Protein AF-0000000073450928 (afdb_homodimer)

InterPro domains:
  IPR015813 Pyruvate/Phosphoenolpyruvate kinase-like domain superfamily [SSF51621] (6-274)
  IPR039556 ICL/PEPM domain [cd00377] (10-243)
  IPR040442 Pyruvate kinase-like domain superfamily [G3DSA:3.20.20.60] (1-245)

Secondary structure (DSSP, 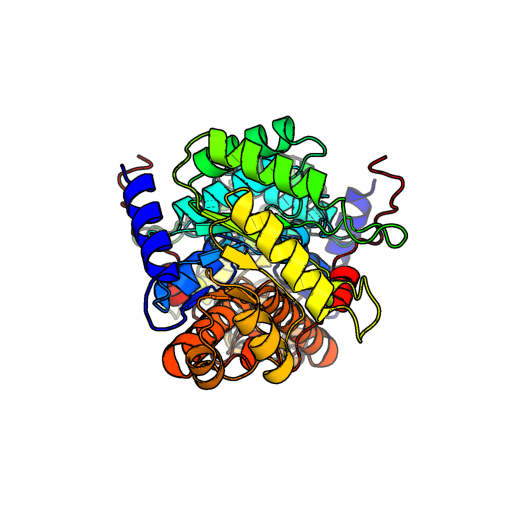8-state):
-HHHHHHHHHHHHHHSSS-EEE-EESSHHHHHHHHHHT-S-EEE-HHHHHHHTT--TTT-S-HHHHHHHHHHHHHH-SS-EEEE-TT-SSSSHHHHHHHHHHHHHTT-SEEEEE-EEEETTEEE--HHHHHHHHHHHHTT--S-EEEEE--TTTTT-S-GGGHHHHHHHHHHHHHHHT-SEEE-TT--SHHHHHHHHHH--S-EEEE--SSPPPHHHHHHTT--EEE-TTHHHHHHHHHHHHHHHHHHHH---HHHHTT---HHHHHHHHS----TTS--/-HHHHHHHHHHHHHHSSS-EEE-EESSHHHHHHHHHHT-S-EEE-HHHHHHHTT--TTT-S-HHHHHHHHHHHHHH-SS-EEEE-TT-SSSSHHHHHHHHHHHHHTT-SEEEEE-EEEETTEEE--HHHHHHHHHHHHTT--S-EEEEE--TTTTT-S-GGGHHHHHHHHHHHHHHTT-SEEE-TT--SHHHHHHHHHH--S-EEEE--SSPPPHHHHHHTT--EEE-TTHHHHHHHHHHHHHHHHHHHH---HHHHTT---HHHHHHHHS----TTS--

pLDDT: mean 94.22, std 11.61, range [21.41, 98.94]

Radius of gyration: 25.16 Å; Cα contacts (8 Å, |Δi|>4): 1181; chains: 2; bounding box: 49×74×59 Å

Foldseek 3Di:
DLLLVLLVLVLVLQVDLAAFEAEADQALLRLLLCVVVPHQEHEHFQQLNQVVVPHHRDLRPPLVVVLVRLLRNQVQDSHAYAYECEQQSDDQLQSSLVSLVSSVVSRHQEYEHEQARPDLVDGGHDLVRLLSNLLSNVVVVGNHAYAYEYCCQVSVVDDPVCSLVVLLVSQVSNVVSPHQEYEYENQAALVSLLSSLVSHPHAYEYEDDPRHDDSVSCSVSRHHYYYPHCVVSVVVVVLVVVCVVCCVPPVDRCSVPPPHDDPVRSCVSSPPVPDPPVVD/DLLLVLLVLVLVLQVDLAAFEAEADQALLRLLVCVVVPHQEHEHFQQLNQVVVPHHRDLRPPLVVVLVRLLRNQVQDSHAYAYECEQQSDDQLQSSLVSLVSSVVSRHQEYEHEQARPDLVDGGHDLVRLLSNLLSNVVVVGNHAYAYEYCCQVSVVDDPVCSLVVLLVSQVSNVVSPHQEYEYENQAALVSLLSSLVSHPHAYEYEDDPRHDDSVSCSVSVHHYYYDHCVVSVVVVVLVVVCVVCCVPPVDRCSVPPPHDDPVRSCVSSVRVPDPPVVD

Sequence (560 aa):
MKSFAKYQTFLDLHHQSDPFVLPNAWDAASAKAFQNCGFKAVGTTSAGIAMSLGYPDG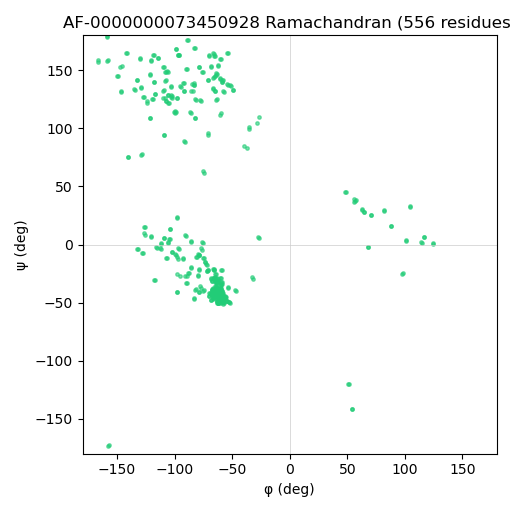EHLPFETLLSVLKTITDAVDIPVSADLEAGYGQTPETVAENAKKAAAAGVVGMNIEDGTKDPCRPLSDATLMEEKITAVKKLNLPVLINARTDVYWLNADAPGSRLQAAVRRANRYSQAGADCIFIPGADDAGTIAGLRKGISGPINVLAGSHTPSLQILSELGIERISCGSAPFRAALSLVKKIGEDIIRRGAFNRMTDGVLSYGEAADWISLHRDPKQNRMKSFAKYQTFLDLHHQSDPFVLPNAWDAASAKAFQNCGFKAVGTTSAGIAMSLGYPDGEHLPFETLLSVLKTITDAVDIPVSADLEAGYGQTPETVAENAKKAAAAGVVGMNIEDGTKDPCRPLSDATLMEEKITAVKKLNLPVLINARTDVYWLNADAPGSRLQAAVRRANRYSQAGADCIFIPGADDAGTIAGLRKGISGPINVLAGSHTPSLQILSELGIERISCGSAPFRAALSLVKKIGEDIIRRGAFNRMTDGVLSYGEAADWISLHRDPKQNR

Nearest PDB structures (foldseek):
  4lsb-assembly1_A  TM=9.310E-01  e=1.292E-24  Burkholderia cenocepacia J2315
  4mg4-assembly4_D  TM=9.342E-01  e=2.776E-23  Burkholderia cenocepacia J2315
  4iqe-assembly1_A  TM=8.830E-01  e=1.801E-20  Bacillus anthracis
  1s2v-assembly1_A  TM=8.903E-01  e=3.561E-20  Mytilus edulis
  3b8i-assembly1_A  TM=7.955E-01  e=2.976E-16  Pseudomonas aeruginosa PAO1

Organism: Bacillus licheniformis (strain ATCC 14580 / DSM 13 / JCM 2505 / CCUG 7422 / NBRC 12200 / NCIMB 9375 / NCTC 10341 / NRRL NRS-1264 / Gibson 46) (NCBI:txid279010)

Solvent-accessible surface area (backbone atoms only — not comparable to full-atom values): 27922 Å² total; per-residue (Å²): 109,73,56,53,54,33,21,51,54,50,53,48,50,54,68,44,85,58,47,43,67,29,51,28,21,57,37,12,35,52,39,27,39,38,47,72,56,62,47,75,38,36,28,38,14,49,49,35,35,18,29,38,61,53,28,52,60,84,76,63,45,55,66,70,59,50,44,52,50,46,29,40,33,41,72,46,41,92,54,30,31,28,38,43,42,51,55,31,81,41,93,44,33,66,48,22,24,52,44,49,52,54,44,43,73,33,53,35,27,26,33,32,36,37,34,49,56,87,35,87,94,45,43,57,52,59,66,65,58,50,26,44,29,44,33,42,39,56,71,65,68,60,63,52,43,37,32,37,28,46,38,43,53,61,64,60,67,50,58,80,90,47,37,63,60,52,43,30,53,52,45,48,49,35,42,74,33,61,35,61,28,35,26,39,38,65,54,35,43,66,68,58,43,44,54,44,42,75,59,41,90,65,39,35,31,34,43,58,53,87,61,34,64,51,59,66,56,37,34,74,54,66,35,20,38,34,30,32,45,43,33,54,45,30,26,32,51,35,48,52,38,50,40,36,42,36,34,72,75,66,56,42,58,53,76,34,44,59,94,31,53,48,72,69,56,46,47,55,64,49,49,55,84,62,61,78,66,68,87,99,109,73,56,51,55,32,20,52,54,51,53,47,49,54,69,46,86,57,47,43,66,29,52,27,23,58,38,12,36,52,39,26,40,38,46,73,56,62,47,75,38,36,27,39,14,49,49,33,35,18,29,39,62,56,28,53,59,84,75,64,46,54,67,71,57,50,44,52,50,45,29,42,33,41,72,45,42,92,55,30,31,27,39,44,41,50,55,32,82,42,92,42,32,66,48,22,24,52,44,48,52,54,42,41,73,34,53,34,26,25,34,33,37,36,33,50,58,86,34,85,92,46,41,58,51,58,67,65,59,49,25,44,28,44,34,43,39,55,71,66,69,59,64,52,42,38,34,39,29,46,38,43,54,59,64,58,67,47,57,80,89,46,37,63,60,52,44,31,53,50,45,48,49,35,42,73,32,60,34,62,27,36,27,38,39,63,54,35,43,65,68,58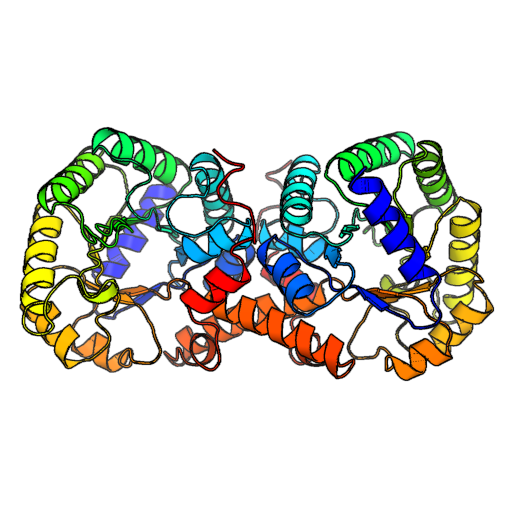,43,44,53,44,42,76,59,40,90,64,38,35,31,34,45,59,53,87,60,34,64,50,59,66,57,38,35,74,55,65,34,20,37,35,31,32,45,44,33,56,45,31,26,32,51,37,48,54,38,50,40,35,42,35,34,72,76,66,56,43,59,55,76,35,45,59,93,32,52,47,72,69,56,48,48,57,63,47,50,53,84,61,60,76,67,68,88,99

Structure (mmCIF, N/CA/C/O backbone):
data_AF-0000000073450928-model_v1
#
loop_
_entity.id
_entity.type
_entity.pdbx_description
1 polymer 'Isocitrate lyase/phosphoenolpyruvate mutase family protein'
#
loop_
_atom_site.group_PDB
_atom_site.id
_atom_site.type_symbol
_atom_site.label_atom_id
_atom_site.label_alt_id
_atom_site.label_comp_id
_atom_site.label_asym_id
_atom_site.label_entity_id
_atom_site.label_seq_id
_atom_site.pdbx_PDB_ins_code
_atom_site.Cartn_x
_atom_site.Cartn_y
_atom_site.Cartn_z
_atom_site.occupancy
_atom_site.B_iso_or_equiv
_atom_site.auth_seq_id
_atom_site.auth_comp_id
_atom_site.auth_asym_id
_atom_site.auth_atom_id
_atom_site.pdbx_PDB_model_num
ATOM 1 N N . MET A 1 1 ? 20.422 11.281 18.297 1 53.19 1 MET A N 1
ATOM 2 C CA . MET A 1 1 ? 21.234 12.094 17.391 1 53.19 1 MET A CA 1
ATOM 3 C C . MET A 1 1 ? 20.594 12.164 16.016 1 53.19 1 MET A C 1
ATOM 5 O O . MET A 1 1 ? 20.422 13.25 15.461 1 53.19 1 MET A O 1
ATOM 9 N N . LYS A 1 2 ? 20.188 11.039 15.438 1 69.31 2 LYS A N 1
ATOM 10 C CA . LYS A 1 2 ? 19.594 11.023 14.109 1 69.31 2 LYS A CA 1
ATOM 11 C C . LYS A 1 2 ? 18.219 11.695 14.109 1 69.31 2 LYS A C 1
ATOM 13 O O . LYS A 1 2 ? 17.906 12.453 13.195 1 69.31 2 LYS A O 1
ATOM 18 N N . SER A 1 3 ? 17.625 11.594 15.211 1 84.06 3 SER A N 1
ATOM 19 C CA . SER A 1 3 ? 16.281 12.156 15.32 1 84.06 3 SER A CA 1
ATOM 20 C C . SER A 1 3 ? 16.328 13.672 15.461 1 84.06 3 SER A C 1
ATOM 22 O O . SER A 1 3 ? 15.508 14.383 14.875 1 84.06 3 SER A O 1
ATOM 24 N N . PHE A 1 4 ? 17.266 14.203 16.156 1 90.56 4 PHE A N 1
ATOM 25 C CA . PHE A 1 4 ? 17.359 15.641 16.344 1 90.56 4 PHE A CA 1
ATOM 26 C C . PHE A 1 4 ? 17.734 16.344 15.039 1 90.56 4 PHE A C 1
ATOM 28 O O . PHE A 1 4 ? 17.219 17.422 14.734 1 90.56 4 PHE A O 1
ATOM 35 N N . ALA A 1 5 ? 18.656 15.742 14.336 1 95.31 5 ALA A N 1
ATOM 36 C CA . ALA A 1 5 ? 19.047 16.312 13.055 1 95.31 5 ALA A CA 1
ATOM 37 C C . ALA A 1 5 ? 17.844 16.375 12.102 1 95.31 5 ALA A C 1
ATOM 39 O O . ALA A 1 5 ? 17.656 17.375 11.398 1 95.31 5 ALA A O 1
ATOM 40 N N . LYS A 1 6 ? 17.031 15.344 12.055 1 97.62 6 LYS A N 1
ATOM 41 C CA . LYS A 1 6 ? 15.828 15.328 11.227 1 97.62 6 LYS A CA 1
ATOM 42 C C . LYS A 1 6 ? 14.82 16.375 11.695 1 97.62 6 LYS A C 1
ATOM 44 O O . LYS A 1 6 ? 14.172 17.031 10.875 1 97.62 6 LYS A O 1
ATOM 49 N N . TYR A 1 7 ? 14.742 16.484 12.984 1 98.06 7 TYR A N 1
ATOM 50 C CA . TYR A 1 7 ? 13.852 17.484 13.562 1 98.06 7 TYR A CA 1
ATOM 51 C C . TYR A 1 7 ? 14.258 18.891 13.141 1 98.06 7 TYR A C 1
ATOM 53 O O . TYR A 1 7 ? 13.414 19.672 12.711 1 98.06 7 TYR A O 1
ATOM 61 N N . GLN A 1 8 ? 15.492 19.219 13.242 1 98 8 GLN A N 1
ATOM 62 C CA . GLN A 1 8 ? 15.977 20.547 12.875 1 98 8 GLN A CA 1
ATOM 63 C C . GLN A 1 8 ? 15.75 20.828 11.391 1 98 8 GLN A C 1
ATOM 65 O O . GLN A 1 8 ? 15.336 21.922 11.016 1 98 8 GLN A O 1
ATOM 70 N N . THR A 1 9 ? 16.047 19.812 10.594 1 98 9 THR A N 1
ATOM 71 C CA . THR A 1 9 ? 15.781 19.938 9.156 1 98 9 THR A CA 1
ATOM 72 C C . THR A 1 9 ? 14.305 20.25 8.906 1 98 9 THR A C 1
ATOM 74 O O . THR A 1 9 ? 13.984 21.141 8.109 1 98 9 THR A O 1
ATOM 77 N N . PHE A 1 10 ? 13.469 19.531 9.586 1 98.69 10 PHE A N 1
ATOM 78 C CA . PHE A 1 10 ? 12.031 19.719 9.414 1 98.69 10 PHE A CA 1
ATOM 79 C C . PHE A 1 10 ? 11.602 21.094 9.891 1 98.69 10 PHE A C 1
ATOM 81 O O . PHE A 1 10 ? 10.797 21.766 9.234 1 98.69 10 PHE A O 1
ATOM 88 N N . LEU A 1 11 ? 12.109 21.531 10.984 1 98.25 11 LEU A N 1
ATOM 89 C CA . LEU A 1 11 ? 11.852 22.859 11.523 1 98.25 11 LEU A CA 1
ATOM 90 C C . LEU A 1 11 ? 12.273 23.953 10.539 1 98.25 11 LEU A C 1
ATOM 92 O O . LEU A 1 11 ? 11.531 24.906 10.297 1 98.25 11 LEU A O 1
ATOM 96 N N . ASP A 1 12 ? 13.398 23.781 9.938 1 98.19 12 ASP A N 1
ATOM 97 C CA . ASP A 1 12 ? 13.93 24.766 8.992 1 98.19 12 ASP A CA 1
ATOM 98 C C . ASP A 1 12 ? 13.031 24.891 7.77 1 98.19 12 ASP A C 1
ATOM 100 O O . ASP A 1 12 ? 12.883 25.984 7.211 1 98.19 12 ASP A O 1
ATOM 104 N N . LEU A 1 13 ? 12.453 23.781 7.344 1 98.31 13 LEU A N 1
ATOM 105 C CA . LEU A 1 13 ? 11.547 23.812 6.203 1 98.31 13 LEU A CA 1
ATOM 106 C C . LEU A 1 13 ? 10.367 24.734 6.477 1 98.31 13 LEU A C 1
ATOM 108 O O . LEU A 1 13 ? 9.859 25.375 5.559 1 98.31 13 LEU A O 1
ATOM 112 N N . HIS A 1 14 ? 9.914 24.844 7.715 1 98.31 14 HIS A N 1
ATOM 113 C CA . HIS A 1 14 ? 8.75 25.641 8.078 1 98.31 14 HIS A CA 1
ATOM 114 C C . H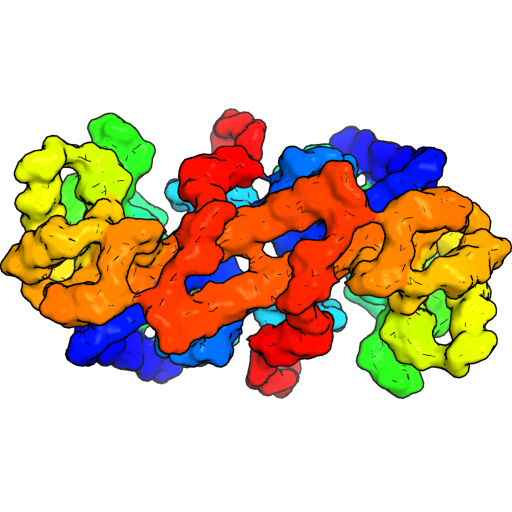IS A 1 14 ? 9.117 27.125 8.203 1 98.31 14 HIS A C 1
ATOM 116 O O . HIS A 1 14 ? 8.234 27.969 8.297 1 98.31 14 HIS A O 1
ATOM 122 N N . HIS A 1 15 ? 10.391 27.422 8.188 1 96.69 15 HIS A N 1
ATOM 123 C CA . HIS A 1 15 ? 10.805 28.797 8.438 1 96.69 15 HIS A CA 1
ATOM 124 C C . HIS A 1 15 ? 11.594 29.359 7.254 1 96.69 15 HIS A C 1
ATOM 126 O O . HIS A 1 15 ? 12.125 30.469 7.324 1 96.69 15 HIS A O 1
ATOM 132 N N . GLN A 1 16 ? 11.648 28.625 6.199 1 94.25 16 GLN A N 1
ATOM 133 C CA . GLN A 1 16 ? 12.281 29.141 4.984 1 94.25 16 GLN A CA 1
ATOM 134 C C . GLN A 1 16 ? 11.305 30 4.184 1 94.25 16 GLN A C 1
ATOM 136 O O . GLN A 1 16 ? 10.109 30.047 4.488 1 94.25 16 GLN A O 1
ATOM 141 N N . SER A 1 17 ? 11.789 30.703 3.193 1 89.81 17 SER A N 1
ATOM 142 C CA . SER A 1 17 ? 11.016 31.688 2.445 1 89.81 17 SER A CA 1
ATOM 143 C C . SER A 1 17 ? 10.031 31.016 1.497 1 89.81 17 SER A C 1
ATOM 145 O O . SER A 1 17 ? 8.891 31.453 1.367 1 89.81 17 SER A O 1
ATOM 147 N N . ASP A 1 18 ? 10.398 29.953 0.869 1 92.25 18 ASP A N 1
ATOM 148 C CA . ASP A 1 18 ? 9.547 29.266 -0.092 1 92.25 18 ASP A CA 1
ATOM 149 C C . ASP A 1 18 ? 8.742 28.156 0.583 1 92.25 18 ASP A C 1
ATOM 151 O O . ASP A 1 18 ? 9.25 27.484 1.481 1 92.25 18 ASP A O 1
ATOM 155 N N . PRO A 1 19 ? 7.461 28.094 0.152 1 96.25 19 PRO A N 1
ATOM 156 C CA . PRO A 1 19 ? 6.695 26.969 0.682 1 96.25 19 PRO A CA 1
ATOM 157 C C . PRO A 1 19 ? 7.277 25.609 0.268 1 96.25 19 PRO A C 1
ATOM 159 O O . PRO A 1 19 ? 8.039 25.531 -0.699 1 96.25 19 PRO A O 1
ATOM 162 N N . PHE A 1 20 ? 7.047 24.594 1.046 1 97.81 20 PHE A N 1
ATOM 163 C CA . PHE A 1 20 ? 7.422 23.25 0.657 1 97.81 20 PHE A CA 1
ATOM 164 C C . PHE A 1 20 ? 6.203 22.328 0.635 1 97.81 20 PHE A C 1
ATOM 166 O O . PHE A 1 20 ? 5.238 22.547 1.37 1 97.81 20 PHE A O 1
ATOM 173 N N . VAL A 1 21 ? 6.227 21.391 -0.286 1 98.31 21 VAL A N 1
ATOM 174 C CA . VAL A 1 21 ? 5.176 20.391 -0.389 1 98.31 21 VAL A CA 1
ATOM 175 C C . VAL A 1 21 ? 5.551 19.156 0.443 1 98.31 21 VAL A C 1
ATOM 177 O O . VAL A 1 21 ? 6.699 18.703 0.41 1 98.31 21 VAL A O 1
ATOM 180 N N . LEU A 1 22 ? 4.637 18.719 1.213 1 98.81 22 LEU A N 1
ATOM 181 C CA . LEU A 1 22 ? 4.773 17.5 2.012 1 98.81 22 LEU A CA 1
ATOM 182 C C . LEU A 1 22 ? 3.889 16.391 1.462 1 98.81 22 LEU A C 1
ATOM 184 O O . LEU A 1 22 ? 2.707 16.297 1.803 1 98.81 22 LEU A O 1
ATOM 188 N N . PRO A 1 23 ? 4.496 15.516 0.58 1 98.81 23 PRO A N 1
ATOM 189 C CA . PRO A 1 23 ? 3.705 14.367 0.136 1 98.81 23 PRO A CA 1
ATOM 190 C C . PRO A 1 23 ? 3.398 13.383 1.269 1 98.81 23 PRO A C 1
ATOM 192 O O . PRO A 1 23 ? 4.215 13.211 2.176 1 98.81 23 PRO A O 1
ATOM 195 N N . ASN A 1 24 ? 2.23 12.797 1.261 1 98.88 24 ASN A N 1
ATOM 196 C CA . ASN A 1 24 ? 1.836 11.891 2.336 1 98.88 24 ASN A CA 1
ATOM 197 C C . ASN A 1 2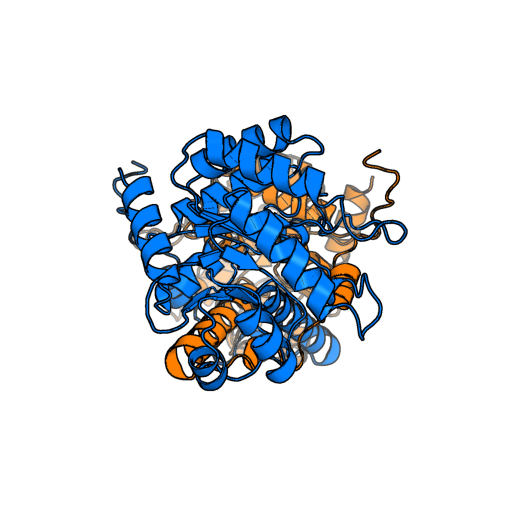4 ? 1.897 10.43 1.895 1 98.88 24 ASN A C 1
ATOM 199 O O . ASN A 1 24 ? 1.211 10.039 0.952 1 98.88 24 ASN A O 1
ATOM 203 N N . ALA A 1 25 ? 2.654 9.672 2.562 1 98.81 25 ALA A N 1
ATOM 204 C CA . ALA A 1 25 ? 2.891 8.258 2.297 1 98.81 25 ALA A CA 1
ATOM 205 C C . ALA A 1 25 ? 2.004 7.379 3.176 1 98.81 25 ALA A C 1
ATOM 207 O O . ALA A 1 25 ? 1.453 7.848 4.176 1 98.81 25 ALA A O 1
ATOM 208 N N . TRP A 1 26 ? 1.847 6.062 2.807 1 98.88 26 TRP A N 1
ATOM 209 C CA . TRP A 1 26 ? 1.045 5.141 3.607 1 98.88 26 TRP A CA 1
ATOM 210 C C . TRP A 1 26 ? 1.792 3.836 3.848 1 98.88 26 TRP A C 1
ATOM 212 O O . TRP A 1 26 ? 1.302 2.953 4.559 1 98.88 26 TRP A O 1
ATOM 222 N N . ASP A 1 27 ? 2.936 3.656 3.295 1 98.56 27 ASP A N 1
ATOM 223 C CA . ASP A 1 27 ? 3.812 2.51 3.516 1 98.56 27 ASP A CA 1
ATOM 224 C C . ASP A 1 27 ? 5.258 2.844 3.15 1 98.56 27 ASP A C 1
ATOM 226 O O . ASP A 1 27 ? 5.562 3.98 2.783 1 98.56 27 ASP A O 1
ATOM 230 N N . ALA A 1 28 ? 6.18 1.872 3.33 1 97.94 28 ALA A N 1
ATOM 231 C CA . ALA A 1 28 ? 7.605 2.1 3.092 1 97.94 28 ALA A CA 1
ATOM 232 C C . ALA A 1 28 ? 7.871 2.428 1.626 1 97.94 28 ALA A C 1
ATOM 234 O O . ALA A 1 28 ? 8.664 3.318 1.316 1 97.94 28 ALA A O 1
ATOM 235 N N . ALA A 1 29 ? 7.207 1.771 0.703 1 97.88 29 ALA A N 1
ATOM 236 C CA . ALA A 1 29 ? 7.453 1.952 -0.725 1 97.88 29 ALA A CA 1
ATOM 237 C C . ALA A 1 29 ? 7.059 3.355 -1.176 1 97.88 29 ALA A C 1
ATOM 239 O O . ALA A 1 29 ? 7.797 4.008 -1.915 1 97.88 29 ALA A O 1
ATOM 240 N N . SER A 1 30 ? 5.875 3.822 -0.769 1 98.44 30 SER A N 1
ATOM 241 C CA . SER A 1 30 ? 5.449 5.164 -1.161 1 98.44 30 SER A CA 1
ATOM 242 C C . SER A 1 30 ? 6.344 6.23 -0.54 1 98.44 30 SER A C 1
ATOM 244 O O . SER A 1 30 ? 6.656 7.234 -1.181 1 98.44 30 SER A O 1
ATOM 246 N N . ALA A 1 31 ? 6.758 6.074 0.724 1 98.5 31 ALA A N 1
ATOM 247 C CA . ALA A 1 31 ? 7.676 7.016 1.36 1 98.5 31 ALA A CA 1
ATOM 248 C C . ALA A 1 31 ? 9 7.086 0.602 1 98.5 31 ALA A C 1
ATOM 250 O O . ALA A 1 31 ? 9.508 8.172 0.326 1 98.5 31 ALA A O 1
ATOM 251 N N . LYS A 1 32 ? 9.516 5.934 0.283 1 97.38 32 LYS A N 1
ATOM 252 C CA . LYS A 1 32 ? 10.773 5.859 -0.45 1 97.38 32 LYS A CA 1
ATOM 253 C C . LYS A 1 32 ? 10.648 6.508 -1.826 1 97.38 32 LYS A C 1
ATOM 255 O O . LYS A 1 32 ? 11.562 7.199 -2.279 1 97.38 32 LYS A O 1
ATOM 260 N N . ALA A 1 33 ? 9.539 6.266 -2.486 1 97 33 ALA A N 1
ATOM 261 C CA . ALA A 1 33 ? 9.289 6.883 -3.785 1 97 33 ALA A CA 1
ATOM 262 C C . ALA A 1 33 ? 9.375 8.406 -3.691 1 97 33 ALA A C 1
ATOM 264 O O . ALA A 1 33 ? 10.031 9.047 -4.512 1 97 33 ALA A O 1
ATOM 265 N N . PHE A 1 34 ? 8.773 8.984 -2.68 1 98 34 PHE A N 1
ATOM 266 C CA . PHE A 1 34 ? 8.773 10.438 -2.518 1 98 34 PHE A CA 1
ATOM 267 C C . PHE A 1 34 ? 10.18 10.938 -2.195 1 98 34 PHE A C 1
ATOM 269 O O . PHE A 1 34 ? 10.609 11.961 -2.729 1 98 34 PHE A O 1
ATOM 276 N N . GLN A 1 35 ? 10.883 10.203 -1.299 1 97.69 35 GLN A N 1
ATOM 277 C CA . GLN A 1 35 ? 12.266 10.578 -1.025 1 97.69 35 GLN A CA 1
ATOM 278 C C . GLN A 1 35 ? 13.102 10.57 -2.303 1 97.69 35 GLN A C 1
ATOM 280 O O . GLN A 1 35 ? 13.852 11.508 -2.566 1 97.69 35 GLN A O 1
ATOM 285 N N . ASN A 1 36 ? 12.922 9.523 -3.096 1 96.19 36 ASN A N 1
ATOM 286 C CA . ASN A 1 36 ? 13.711 9.359 -4.316 1 96.19 36 ASN A CA 1
ATOM 287 C C . ASN A 1 36 ? 13.398 10.461 -5.328 1 96.19 36 ASN A C 1
ATOM 289 O O . ASN A 1 36 ? 14.25 10.82 -6.141 1 96.19 36 ASN A O 1
ATOM 293 N N . CYS A 1 37 ? 12.188 10.984 -5.309 1 96.88 37 CYS A N 1
ATOM 294 C CA . CYS A 1 37 ? 11.812 12.078 -6.199 1 96.88 37 CYS A CA 1
ATOM 295 C C . CYS A 1 37 ? 12.5 13.375 -5.793 1 96.88 37 CYS A C 1
ATOM 297 O O . CYS A 1 37 ? 12.555 14.328 -6.578 1 96.88 37 CYS A O 1
ATOM 299 N N . GLY A 1 38 ? 12.953 13.477 -4.461 1 97.62 38 GLY A N 1
ATOM 300 C CA . GLY A 1 38 ? 13.695 14.656 -4.043 1 97.62 38 GLY A CA 1
ATOM 301 C C . GLY A 1 38 ? 12.977 15.453 -2.971 1 97.62 38 GLY A C 1
ATOM 302 O O . GLY A 1 38 ? 13.414 16.547 -2.615 1 97.62 38 GLY A O 1
ATOM 303 N N . PHE A 1 39 ? 11.891 14.977 -2.461 1 98.5 39 PHE A N 1
ATOM 304 C CA . PHE A 1 39 ? 11.219 15.672 -1.368 1 98.5 39 PHE A CA 1
ATOM 305 C C . PHE A 1 39 ? 12.109 15.719 -0.131 1 98.5 39 PHE A C 1
ATOM 307 O O . PHE A 1 39 ? 12.828 14.758 0.157 1 98.5 39 PHE A O 1
ATOM 314 N N . LYS A 1 40 ? 12.016 16.766 0.634 1 98.12 40 LYS A N 1
ATOM 315 C CA . LYS A 1 40 ? 12.891 16.969 1.784 1 98.12 40 LYS A CA 1
ATOM 316 C C . LYS A 1 40 ? 12.258 16.422 3.062 1 98.12 40 LYS A C 1
ATOM 318 O O . LYS A 1 40 ? 12.93 16.312 4.09 1 98.12 40 LYS A O 1
ATOM 323 N N . ALA A 1 41 ? 11.016 16.078 3.039 1 98.75 41 ALA A N 1
ATOM 324 C CA . ALA A 1 41 ? 10.234 15.461 4.113 1 98.75 41 ALA A CA 1
ATOM 325 C C . ALA A 1 41 ? 9.008 14.742 3.561 1 98.75 41 ALA A C 1
ATOM 327 O O . ALA A 1 41 ? 8.602 14.977 2.422 1 98.75 41 ALA A O 1
ATOM 328 N N . VAL A 1 42 ? 8.5 13.805 4.344 1 98.81 42 VAL A N 1
ATOM 329 C CA . VAL A 1 42 ? 7.281 13.102 3.971 1 98.81 42 VAL A CA 1
ATOM 330 C C . VAL A 1 42 ? 6.324 13.055 5.16 1 98.81 42 VAL A C 1
ATOM 332 O O . VAL A 1 42 ? 6.754 13.07 6.312 1 98.81 42 VAL A O 1
ATOM 335 N N . GLY A 1 43 ? 5.059 13.203 4.895 1 98.88 43 GLY A N 1
ATOM 336 C CA . GLY A 1 43 ? 4.02 12.945 5.879 1 98.88 43 GLY A CA 1
ATOM 337 C C . GLY A 1 43 ? 3.381 11.578 5.727 1 98.88 43 GLY A C 1
ATOM 338 O O . GLY A 1 43 ? 3.631 10.875 4.746 1 98.88 43 GLY A O 1
ATOM 339 N N . THR A 1 44 ? 2.623 11.195 6.719 1 98.94 44 THR A N 1
ATOM 340 C CA . THR A 1 44 ? 1.789 10.008 6.559 1 98.94 44 THR A CA 1
ATOM 341 C C . THR A 1 44 ? 0.325 10.398 6.375 1 98.94 44 THR A C 1
ATOM 343 O O . THR A 1 44 ? -0.098 11.469 6.816 1 98.94 44 THR A O 1
ATOM 346 N N . THR A 1 45 ? -0.381 9.656 5.668 1 98.75 45 THR A N 1
ATOM 347 C CA . THR A 1 45 ? -1.828 9.781 5.539 1 98.75 45 THR A CA 1
ATOM 348 C C . THR A 1 45 ? -2.541 8.766 6.434 1 98.75 45 THR A C 1
ATOM 350 O O . THR A 1 45 ? -2.418 7.559 6.234 1 98.75 45 THR A O 1
ATOM 353 N N . SER A 1 46 ? -3.277 9.273 7.453 1 98 46 SER A N 1
ATOM 354 C CA . SER A 1 46 ? -4.027 8.375 8.32 1 98 46 SER A CA 1
ATOM 355 C C . SER A 1 46 ? -5.047 7.562 7.531 1 98 46 SER A C 1
ATOM 357 O O . SER A 1 46 ? -5.164 6.352 7.727 1 98 46 SER A O 1
ATOM 359 N N . ALA A 1 47 ? -5.762 8.227 6.617 1 97.12 47 ALA A N 1
ATOM 360 C CA . ALA A 1 47 ? -6.762 7.543 5.805 1 97.12 47 ALA A CA 1
ATOM 361 C C . ALA A 1 47 ? -6.121 6.445 4.957 1 97.12 47 ALA A C 1
ATOM 363 O O . ALA A 1 47 ? -6.613 5.316 4.918 1 97.12 47 ALA A O 1
ATOM 364 N N . GLY A 1 48 ? -5.023 6.77 4.23 1 98.12 48 GLY A N 1
ATOM 365 C CA . GLY A 1 48 ? -4.34 5.793 3.395 1 98.12 48 GLY A CA 1
ATOM 366 C C . GLY A 1 48 ? -3.84 4.59 4.172 1 98.12 48 GLY A C 1
ATOM 367 O O . GLY A 1 48 ? -3.998 3.449 3.73 1 98.12 48 GLY A O 1
ATOM 368 N N . ILE A 1 49 ? -3.197 4.855 5.328 1 98.62 49 ILE A N 1
ATOM 369 C CA . ILE A 1 49 ? -2.693 3.773 6.168 1 98.62 49 ILE A CA 1
ATOM 370 C C . ILE A 1 49 ? -3.855 2.9 6.637 1 98.62 49 ILE A C 1
ATOM 372 O O . ILE A 1 49 ? -3.812 1.675 6.504 1 98.62 49 ILE A O 1
ATOM 376 N N . ALA A 1 50 ? -4.914 3.52 7.18 1 97.5 50 ALA A N 1
ATOM 377 C CA . ALA A 1 50 ? -6.062 2.77 7.676 1 97.5 50 ALA A CA 1
ATOM 378 C C . ALA A 1 50 ? -6.68 1.913 6.574 1 97.5 50 ALA A C 1
ATOM 380 O O . ALA A 1 50 ? -6.852 0.704 6.742 1 97.5 50 ALA A O 1
ATOM 381 N N . MET A 1 51 ? -6.941 2.498 5.418 1 97 51 MET A N 1
ATOM 382 C CA . MET A 1 51 ? -7.602 1.796 4.32 1 97 51 MET A CA 1
ATOM 383 C C . MET A 1 51 ? -6.723 0.668 3.793 1 97 51 MET A C 1
ATOM 385 O O . MET A 1 51 ? -7.219 -0.414 3.473 1 97 51 MET A O 1
ATOM 389 N N . SER A 1 52 ? -5.41 0.907 3.674 1 97.88 52 SER A N 1
ATOM 390 C CA . SER A 1 52 ? -4.512 -0.135 3.191 1 97.88 52 SER A CA 1
ATOM 391 C C . SER A 1 52 ? -4.562 -1.368 4.086 1 97.88 52 SER A C 1
ATOM 393 O O . SER A 1 52 ? -4.242 -2.475 3.646 1 97.88 52 SER A O 1
ATOM 395 N N . LEU A 1 53 ? -4.992 -1.196 5.336 1 97.19 53 LEU A N 1
ATOM 396 C CA . LEU A 1 53 ? -4.992 -2.287 6.305 1 97.19 53 LEU A CA 1
ATOM 397 C C . LEU A 1 53 ? -6.414 -2.75 6.602 1 97.19 53 LEU A C 1
ATOM 399 O O . LEU A 1 53 ? -6.637 -3.543 7.516 1 97.19 53 LEU A O 1
ATOM 403 N N . GLY A 1 54 ? -7.359 -2.193 5.879 1 94.69 54 GLY A N 1
ATOM 404 C CA . GLY A 1 54 ? -8.727 -2.678 5.957 1 94.69 54 GLY A CA 1
ATOM 405 C C . GLY A 1 54 ? -9.539 -2.006 7.051 1 94.69 54 GLY A C 1
ATOM 406 O O . GLY A 1 54 ? -10.555 -2.543 7.492 1 94.69 54 GLY A O 1
ATOM 407 N N . TYR A 1 55 ? -9.086 -0.899 7.578 1 95.5 55 TYR A N 1
ATOM 408 C CA . TYR A 1 55 ? -9.812 -0.133 8.586 1 95.5 55 TYR A CA 1
ATOM 409 C C . TYR A 1 55 ? -10.367 1.157 8 1 95.5 55 TYR A C 1
ATOM 411 O O . TYR A 1 55 ? -9.789 1.719 7.062 1 95.5 55 TYR A O 1
ATOM 419 N N . PRO A 1 56 ? -11.508 1.621 8.508 1 94.12 56 PRO A N 1
ATOM 420 C CA . PRO A 1 56 ? -11.906 2.994 8.188 1 94.12 56 PRO A CA 1
ATOM 421 C C . PRO A 1 56 ? -11 4.039 8.828 1 94.12 56 PRO A C 1
ATOM 423 O O . PRO A 1 56 ? -10.359 3.764 9.852 1 94.12 56 PRO A O 1
ATOM 426 N N . ASP A 1 57 ? -10.922 5.195 8.203 1 93.69 57 ASP A N 1
ATOM 427 C CA . ASP A 1 57 ? -10.266 6.348 8.82 1 93.69 57 ASP A CA 1
ATOM 428 C C . ASP A 1 57 ? -10.953 6.734 10.125 1 93.69 57 ASP A C 1
ATOM 430 O O . ASP A 1 57 ? -12.086 6.316 10.383 1 93.69 57 ASP A O 1
ATOM 434 N N . GLY A 1 58 ? -10.234 7.48 11.008 1 93.94 58 GLY A N 1
ATOM 435 C CA . GLY A 1 58 ? -10.875 7.965 12.219 1 93.94 58 GLY A CA 1
ATOM 436 C C . GLY A 1 58 ? -10.477 7.191 13.461 1 93.94 58 GLY A C 1
ATOM 437 O O . GLY A 1 58 ? -11.305 6.938 14.336 1 93.94 58 GLY A O 1
ATOM 438 N N . GLU A 1 59 ? -9.297 6.746 13.477 1 96.44 59 GLU A N 1
ATOM 439 C CA . GLU A 1 59 ? -8.688 6.117 14.641 1 96.44 59 GLU A CA 1
ATOM 440 C C . GLU A 1 59 ? -9.297 4.746 14.914 1 96.44 59 GLU A C 1
ATOM 442 O O . GLU A 1 59 ? -9.328 4.289 16.062 1 96.44 59 GLU A O 1
ATOM 447 N N . HIS A 1 60 ? -9.828 4.117 13.891 1 94.75 60 HIS A N 1
ATOM 448 C CA . HIS A 1 60 ? -10.281 2.738 14.023 1 94.75 60 HIS A CA 1
ATOM 449 C C . HIS A 1 60 ? -9.117 1.763 13.938 1 94.75 60 HIS A C 1
ATOM 451 O O . HIS A 1 60 ? -9.211 0.626 14.406 1 94.75 60 HIS A O 1
ATOM 457 N N . LEU A 1 61 ? -8.039 2.152 13.242 1 96.62 61 LEU A N 1
ATOM 458 C CA . LEU A 1 61 ? -6.801 1.381 13.266 1 96.62 61 LEU A CA 1
ATOM 459 C C . LEU A 1 61 ? -6.203 1.35 14.664 1 96.62 61 LEU A C 1
ATOM 461 O O . LEU A 1 61 ? -6.02 2.396 15.289 1 96.62 61 LEU A O 1
ATOM 465 N N . PRO A 1 62 ? -5.934 0.173 15.234 1 97.81 62 PRO A N 1
ATOM 466 C CA . PRO A 1 62 ? -5.293 0.135 16.547 1 97.81 62 PRO A CA 1
ATOM 467 C C . PRO A 1 62 ? -3.99 0.93 16.594 1 97.81 62 PRO A C 1
ATOM 469 O O . PRO A 1 62 ? -3.189 0.864 15.664 1 97.81 62 PRO A O 1
ATOM 472 N N . PHE A 1 63 ? -3.828 1.655 17.688 1 98.56 63 PHE A N 1
ATOM 473 C CA . PHE A 1 63 ? -2.701 2.576 17.781 1 98.56 63 PHE A CA 1
ATOM 474 C C . PHE A 1 63 ? -1.379 1.827 17.656 1 98.56 63 PHE A C 1
ATOM 476 O O . PHE A 1 63 ? -0.433 2.318 17.031 1 98.56 63 PHE A O 1
ATOM 483 N N . GLU A 1 64 ? -1.271 0.612 18.25 1 98.25 64 GLU A N 1
ATOM 484 C CA . GLU A 1 64 ? -0.039 -0.166 18.172 1 98.25 64 GLU A CA 1
ATOM 485 C C . GLU A 1 64 ? 0.286 -0.541 16.719 1 98.25 64 GLU A C 1
ATOM 487 O O . GLU A 1 64 ? 1.456 -0.599 16.344 1 98.25 64 GLU A O 1
ATOM 492 N N . THR A 1 65 ? -0.758 -0.845 15.977 1 98.19 65 THR A N 1
ATOM 493 C CA . THR A 1 65 ? -0.566 -1.121 14.555 1 98.19 65 THR A CA 1
ATOM 494 C C . THR A 1 65 ? -0.054 0.118 13.828 1 98.19 65 THR A C 1
ATOM 496 O O . THR A 1 65 ? 0.86 0.028 13.008 1 98.19 65 THR A O 1
ATOM 499 N N . LEU A 1 66 ? -0.635 1.255 14.148 1 98.75 66 LEU A N 1
ATOM 500 C CA . LEU A 1 66 ? -0.149 2.502 13.562 1 98.75 66 LEU A CA 1
ATOM 501 C C . LEU A 1 66 ? 1.326 2.713 13.891 1 98.75 66 LEU A C 1
ATOM 503 O O . LEU A 1 66 ? 2.113 3.068 13.008 1 98.75 66 LEU A O 1
ATOM 507 N N . LEU A 1 67 ? 1.729 2.463 15.148 1 98.81 67 LEU A N 1
ATOM 508 C CA . LEU A 1 67 ? 3.119 2.643 15.555 1 98.81 67 LEU A CA 1
ATOM 509 C C . LEU A 1 67 ? 4.047 1.763 14.727 1 98.81 67 LEU A C 1
ATOM 511 O O . LEU A 1 67 ? 5.133 2.197 14.336 1 98.81 67 LEU A O 1
ATOM 515 N N . SER A 1 68 ? 3.627 0.555 14.453 1 98.31 68 SER A N 1
ATOM 516 C CA . SER A 1 68 ? 4.422 -0.356 13.633 1 98.31 68 SER A CA 1
ATOM 517 C C . SER A 1 68 ? 4.582 0.172 12.211 1 98.31 68 SER A C 1
ATOM 519 O O . SER A 1 68 ? 5.668 0.086 11.633 1 98.31 68 SER A O 1
ATOM 521 N N . VAL A 1 69 ? 3.535 0.745 11.672 1 98.62 69 VAL A N 1
ATOM 522 C CA . VAL A 1 69 ? 3.584 1.317 10.328 1 98.62 69 VAL A CA 1
ATOM 523 C C . VAL A 1 69 ? 4.52 2.525 10.312 1 98.62 69 VAL A C 1
ATOM 525 O O . VAL A 1 69 ? 5.344 2.67 9.406 1 98.62 69 VAL A O 1
ATOM 528 N N . LEU A 1 70 ? 4.379 3.361 11.328 1 98.81 70 LEU A N 1
ATOM 529 C CA . LEU A 1 70 ? 5.242 4.535 11.414 1 98.81 70 LEU A CA 1
ATOM 530 C C . LEU A 1 70 ? 6.711 4.125 11.469 1 98.81 70 LEU A C 1
ATOM 532 O O . LEU A 1 70 ? 7.547 4.719 10.781 1 98.81 70 LEU A O 1
ATOM 536 N N . LYS A 1 71 ? 6.988 3.115 12.258 1 98.5 71 LYS A N 1
ATOM 537 C CA . LYS A 1 71 ? 8.367 2.639 12.359 1 98.5 71 LYS A CA 1
ATOM 538 C C . LYS A 1 71 ? 8.875 2.137 11.008 1 98.5 71 LYS A C 1
ATOM 540 O O . LYS A 1 71 ? 10 2.434 10.617 1 98.5 71 LYS A O 1
ATOM 545 N N . THR A 1 72 ? 8.055 1.399 10.336 1 97.88 72 THR A N 1
ATOM 546 C CA . THR A 1 72 ? 8.398 0.878 9.016 1 97.88 72 THR A CA 1
ATOM 547 C C . THR A 1 72 ? 8.711 2.018 8.047 1 97.88 72 THR A C 1
ATOM 549 O O . THR A 1 72 ? 9.688 1.95 7.297 1 97.88 72 THR A O 1
ATOM 552 N N . ILE A 1 73 ? 7.922 3.086 8.055 1 98.5 73 ILE A N 1
ATOM 553 C CA . ILE A 1 73 ? 8.086 4.223 7.156 1 98.5 73 ILE A CA 1
ATOM 554 C C . ILE A 1 73 ? 9.336 5.008 7.539 1 98.5 73 ILE A C 1
ATOM 556 O O . ILE A 1 73 ? 10.148 5.348 6.68 1 98.5 73 ILE A O 1
ATOM 560 N N . THR A 1 74 ? 9.547 5.262 8.859 1 98.44 74 THR A N 1
ATOM 561 C CA . THR A 1 74 ? 10.695 6.043 9.297 1 98.44 74 THR A CA 1
ATOM 562 C C . THR A 1 74 ? 11.992 5.281 9.039 1 98.44 74 THR A C 1
ATOM 564 O O . THR A 1 74 ? 13.031 5.887 8.75 1 98.44 74 THR A O 1
ATOM 567 N N . ASP A 1 75 ? 11.961 3.943 9.102 1 96.69 75 ASP A N 1
ATOM 568 C CA . ASP A 1 75 ? 13.133 3.119 8.828 1 96.69 75 ASP A CA 1
ATOM 569 C C . ASP A 1 75 ? 13.469 3.125 7.336 1 96.69 75 ASP A C 1
ATOM 571 O O . ASP A 1 75 ? 14.609 2.893 6.949 1 96.69 75 ASP A O 1
ATOM 575 N N . ALA A 1 76 ? 12.508 3.412 6.512 1 95.88 76 ALA A N 1
ATOM 576 C CA . ALA A 1 76 ? 12.648 3.264 5.066 1 95.88 76 ALA A CA 1
ATOM 577 C C . ALA A 1 76 ? 13.281 4.508 4.449 1 95.88 76 ALA A C 1
ATOM 579 O O . ALA A 1 76 ? 13.781 4.465 3.32 1 95.88 76 ALA A O 1
ATOM 580 N N . VAL A 1 77 ? 13.25 5.656 5.137 1 96.75 77 VAL A N 1
ATOM 581 C CA . VAL A 1 77 ? 13.703 6.902 4.523 1 96.75 77 VAL A CA 1
ATOM 582 C C . VAL A 1 77 ? 14.695 7.602 5.449 1 96.75 77 VAL A C 1
ATOM 584 O O . VAL A 1 77 ? 14.703 7.363 6.656 1 96.75 77 VAL A O 1
ATOM 587 N N . ASP A 1 78 ? 15.469 8.492 4.883 1 96.31 78 ASP A N 1
ATOM 588 C CA . ASP A 1 78 ? 16.453 9.258 5.625 1 96.31 78 ASP A CA 1
ATOM 589 C C . ASP A 1 78 ? 15.961 10.68 5.891 1 96.31 78 ASP A C 1
ATOM 591 O O . ASP A 1 78 ? 16.609 11.438 6.625 1 96.31 78 ASP A O 1
ATOM 595 N N . ILE A 1 79 ? 14.867 11.031 5.352 1 98.12 79 ILE A N 1
ATOM 596 C CA . ILE A 1 79 ? 14.32 12.383 5.492 1 98.12 79 ILE A CA 1
ATOM 597 C C . ILE A 1 79 ? 13.305 12.406 6.629 1 98.12 79 ILE A C 1
ATOM 599 O O . ILE A 1 79 ? 12.82 11.359 7.062 1 98.12 79 ILE A O 1
ATOM 603 N N . PRO A 1 80 ? 12.945 13.594 7.156 1 98.81 80 PRO A N 1
ATOM 604 C CA . PRO A 1 80 ? 11.961 13.734 8.227 1 98.81 80 PRO A CA 1
ATOM 605 C C . PRO A 1 80 ? 10.594 13.148 7.852 1 98.81 80 PRO A C 1
ATOM 607 O O . PRO A 1 80 ? 10.156 13.281 6.707 1 98.81 80 PRO A O 1
ATOM 610 N N . VAL A 1 81 ? 9.977 12.516 8.836 1 98.88 81 VAL A N 1
ATOM 611 C CA . VAL A 1 81 ? 8.625 11.984 8.672 1 98.88 81 VAL A CA 1
ATOM 612 C C . VAL A 1 81 ? 7.688 12.656 9.672 1 98.88 81 VAL A C 1
ATOM 614 O O . VAL A 1 81 ? 7.984 12.711 10.867 1 98.88 81 VAL A O 1
ATOM 617 N N . SER A 1 82 ? 6.613 13.242 9.195 1 98.94 82 SER A N 1
ATOM 618 C CA . SER A 1 82 ? 5.531 13.781 10.023 1 98.94 82 SER A CA 1
ATOM 619 C C . SER A 1 82 ? 4.328 12.844 10.031 1 98.94 82 SER A C 1
ATOM 621 O O . SER A 1 82 ? 3.811 12.477 8.977 1 98.94 82 SER A O 1
ATOM 623 N N . ALA A 1 83 ? 3.852 12.445 11.164 1 98.88 83 ALA A N 1
ATOM 624 C CA . ALA A 1 83 ? 2.766 11.469 11.281 1 98.88 83 ALA A CA 1
ATOM 625 C C . ALA A 1 83 ? 1.417 12.172 11.414 1 98.88 83 ALA A C 1
ATOM 627 O O . ALA A 1 83 ? 1.295 13.156 12.141 1 98.88 83 ALA A O 1
ATOM 628 N N . ASP A 1 84 ? 0.482 11.711 10.719 1 98.81 84 ASP A N 1
ATOM 629 C CA . ASP A 1 84 ? -0.902 12.086 10.992 1 98.81 84 ASP A CA 1
ATOM 630 C C . ASP A 1 84 ? -1.487 11.25 12.125 1 98.81 84 ASP A C 1
ATOM 632 O O . ASP A 1 84 ? -1.835 10.086 11.93 1 98.81 84 ASP A O 1
ATOM 636 N N . LEU A 1 85 ? -1.711 11.852 13.281 1 98.69 85 LEU A N 1
ATOM 637 C CA . LEU A 1 85 ? -2.215 11.148 14.461 1 98.69 85 LEU A CA 1
ATOM 638 C C . LEU A 1 85 ? -3.691 11.453 14.688 1 98.69 85 LEU A C 1
ATOM 640 O O . LEU A 1 85 ? -4.211 11.258 15.781 1 98.69 85 LEU A O 1
ATOM 644 N N . GLU A 1 86 ? -4.277 12.031 13.688 1 98.19 86 GLU A N 1
ATOM 645 C CA . GLU A 1 86 ? -5.691 12.391 13.781 1 98.19 86 GLU A CA 1
ATOM 646 C C . GLU A 1 86 ? -5.977 13.18 15.047 1 98.19 86 GLU A C 1
ATOM 648 O O . GLU A 1 86 ? -5.375 14.234 15.281 1 98.19 86 GLU A O 1
ATOM 653 N N . ALA A 1 87 ? -6.812 12.742 15.93 1 97.75 87 ALA A N 1
ATOM 654 C CA . ALA A 1 87 ? -7.129 13.508 17.141 1 97.75 87 ALA A CA 1
ATOM 655 C C . ALA A 1 87 ? -6.188 13.141 18.281 1 97.75 87 ALA A C 1
ATOM 657 O O . ALA A 1 87 ? -6.402 13.547 19.422 1 97.75 87 ALA A O 1
ATOM 658 N N . GLY A 1 88 ? -5.195 12.367 18 1 98.19 88 GLY A N 1
ATOM 659 C CA . GLY A 1 88 ? -4.184 12.031 18.984 1 98.19 88 GLY A CA 1
ATOM 660 C C . GLY A 1 88 ? -4.375 10.656 19.594 1 98.19 88 GLY A C 1
ATOM 661 O O . GLY A 1 88 ? -3.643 10.266 20.5 1 98.19 88 GLY A O 1
ATOM 662 N N . TYR A 1 89 ? -5.414 9.859 19.109 1 97.69 89 TYR A N 1
ATOM 663 C CA . TYR A 1 89 ? -5.695 8.5 19.578 1 97.69 89 TYR A CA 1
ATOM 664 C C . TYR A 1 89 ? -5.914 8.477 21.094 1 97.69 89 TYR A C 1
ATOM 666 O O . TYR A 1 89 ? -5.406 7.59 21.781 1 97.69 89 TYR A O 1
ATOM 674 N N . GLY A 1 90 ? -6.527 9.484 21.562 1 96.31 90 GLY A N 1
ATOM 675 C CA . GLY A 1 90 ? -6.832 9.594 22.984 1 96.31 90 GLY A CA 1
ATOM 676 C C . GLY A 1 90 ? -7.828 10.688 23.297 1 96.31 90 GLY A C 1
ATOM 677 O O . GLY A 1 90 ? -7.871 11.711 22.594 1 96.31 90 GLY A O 1
ATOM 678 N N . GLN A 1 91 ? -8.492 10.562 24.422 1 94.25 91 GLN A N 1
ATOM 679 C CA . GLN A 1 91 ? -9.516 11.531 24.812 1 94.25 91 GLN A CA 1
ATOM 680 C C . GLN A 1 91 ? -8.938 12.594 25.734 1 94.25 91 GLN A C 1
ATOM 682 O O . GLN A 1 91 ? -9.422 13.727 25.766 1 94.25 91 GLN A O 1
ATOM 687 N N . THR A 1 92 ? -7.898 12.242 26.453 1 97.81 92 THR A N 1
ATOM 688 C CA . THR A 1 92 ? -7.336 13.156 27.438 1 97.81 92 THR A CA 1
ATOM 689 C C . THR A 1 92 ? -5.98 13.68 26.969 1 97.81 92 THR A C 1
ATOM 691 O O . THR A 1 92 ? -5.273 13.008 26.219 1 97.81 92 THR A O 1
ATOM 694 N N . PRO A 1 93 ? -5.637 14.891 27.438 1 98.56 93 PRO A N 1
ATOM 695 C CA . PRO A 1 93 ? -4.305 15.414 27.125 1 98.56 93 PRO A CA 1
ATOM 696 C C . PRO A 1 93 ? -3.184 14.453 27.516 1 98.56 93 PRO A C 1
ATOM 698 O O . PRO A 1 93 ? -2.209 14.305 26.781 1 98.56 93 PRO A O 1
ATOM 701 N N . GLU A 1 94 ? -3.354 13.758 28.625 1 98.38 94 GLU A N 1
ATOM 702 C CA . GLU A 1 94 ? -2.334 12.836 29.109 1 98.38 94 GLU A CA 1
ATOM 703 C C . GLU A 1 94 ? -2.152 11.664 28.156 1 98.38 94 GLU A C 1
ATOM 705 O O . GLU A 1 94 ? -1.024 11.273 27.844 1 98.38 94 GLU A O 1
ATOM 710 N N . THR A 1 95 ? -3.232 11.094 27.703 1 98.62 95 THR A N 1
ATOM 711 C CA . THR A 1 95 ? -3.162 9.977 26.781 1 98.62 95 THR A CA 1
ATOM 712 C C . THR A 1 95 ? -2.549 10.414 25.453 1 98.62 95 THR A C 1
ATOM 714 O O . THR A 1 95 ? -1.731 9.695 24.875 1 98.62 95 THR A O 1
ATOM 717 N N . VAL A 1 96 ? -2.941 11.562 24.984 1 98.69 96 VAL A N 1
ATOM 718 C CA . VAL A 1 96 ? -2.414 12.086 23.734 1 98.69 96 VAL A CA 1
ATOM 719 C C . VAL A 1 96 ? -0.909 12.312 23.859 1 98.69 96 VAL A C 1
ATOM 721 O O . VAL A 1 96 ? -0.146 11.992 22.953 1 98.69 96 VAL A O 1
ATOM 724 N N . ALA A 1 97 ? -0.505 12.859 24.984 1 98.75 97 ALA A N 1
ATOM 725 C CA . ALA A 1 97 ? 0.918 13.07 25.219 1 98.75 97 ALA A CA 1
ATOM 726 C C . ALA A 1 97 ? 1.679 11.75 25.234 1 98.75 97 ALA A C 1
ATOM 728 O O . ALA A 1 97 ? 2.773 11.648 24.688 1 98.75 97 ALA A O 1
ATOM 729 N N . GLU A 1 98 ? 1.129 10.75 25.891 1 98.75 98 GLU A N 1
ATOM 730 C CA . GLU A 1 98 ? 1.755 9.43 25.922 1 98.75 98 GLU A CA 1
ATOM 731 C C . GLU A 1 98 ? 1.87 8.844 24.516 1 98.75 98 GLU A C 1
ATOM 733 O O . GLU A 1 98 ? 2.896 8.258 24.172 1 98.75 98 GLU A O 1
ATOM 738 N N . ASN A 1 99 ? 0.824 8.945 23.781 1 98.81 99 ASN A N 1
ATOM 739 C CA . ASN A 1 99 ? 0.835 8.445 22.406 1 98.81 99 ASN A CA 1
ATOM 740 C C . ASN A 1 99 ? 1.846 9.195 21.547 1 98.81 99 ASN A C 1
ATOM 742 O O . ASN A 1 99 ? 2.52 8.594 20.703 1 98.81 99 ASN A O 1
ATOM 746 N N . ALA A 1 100 ? 1.939 10.5 21.75 1 98.69 100 ALA A N 1
ATOM 747 C CA . ALA A 1 100 ? 2.938 11.297 21.047 1 98.69 100 ALA A CA 1
ATOM 748 C C . ALA A 1 100 ? 4.352 10.805 21.359 1 98.69 100 ALA A C 1
ATOM 750 O O . ALA A 1 100 ? 5.195 10.734 20.453 1 98.69 100 ALA A O 1
ATOM 751 N N . LYS A 1 101 ? 4.559 10.508 22.609 1 98.69 101 LYS A N 1
ATOM 752 C CA . LYS A 1 101 ? 5.855 9.977 23.016 1 98.69 101 LYS A CA 1
ATOM 753 C C . LYS A 1 101 ? 6.18 8.68 22.281 1 98.69 101 LYS A C 1
ATOM 755 O O . LYS A 1 101 ? 7.301 8.492 21.812 1 98.69 101 LYS A O 1
ATOM 760 N N . LYS A 1 102 ? 5.219 7.789 22.219 1 98.81 102 LYS A N 1
ATOM 761 C CA . LYS A 1 102 ? 5.395 6.523 21.5 1 98.81 102 LYS A CA 1
ATOM 762 C C . LYS A 1 102 ? 5.645 6.754 20.016 1 98.81 102 LYS A C 1
ATOM 764 O O . LYS A 1 102 ? 6.484 6.086 19.422 1 98.81 102 LYS A O 1
ATOM 769 N N . ALA A 1 103 ? 4.922 7.703 19.406 1 98.69 103 ALA A N 1
ATOM 770 C CA . ALA A 1 103 ? 5.121 8.016 18 1 98.69 103 ALA A CA 1
ATOM 771 C C . ALA A 1 103 ? 6.516 8.586 17.75 1 98.69 103 ALA A C 1
ATOM 773 O O . ALA A 1 103 ? 7.176 8.234 16.766 1 98.69 103 ALA A O 1
ATOM 774 N N . ALA A 1 104 ? 6.961 9.477 18.625 1 98.62 104 ALA A N 1
ATOM 775 C CA . ALA A 1 104 ? 8.312 10.016 18.531 1 98.62 104 ALA A CA 1
ATOM 776 C C . ALA A 1 104 ? 9.359 8.906 18.609 1 98.62 104 ALA A C 1
ATOM 778 O O . ALA A 1 104 ? 10.352 8.922 17.891 1 98.62 104 ALA A O 1
ATOM 779 N N . ALA A 1 105 ? 9.109 7.957 19.484 1 98.38 105 ALA A N 1
ATOM 780 C CA . ALA A 1 105 ? 10.023 6.824 19.641 1 98.38 105 ALA A CA 1
ATOM 781 C C . ALA A 1 105 ? 10.07 5.984 18.375 1 98.38 105 ALA A C 1
ATOM 783 O O . ALA A 1 105 ? 11.086 5.34 18.094 1 98.38 105 ALA A O 1
ATOM 784 N N . ALA A 1 106 ? 9 6.039 17.594 1 98.25 106 ALA A N 1
ATOM 785 C CA . ALA A 1 106 ? 8.953 5.324 16.328 1 98.25 106 ALA A CA 1
ATOM 786 C C . ALA A 1 106 ? 9.719 6.082 15.242 1 98.25 106 ALA A C 1
ATOM 788 O O . ALA A 1 106 ? 9.875 5.59 14.125 1 98.25 106 ALA A O 1
ATOM 789 N N . GLY A 1 107 ? 10.148 7.301 15.492 1 98.25 107 GLY A N 1
ATOM 790 C CA . GLY A 1 107 ? 11.086 7.992 14.617 1 98.25 107 GLY A CA 1
ATOM 791 C C . GLY A 1 107 ? 10.492 9.219 13.953 1 98.25 107 GLY A C 1
ATOM 792 O O . GLY A 1 107 ? 11.164 9.906 13.188 1 98.25 107 GLY A O 1
ATOM 793 N N . VAL A 1 108 ? 9.242 9.578 14.227 1 98.56 108 VAL A N 1
ATOM 794 C CA . VAL A 1 108 ? 8.625 10.719 13.555 1 98.56 108 VAL A CA 1
ATOM 795 C C . VAL A 1 108 ? 9.109 12.016 14.195 1 98.56 108 VAL A C 1
ATOM 797 O O . VAL A 1 108 ? 9.43 12.047 15.391 1 98.56 108 VAL A O 1
ATOM 800 N N . VAL A 1 109 ? 9.125 13.117 13.414 1 98.81 109 VAL A N 1
ATOM 801 C CA . VAL A 1 109 ? 9.617 14.391 13.93 1 98.81 109 VAL A CA 1
ATOM 802 C C . VAL A 1 109 ? 8.555 15.477 13.719 1 98.81 109 VAL A C 1
ATOM 804 O O . VAL A 1 109 ? 8.844 16.672 13.867 1 98.81 109 VAL A O 1
ATOM 807 N N . GLY A 1 110 ? 7.398 15.117 13.312 1 98.75 110 GLY A N 1
ATOM 808 C CA . GLY A 1 110 ? 6.195 15.93 13.211 1 98.75 110 GLY A CA 1
ATOM 809 C C . GLY A 1 110 ? 4.926 15.148 13.492 1 98.75 110 GLY A C 1
ATOM 810 O O . GLY A 1 110 ? 4.879 13.93 13.273 1 98.75 110 GLY A O 1
ATOM 811 N N . MET A 1 111 ? 3.908 15.852 13.945 1 98.56 111 MET A N 1
ATOM 812 C CA . MET A 1 111 ? 2.635 15.195 14.227 1 98.56 111 MET A CA 1
ATOM 813 C C . MET A 1 111 ? 1.464 16.125 13.93 1 98.56 111 MET A C 1
ATOM 815 O O . MET A 1 111 ? 1.513 17.312 14.266 1 98.56 111 MET A O 1
ATOM 819 N N . ASN A 1 112 ? 0.547 15.586 13.25 1 98.69 112 ASN A N 1
ATOM 820 C CA . ASN A 1 112 ? -0.758 16.234 13.148 1 98.69 112 ASN A CA 1
ATOM 821 C C . ASN A 1 112 ? -1.665 15.852 14.312 1 98.69 112 ASN A C 1
ATOM 823 O O . ASN A 1 112 ? -1.769 14.68 14.664 1 98.69 112 ASN A O 1
ATOM 827 N N . ILE A 1 113 ? -2.283 16.797 14.938 1 98.62 113 ILE A N 1
ATOM 828 C CA . ILE A 1 113 ? -3.367 16.609 15.898 1 98.62 113 ILE A CA 1
ATOM 829 C C . ILE A 1 113 ? -4.566 17.469 15.5 1 98.62 113 ILE A C 1
ATOM 831 O O . ILE A 1 113 ? -4.43 18.672 15.281 1 98.62 113 ILE A O 1
ATOM 835 N N . GLU A 1 114 ? -5.676 16.844 15.398 1 98.62 114 GLU A N 1
ATOM 836 C CA . GLU A 1 114 ? -6.805 17.578 14.836 1 98.62 114 GLU A CA 1
ATOM 837 C C . GLU A 1 114 ? -7.914 17.781 15.859 1 98.62 114 GLU A C 1
ATOM 839 O O . GLU A 1 114 ? -7.969 17.062 16.859 1 98.62 114 GLU A O 1
ATOM 844 N N . ASP A 1 115 ? -8.812 18.75 15.633 1 98.31 115 ASP A N 1
ATOM 845 C CA . ASP A 1 115 ? -9.875 19.062 16.578 1 98.31 115 ASP A CA 1
ATOM 846 C C . ASP A 1 115 ? -11.227 18.562 16.078 1 98.31 115 ASP A C 1
ATOM 848 O O . ASP A 1 115 ? -12.25 18.766 16.734 1 98.31 115 ASP A O 1
ATOM 852 N N . GLY A 1 116 ? -11.211 17.906 14.914 1 96.88 116 GLY A N 1
ATOM 853 C CA . GLY A 1 116 ? -12.43 17.281 14.438 1 96.88 116 GLY A CA 1
ATOM 854 C C . GLY A 1 116 ? -12.82 16.062 15.242 1 96.88 116 GLY A C 1
ATOM 855 O O . GLY A 1 116 ? -11.961 15.273 15.664 1 96.88 116 GLY A O 1
ATOM 856 N N . THR A 1 117 ? -14.125 15.812 15.531 1 92.69 117 THR A N 1
ATOM 857 C CA . THR A 1 117 ? -14.555 14.719 16.391 1 92.69 117 THR A CA 1
ATOM 858 C C . THR A 1 117 ? -15.188 13.594 15.578 1 92.69 117 THR A C 1
ATOM 860 O O . THR A 1 117 ? -15.406 12.492 16.094 1 92.69 117 THR A O 1
ATOM 863 N N . LYS A 1 118 ? -15.492 13.742 14.375 1 83.5 118 LYS A N 1
ATOM 864 C CA . LYS A 1 118 ? -16.188 12.789 13.508 1 83.5 118 LYS A CA 1
ATOM 865 C C . LYS A 1 118 ? -17.641 12.617 13.945 1 83.5 118 LYS A C 1
ATOM 867 O O . LYS A 1 118 ? -18.359 11.781 13.406 1 83.5 118 LYS A O 1
ATOM 872 N N . ASP A 1 119 ? -18.031 13.281 15 1 87.56 119 ASP A N 1
ATOM 873 C CA . ASP A 1 119 ? -19.422 13.375 15.43 1 87.56 119 ASP A CA 1
ATOM 874 C C . ASP A 1 119 ? -20.156 14.516 14.727 1 87.56 119 ASP A C 1
ATOM 876 O O . ASP A 1 119 ? -19.859 15.688 14.969 1 87.56 119 ASP A O 1
ATOM 880 N N . PRO A 1 120 ? -21.078 14.141 13.938 1 85.94 120 PRO A N 1
ATOM 881 C CA . PRO A 1 120 ? -21.766 15.188 13.18 1 85.94 120 PRO A CA 1
ATOM 882 C C . PRO A 1 120 ? -22.453 16.203 14.094 1 85.94 120 PRO A C 1
ATOM 884 O O . PRO A 1 120 ? -22.625 17.375 13.703 1 85.94 120 PRO A O 1
ATOM 887 N N . CYS A 1 121 ? -22.859 15.781 15.273 1 90.38 121 CYS A N 1
ATOM 888 C CA . CYS A 1 121 ? -23.562 16.656 16.203 1 90.38 121 CYS A CA 1
ATOM 889 C C . CYS A 1 121 ? -22.594 17.578 16.922 1 90.38 121 CYS A C 1
ATOM 891 O O . CYS A 1 121 ? -23 18.609 17.484 1 90.38 121 CYS A O 1
ATOM 893 N N . ARG A 1 122 ? -21.406 17.188 16.953 1 92 122 ARG A N 1
ATOM 894 C CA . ARG A 1 122 ? -20.312 17.969 17.547 1 92 122 ARG A CA 1
ATOM 895 C C . ARG A 1 122 ? -19.047 17.859 16.703 1 92 122 ARG A C 1
ATOM 897 O O . ARG A 1 122 ? -18.078 17.219 17.125 1 92 122 ARG A O 1
ATOM 904 N N . PRO A 1 123 ? -19.094 18.547 15.641 1 93.62 123 PRO A N 1
ATOM 905 C CA . PRO A 1 123 ? -18.062 18.281 14.633 1 93.62 123 PRO A CA 1
ATOM 906 C C . PRO A 1 123 ? -16.656 18.672 15.109 1 93.62 123 PRO A C 1
ATOM 908 O O . PRO A 1 123 ? -15.672 18.047 14.727 1 93.62 123 PRO A O 1
ATOM 911 N N . LEU A 1 124 ? -16.578 19.719 16.031 1 96.94 124 LEU A N 1
ATOM 912 C CA . LEU A 1 124 ? -15.297 20.156 16.547 1 96.94 124 LEU A CA 1
ATOM 913 C C . LEU A 1 124 ? -15.211 19.953 18.047 1 96.94 124 LEU A C 1
ATOM 915 O O . LEU A 1 124 ? -16.188 20.188 18.766 1 96.94 124 LEU A O 1
ATOM 919 N N . SER A 1 125 ? -14.094 19.531 18.484 1 96.62 125 SER A N 1
ATOM 920 C CA . SER A 1 125 ? -13.859 19.484 19.938 1 96.62 125 SER A CA 1
ATOM 921 C C . SER A 1 125 ? -13.734 20.875 20.531 1 96.62 125 SER A C 1
ATOM 923 O O . SER A 1 125 ? -13.555 21.859 19.797 1 96.62 125 SER A O 1
ATOM 925 N N . ASP A 1 126 ? -13.891 20.922 21.797 1 96.38 126 ASP A N 1
ATOM 926 C CA . ASP A 1 126 ? -13.633 22.172 22.5 1 96.38 126 ASP A CA 1
ATOM 927 C C . ASP A 1 126 ? -12.211 22.672 22.25 1 96.38 126 ASP A C 1
ATOM 929 O O . ASP A 1 126 ? -11.258 21.906 22.312 1 96.38 126 ASP A O 1
ATOM 933 N N . ALA A 1 127 ? -12.141 23.969 21.906 1 97.81 127 ALA A N 1
ATOM 934 C CA . ALA A 1 127 ? -10.82 24.547 21.641 1 97.81 127 ALA A CA 1
ATOM 935 C C . ALA A 1 127 ? -9.906 24.438 22.844 1 97.81 127 ALA A C 1
ATOM 937 O O . ALA A 1 127 ? -8.695 24.25 22.703 1 97.81 127 ALA A O 1
ATOM 938 N N . THR A 1 128 ? -10.484 24.531 24 1 98.56 128 THR A N 1
ATOM 939 C CA . THR A 1 128 ? -9.703 24.422 25.219 1 98.56 128 THR A CA 1
ATOM 940 C C . THR A 1 128 ? -9.086 23.031 25.344 1 98.56 128 THR A C 1
ATOM 942 O O . THR A 1 128 ? -7.934 22.891 25.766 1 98.56 128 THR A O 1
ATOM 945 N N . LEU A 1 129 ? -9.852 22.016 25.078 1 98.31 129 LEU A N 1
ATOM 946 C CA . LEU A 1 129 ? -9.328 20.656 25.109 1 98.31 129 LEU A CA 1
ATOM 947 C C . LEU A 1 129 ? -8.164 20.5 24.141 1 98.31 129 LEU A C 1
ATOM 949 O O . LEU A 1 129 ? -7.152 19.875 24.469 1 98.31 129 LEU A O 1
ATOM 953 N N . MET A 1 130 ? -8.328 21 22.969 1 98.56 130 MET A N 1
ATOM 954 C CA . MET A 1 130 ? -7.266 20.938 21.969 1 98.56 130 MET A CA 1
ATOM 955 C C . MET A 1 130 ? -6.02 21.672 22.469 1 98.56 130 MET A C 1
ATOM 957 O O . MET A 1 130 ? -4.902 21.172 22.312 1 98.56 130 MET A O 1
ATOM 961 N N . GLU A 1 131 ? -6.191 22.859 23.062 1 98.81 131 GLU A N 1
ATOM 962 C CA . GLU A 1 131 ? -5.074 23.594 23.656 1 98.81 131 GLU A CA 1
ATOM 963 C C . GLU A 1 131 ? -4.348 22.734 24.688 1 98.81 131 GLU A C 1
ATOM 965 O O . GLU A 1 131 ? -3.115 22.688 24.703 1 98.81 131 GLU A O 1
ATOM 970 N N . GLU A 1 132 ? -5.117 22.094 25.5 1 98.88 132 GLU A N 1
ATOM 971 C CA . GLU A 1 132 ? -4.555 21.266 26.562 1 98.88 132 GLU A CA 1
ATOM 972 C C . GLU A 1 132 ? -3.775 20.078 25.984 1 98.88 132 GLU A C 1
ATOM 974 O O . GLU A 1 132 ? -2.725 19.703 26.516 1 98.88 132 GLU A O 1
ATOM 979 N N . LYS A 1 133 ? -4.273 19.469 24.953 1 98.81 133 LYS A N 1
ATOM 980 C CA . LYS A 1 133 ? -3.572 18.375 24.281 1 98.81 133 LYS A CA 1
ATOM 981 C C . LYS A 1 133 ? -2.234 18.844 23.719 1 98.81 133 LYS A C 1
ATOM 983 O O . LYS A 1 133 ? -1.205 18.188 23.938 1 98.81 133 LYS A O 1
ATOM 988 N N . ILE A 1 134 ? -2.246 19.984 23.031 1 98.81 134 ILE A N 1
ATOM 989 C CA . ILE A 1 134 ? -1.039 20.531 22.438 1 98.81 134 ILE A CA 1
ATOM 990 C C . ILE A 1 134 ? -0.015 20.844 23.531 1 98.81 134 ILE A C 1
ATOM 992 O O . ILE A 1 134 ? 1.146 20.438 23.422 1 98.81 134 ILE A O 1
ATOM 996 N N . THR A 1 135 ? -0.49 21.516 24.562 1 98.81 135 THR A N 1
ATOM 997 C CA . THR A 1 135 ? 0.383 21.875 25.672 1 98.81 135 THR A CA 1
ATOM 998 C C . THR A 1 135 ? 0.988 20.641 26.312 1 98.81 135 THR A C 1
ATOM 1000 O O . THR A 1 135 ? 2.178 20.625 26.641 1 98.81 135 THR A O 1
ATOM 1003 N N . ALA A 1 136 ? 0.155 19.594 26.531 1 98.81 136 ALA A N 1
ATOM 1004 C CA . ALA A 1 136 ? 0.623 18.359 27.156 1 98.81 136 ALA A CA 1
ATOM 1005 C C . ALA A 1 136 ? 1.743 17.734 26.344 1 98.81 136 ALA A C 1
ATOM 1007 O O . ALA A 1 136 ? 2.725 17.234 26.891 1 98.81 136 ALA A O 1
ATOM 1008 N N . VAL A 1 137 ? 1.625 17.703 25.047 1 98.75 137 VAL A N 1
ATOM 1009 C CA . VAL A 1 137 ? 2.654 17.125 24.188 1 98.75 137 VAL A CA 1
ATOM 1010 C C . VAL A 1 137 ? 3.91 18 24.234 1 98.75 137 VAL A C 1
ATOM 1012 O O . VAL A 1 137 ? 5.023 17.484 24.344 1 98.75 137 VAL A O 1
ATOM 1015 N N . LYS A 1 138 ? 3.764 19.328 24.188 1 98.44 138 LYS A N 1
ATOM 1016 C CA . LYS A 1 138 ? 4.895 20.25 24.172 1 98.44 138 LYS A CA 1
ATOM 1017 C C . LYS A 1 138 ? 5.703 20.156 25.453 1 98.44 138 LYS A C 1
ATOM 1019 O O . LYS A 1 138 ? 6.926 20.312 25.438 1 98.44 138 LYS A O 1
ATOM 1024 N N . LYS A 1 139 ? 5.043 19.875 26.484 1 98.06 139 LYS A N 1
ATOM 1025 C CA . LYS A 1 139 ? 5.695 19.797 27.797 1 98.06 139 LYS A CA 1
ATOM 1026 C C . LYS A 1 139 ? 6.672 18.625 27.844 1 98.06 139 LYS A C 1
ATOM 1028 O O . LYS A 1 139 ? 7.578 18.594 28.672 1 98.06 139 LYS A O 1
ATOM 1033 N N . LEU A 1 140 ? 6.512 17.672 27 1 98 140 LEU A N 1
ATOM 1034 C CA . LEU A 1 140 ? 7.395 16.516 26.969 1 98 140 LEU A CA 1
ATOM 1035 C C . LEU A 1 140 ? 8.758 16.891 26.391 1 98 140 LEU A C 1
ATOM 1037 O O . LEU A 1 140 ? 9.719 16.125 26.5 1 98 140 LEU A O 1
ATOM 1041 N N . ASN A 1 141 ? 8.883 18.031 25.703 1 97.06 141 ASN A N 1
ATOM 1042 C CA . ASN A 1 141 ? 10.109 18.531 25.094 1 97.06 141 ASN A CA 1
ATOM 1043 C C . ASN A 1 141 ? 10.711 17.516 24.125 1 97.06 141 ASN A C 1
ATOM 1045 O O . ASN A 1 141 ? 11.914 17.25 24.156 1 97.06 141 ASN A O 1
ATOM 1049 N N . LEU A 1 142 ? 9.844 16.859 23.391 1 96.75 142 LEU A N 1
ATOM 1050 C CA . LEU A 1 142 ? 10.266 15.953 22.328 1 96.75 142 LEU A CA 1
ATOM 1051 C C . LEU A 1 142 ? 10.719 16.734 21.094 1 96.75 142 LEU A C 1
ATOM 1053 O O . LEU A 1 142 ? 10.281 17.875 20.875 1 96.75 142 LEU A O 1
ATOM 1057 N N . PRO A 1 143 ? 11.656 16.203 20.359 1 97.44 143 PRO A N 1
ATOM 1058 C CA . PRO A 1 143 ? 12.016 16.812 19.078 1 97.44 143 PRO A CA 1
ATOM 1059 C C . PRO A 1 143 ? 10.977 16.547 17.984 1 97.44 143 PRO A C 1
ATOM 1061 O O . PRO A 1 143 ? 11.289 15.906 16.984 1 97.44 143 PRO A O 1
ATOM 1064 N N . VAL A 1 144 ? 9.727 17.031 18.188 1 98 144 VAL A N 1
ATOM 1065 C CA . VAL A 1 144 ? 8.625 16.844 17.266 1 98 144 VAL A CA 1
ATOM 1066 C C . VAL A 1 144 ? 7.883 18.172 17.062 1 98 144 VAL A C 1
ATOM 1068 O O . VAL A 1 144 ? 7.684 18.922 18.031 1 98 144 VAL A O 1
ATOM 1071 N N . LEU A 1 145 ? 7.629 18.469 15.836 1 98.69 145 LEU A N 1
ATOM 1072 C CA . LEU A 1 145 ? 6.789 19.625 15.516 1 98.69 145 LEU A CA 1
ATOM 1073 C C . LEU A 1 145 ? 5.312 19.25 15.609 1 98.69 145 LEU A C 1
ATOM 1075 O O . LEU A 1 145 ? 4.91 18.172 15.164 1 98.69 145 LEU A O 1
ATOM 1079 N N . ILE A 1 146 ? 4.512 20.141 16.172 1 98.88 146 ILE A N 1
ATOM 1080 C CA . ILE A 1 146 ? 3.07 19.922 16.219 1 98.88 146 ILE A CA 1
ATOM 1081 C C . ILE A 1 146 ? 2.391 20.734 15.117 1 98.88 146 ILE A C 1
ATOM 1083 O O . ILE A 1 146 ? 2.498 21.953 15.086 1 98.88 146 ILE A O 1
ATOM 1087 N N . ASN A 1 147 ? 1.848 20.078 14.227 1 98.88 147 ASN A N 1
ATOM 1088 C CA . ASN A 1 147 ? 0.956 20.625 13.211 1 98.88 147 ASN A CA 1
ATOM 1089 C C . ASN A 1 147 ? -0.504 20.562 13.648 1 98.88 147 ASN A C 1
ATOM 1091 O O . ASN A 1 147 ? -1.193 19.578 13.391 1 98.88 147 ASN A O 1
ATOM 1095 N N . ALA A 1 148 ? -0.989 21.594 14.32 1 98.88 148 ALA A N 1
ATOM 1096 C CA . ALA A 1 148 ? -2.336 21.594 14.883 1 98.88 148 ALA A CA 1
ATOM 1097 C C . ALA A 1 148 ? -3.381 21.859 13.805 1 98.88 148 ALA A C 1
ATOM 1099 O O . ALA A 1 148 ? -3.312 22.859 13.094 1 98.88 148 ALA A O 1
ATOM 1100 N N . ARG A 1 149 ? -4.285 20.984 13.703 1 98.88 149 ARG A N 1
ATOM 1101 C CA . ARG A 1 149 ? -5.285 21.031 12.641 1 98.88 149 ARG A CA 1
ATOM 1102 C C . ARG A 1 149 ? -6.637 21.484 13.188 1 98.88 149 ARG A C 1
ATOM 1104 O O . ARG A 1 149 ? -7.098 20.984 14.211 1 98.88 149 ARG A O 1
ATOM 1111 N N . THR A 1 150 ? -7.215 22.453 12.57 1 98.56 150 THR A N 1
ATOM 1112 C CA . THR A 1 150 ? -8.617 22.75 12.812 1 98.56 150 THR A CA 1
ATOM 1113 C C . THR A 1 150 ? -9.477 22.391 11.609 1 98.56 150 THR A C 1
ATOM 1115 O O . THR A 1 150 ? -9.156 22.75 10.477 1 98.56 150 THR A O 1
ATOM 1118 N N . ASP A 1 151 ? -10.562 21.703 11.859 1 97.69 151 ASP A N 1
ATOM 1119 C CA . ASP A 1 151 ? -11.406 21.156 10.805 1 97.69 151 ASP A CA 1
ATOM 1120 C C . ASP A 1 151 ? -12.602 22.062 10.523 1 97.69 151 ASP A C 1
ATOM 1122 O O . ASP A 1 151 ? -13.617 21.609 10 1 97.69 151 ASP A O 1
ATOM 1126 N N . VAL A 1 152 ? -12.492 23.328 10.836 1 97.06 152 VAL A N 1
ATOM 1127 C CA . VAL A 1 152 ? -13.57 24.297 10.648 1 97.06 152 VAL A CA 1
ATOM 1128 C C . VAL A 1 152 ? -14.047 24.266 9.195 1 97.06 152 VAL A C 1
ATOM 1130 O O . VAL A 1 152 ? -15.242 24.156 8.93 1 97.06 152 VAL A O 1
ATOM 1133 N N . TYR A 1 153 ? -13.141 24.312 8.273 1 95 153 TYR A N 1
ATOM 1134 C CA . TYR A 1 153 ? -13.508 24.328 6.859 1 95 153 TYR A CA 1
ATOM 1135 C C . TYR A 1 153 ? -13.789 22.922 6.352 1 95 153 TYR A C 1
ATOM 1137 O O . TYR A 1 153 ? -14.719 22.703 5.574 1 95 153 TYR A O 1
ATOM 1145 N N . TRP A 1 154 ? -12.992 21.953 6.805 1 93.06 154 TRP A N 1
ATOM 1146 C CA . TRP A 1 154 ? -13.109 20.578 6.336 1 93.06 154 TRP A CA 1
ATOM 1147 C C . TRP A 1 154 ? -14.5 20.016 6.629 1 93.06 154 TRP A C 1
ATOM 1149 O O . TRP A 1 154 ? -15.078 19.312 5.801 1 93.06 154 TRP A O 1
ATOM 1159 N N . LEU A 1 155 ? -15.039 20.375 7.77 1 93.19 155 LEU A N 1
ATOM 1160 C CA . LEU A 1 155 ? -16.297 19.828 8.234 1 93.19 155 LEU A CA 1
ATOM 1161 C C . LEU A 1 155 ? -17.438 20.828 8.062 1 93.19 155 LEU A C 1
ATOM 1163 O O . LEU A 1 155 ? -18.562 20.578 8.5 1 93.19 155 LEU A O 1
ATOM 1167 N N . ASN A 1 156 ? -17.172 21.922 7.477 1 90.31 156 ASN A N 1
ATOM 1168 C CA . ASN A 1 156 ? -18.141 23 7.367 1 90.31 156 ASN A CA 1
ATOM 1169 C C . ASN A 1 156 ? -18.812 23.297 8.711 1 90.31 156 ASN A C 1
ATOM 1171 O O . ASN A 1 156 ? -20.031 23.359 8.805 1 90.31 156 ASN A O 1
ATOM 1175 N N . ALA A 1 157 ? -18.047 23.375 9.789 1 86 157 ALA A N 1
ATOM 1176 C CA . ALA A 1 157 ? -18.5 23.391 11.18 1 86 157 ALA A CA 1
ATOM 1177 C C . ALA A 1 157 ? -19.078 24.75 11.547 1 86 157 ALA A C 1
ATOM 1179 O O . ALA A 1 157 ? -19.656 24.922 12.625 1 86 157 ALA A O 1
ATOM 1180 N N . ASP A 1 158 ? -19.094 25.812 10.758 1 82.19 158 ASP A N 1
ATOM 1181 C CA . ASP A 1 158 ? -19.656 27.125 10.992 1 82.19 158 ASP A CA 1
ATOM 1182 C C . ASP A 1 158 ? -20.312 27.688 9.727 1 82.19 158 ASP A C 1
ATOM 1184 O O . ASP A 1 158 ? -20.141 27.125 8.641 1 82.19 158 ASP A O 1
ATOM 1188 N N . ALA A 1 159 ? -21.125 28.75 10.008 1 84.88 159 ALA A N 1
ATOM 1189 C CA . ALA A 1 159 ? -21.703 29.406 8.844 1 84.88 159 ALA A CA 1
ATOM 1190 C C . ALA A 1 159 ? -20.609 29.969 7.93 1 84.88 159 ALA A C 1
ATOM 1192 O O . ALA A 1 159 ? -19.547 30.375 8.398 1 84.88 159 ALA A O 1
ATOM 1193 N N . PRO A 1 160 ? -20.828 29.875 6.625 1 83.5 160 PRO A N 1
ATOM 1194 C CA . PRO A 1 160 ? -19.812 30.312 5.668 1 83.5 160 PRO A CA 1
ATOM 1195 C C . PRO A 1 160 ? -19.219 31.672 6.012 1 83.5 160 PRO A C 1
ATOM 1197 O O . PRO A 1 160 ? -18.016 31.875 5.898 1 83.5 160 PRO A O 1
ATOM 1200 N N . GLY A 1 161 ? -20.016 32.531 6.43 1 85.94 161 GLY A N 1
ATOM 1201 C CA . GLY A 1 161 ? -19.562 33.875 6.707 1 85.94 161 GLY A CA 1
ATOM 1202 C C . GLY A 1 161 ? -18.75 34 7.98 1 85.94 161 GLY A C 1
ATOM 1203 O O . GLY A 1 161 ? -18.031 34.969 8.188 1 85.94 161 GLY A O 1
ATOM 1204 N N . SER A 1 162 ? -18.734 33 8.805 1 93.06 162 SER A N 1
ATOM 1205 C CA . SER A 1 162 ? -18.062 33.062 10.102 1 93.06 162 SER A CA 1
ATOM 1206 C C . SER A 1 162 ? -16.906 32.094 10.18 1 93.06 162 SER A C 1
ATOM 1208 O O . SER A 1 162 ? -16.156 32.062 11.172 1 93.06 162 SER A O 1
ATOM 1210 N N . ARG A 1 163 ? -16.688 31.312 9.164 1 95.5 163 ARG A N 1
ATOM 1211 C CA . ARG A 1 163 ? -15.695 30.25 9.195 1 95.5 163 ARG A CA 1
ATOM 1212 C C . ARG A 1 163 ? -14.289 30.812 9.297 1 95.5 163 ARG A C 1
ATOM 1214 O O . ARG A 1 163 ? -13.453 30.281 10.031 1 95.5 163 ARG A O 1
ATOM 1221 N N . LEU A 1 164 ? -14.086 31.906 8.602 1 97.12 164 LEU A N 1
ATOM 1222 C CA . LEU A 1 164 ? -12.758 32.5 8.609 1 97.12 164 LEU A CA 1
ATOM 1223 C C . LEU A 1 164 ? -12.367 32.938 10.016 1 97.12 164 LEU A C 1
ATOM 1225 O O . LEU A 1 164 ? -11.289 32.594 10.5 1 97.12 164 LEU A O 1
ATOM 1229 N N . GLN A 1 165 ? -13.227 33.656 10.617 1 97.06 165 GLN A N 1
ATOM 1230 C CA . GLN A 1 165 ? -12.953 34.156 11.961 1 97.06 165 GLN A CA 1
ATOM 1231 C C . GLN A 1 165 ? -12.812 33 12.953 1 97.06 165 GLN A C 1
ATOM 1233 O O . GLN A 1 165 ? -11.945 33.031 13.836 1 97.06 165 GLN A O 1
ATOM 1238 N N . ALA A 1 166 ? -13.664 32.031 12.805 1 97.25 166 ALA A N 1
ATOM 1239 C CA . ALA A 1 166 ? -13.602 30.859 13.68 1 97.25 166 ALA A CA 1
ATOM 1240 C C . ALA A 1 166 ? -12.266 30.141 13.523 1 97.25 166 ALA A C 1
ATOM 1242 O O . ALA A 1 166 ? -11.633 29.781 14.516 1 97.25 166 ALA A O 1
ATOM 1243 N N . ALA A 1 167 ? -11.859 29.922 12.305 1 98.25 167 ALA A N 1
ATOM 1244 C CA . ALA A 1 167 ? -10.602 29.25 12.023 1 98.25 167 ALA A CA 1
ATOM 1245 C C . ALA A 1 167 ? -9.414 30.031 12.57 1 98.25 167 ALA A C 1
ATOM 1247 O O . ALA A 1 167 ? -8.516 29.469 13.195 1 98.25 167 ALA A O 1
ATOM 1248 N N . VAL A 1 168 ? -9.414 31.375 12.359 1 98.5 168 VAL A N 1
ATOM 1249 C CA . VAL A 1 168 ? -8.336 32.219 12.828 1 98.5 168 VAL A CA 1
ATOM 1250 C C . VAL A 1 168 ? -8.273 32.219 14.352 1 98.5 168 VAL A C 1
ATOM 1252 O O . VAL A 1 168 ? -7.191 32.094 14.938 1 98.5 168 VAL A O 1
ATOM 1255 N N . ARG A 1 169 ? -9.438 32.312 14.992 1 98.25 169 ARG A N 1
ATOM 1256 C CA . ARG A 1 169 ? -9.484 32.281 16.453 1 98.25 169 ARG A CA 1
ATOM 1257 C C . ARG A 1 169 ? -8.898 30.969 16.984 1 98.25 169 ARG A C 1
ATOM 1259 O O . ARG A 1 169 ? -8.062 31 17.891 1 98.25 169 ARG A O 1
ATOM 1266 N N . ARG A 1 170 ? -9.312 29.859 16.5 1 98.56 170 ARG A N 1
ATOM 1267 C CA . ARG A 1 170 ? -8.805 28.578 16.953 1 98.56 170 ARG A CA 1
ATOM 1268 C C . ARG A 1 170 ? -7.316 28.438 16.656 1 98.56 170 ARG A C 1
ATOM 1270 O O . ARG A 1 170 ? -6.551 27.969 17.5 1 98.56 170 ARG A O 1
ATOM 1277 N N . ALA A 1 171 ? -6.949 28.844 15.461 1 98.69 171 ALA A N 1
ATOM 1278 C CA . ALA A 1 171 ? -5.547 28.781 15.055 1 98.69 171 ALA A CA 1
ATOM 1279 C C . ALA A 1 171 ? -4.66 29.516 16.047 1 98.69 171 ALA A C 1
ATOM 1281 O O . ALA A 1 171 ? -3.629 29 16.484 1 98.69 171 ALA A O 1
ATOM 1282 N N . ASN A 1 172 ? -5.039 30.734 16.391 1 98.75 172 ASN A N 1
ATOM 1283 C CA . ASN A 1 172 ? -4.242 31.547 17.312 1 98.75 172 ASN A CA 1
ATOM 1284 C C . ASN A 1 172 ? -4.184 30.922 18.703 1 98.75 172 ASN A C 1
ATOM 1286 O O . ASN A 1 172 ? -3.146 30.984 19.359 1 98.75 172 ASN A O 1
ATOM 1290 N N . ARG A 1 173 ? -5.301 30.359 19.141 1 98.75 173 ARG A N 1
ATOM 1291 C CA . ARG A 1 173 ? -5.32 29.641 20.406 1 98.75 173 ARG A CA 1
ATOM 1292 C C . ARG A 1 173 ? -4.348 28.469 20.391 1 98.75 173 ARG A C 1
ATOM 1294 O O . ARG A 1 173 ? -3.609 28.266 21.359 1 98.75 173 ARG A O 1
ATOM 1301 N N . TYR A 1 174 ? -4.332 27.703 19.328 1 98.88 174 TYR A N 1
ATOM 1302 C CA . TYR A 1 174 ? -3.459 26.531 19.219 1 98.88 174 TYR A CA 1
ATOM 1303 C C . TYR A 1 174 ? -1.997 26.953 19.141 1 98.88 174 TYR A C 1
ATOM 1305 O O . TYR A 1 174 ? -1.126 26.312 19.719 1 98.88 174 TYR A O 1
ATOM 1313 N N . SER A 1 175 ? -1.725 28.062 18.406 1 98.69 175 SER A N 1
ATOM 1314 C CA . SER A 1 175 ? -0.375 28.625 18.375 1 98.69 175 SER A CA 1
ATOM 1315 C C . SER A 1 175 ? 0.103 29.031 19.766 1 98.69 175 SER A C 1
ATOM 1317 O O . SER A 1 175 ? 1.237 28.734 20.141 1 98.69 175 SER A O 1
ATOM 1319 N N . GLN A 1 176 ? -0.739 29.688 20.469 1 98.44 176 GLN A N 1
ATOM 1320 C CA . GLN A 1 176 ? -0.399 30.125 21.812 1 98.44 176 GLN A CA 1
ATOM 1321 C C . GLN A 1 176 ? -0.141 28.938 22.734 1 98.44 176 GLN A C 1
ATOM 1323 O O . GLN A 1 176 ? 0.694 29.016 23.641 1 98.44 176 GLN A O 1
ATOM 1328 N N . ALA A 1 177 ? -0.86 27.844 22.438 1 98.69 177 ALA A N 1
ATOM 1329 C CA . ALA A 1 177 ? -0.704 26.625 23.234 1 98.69 177 ALA A CA 1
ATOM 1330 C C . ALA A 1 177 ? 0.61 25.922 22.922 1 98.69 177 ALA A C 1
ATOM 1332 O O . ALA A 1 177 ? 1.02 25 23.625 1 98.69 177 ALA A O 1
ATOM 1333 N N . GLY A 1 178 ? 1.256 26.297 21.812 1 98.5 178 GLY A N 1
ATOM 1334 C CA . GLY A 1 178 ? 2.58 25.766 21.531 1 98.5 178 GLY A CA 1
ATOM 1335 C C . GLY A 1 178 ? 2.68 25.094 20.172 1 98.5 178 GLY A C 1
ATOM 1336 O O . GLY A 1 178 ? 3.734 24.578 19.812 1 98.5 178 GLY A O 1
ATOM 1337 N N . ALA A 1 179 ? 1.602 25.078 19.375 1 98.75 179 ALA A N 1
ATOM 1338 C CA . ALA A 1 179 ? 1.66 24.5 18.031 1 98.75 179 ALA A CA 1
ATOM 1339 C C . ALA A 1 179 ? 2.707 25.203 17.172 1 98.75 179 ALA A C 1
ATOM 1341 O O . ALA A 1 179 ? 2.84 26.422 17.234 1 98.75 179 ALA A O 1
ATOM 1342 N N . ASP A 1 180 ? 3.449 24.406 16.375 1 98.69 180 ASP A N 1
ATOM 1343 C CA . ASP A 1 180 ? 4.512 24.953 15.531 1 98.69 180 ASP A CA 1
ATOM 1344 C C . ASP A 1 180 ? 3.965 25.375 14.172 1 98.69 180 ASP A C 1
ATOM 1346 O O . ASP A 1 180 ? 4.582 26.188 13.469 1 98.69 180 ASP A O 1
ATOM 1350 N N . CYS A 1 181 ? 2.922 24.828 13.758 1 98.81 181 CYS A N 1
ATOM 1351 C CA . CYS A 1 181 ? 2.254 25.047 12.477 1 98.81 181 CYS A CA 1
ATOM 1352 C C . CYS A 1 181 ? 0.75 24.844 12.609 1 98.81 181 CYS A C 1
ATOM 1354 O O . CYS A 1 181 ? 0.295 24.062 13.445 1 98.81 181 CYS A O 1
ATOM 1356 N N . ILE A 1 182 ? -0.023 25.625 11.883 1 98.88 182 ILE A N 1
ATOM 1357 C CA . ILE A 1 182 ? -1.477 25.5 11.875 1 98.88 182 ILE A CA 1
ATOM 1358 C C . ILE A 1 182 ? -1.943 24.922 10.539 1 98.88 182 ILE A C 1
ATOM 1360 O O . ILE A 1 182 ? -1.563 25.422 9.477 1 98.88 182 ILE A O 1
ATOM 1364 N N . PHE A 1 183 ? -2.703 23.859 10.648 1 98.88 183 PHE A N 1
ATOM 1365 C CA . PHE A 1 183 ? -3.217 23.172 9.469 1 98.88 183 PHE A CA 1
ATOM 1366 C C . PHE A 1 183 ? -4.711 23.422 9.305 1 98.88 183 PHE A C 1
ATOM 1368 O O . PHE A 1 183 ? -5.504 23.094 10.188 1 98.88 183 PHE A O 1
ATOM 1375 N N . ILE A 1 184 ? -5.105 23.938 8.172 1 98.06 184 ILE A N 1
ATOM 1376 C CA . ILE A 1 184 ? -6.512 24.234 7.926 1 98.06 184 ILE A CA 1
ATOM 1377 C C . ILE A 1 184 ? -6.957 23.609 6.609 1 98.06 184 ILE A C 1
ATOM 1379 O O . ILE A 1 184 ? -7.152 24.312 5.613 1 98.06 184 ILE A O 1
ATOM 1383 N N . PRO A 1 185 ? -7.219 22.297 6.594 1 96.94 185 PRO A N 1
ATOM 1384 C CA . PRO A 1 185 ? -7.715 21.656 5.375 1 96.94 185 PRO A CA 1
ATOM 1385 C C . PRO A 1 185 ? -9.094 22.156 4.961 1 96.94 185 PRO A C 1
ATOM 1387 O O . PRO A 1 185 ? -9.93 22.453 5.816 1 96.94 185 PRO A O 1
ATOM 1390 N N . GLY A 1 186 ? -9.312 22.234 3.65 1 94 186 GLY A N 1
ATOM 1391 C CA . GLY A 1 186 ? -10.594 22.672 3.119 1 94 186 GLY A CA 1
ATOM 1392 C C . GLY A 1 186 ? -10.594 24.141 2.721 1 94 186 GLY A C 1
ATOM 1393 O O . GLY A 1 186 ? -11.484 24.578 1.99 1 94 186 GLY A O 1
ATOM 1394 N N . ALA A 1 187 ? -9.734 24.953 3.301 1 92.88 187 ALA A N 1
ATOM 1395 C CA . ALA A 1 187 ? -9.516 26.312 2.803 1 92.88 187 ALA A CA 1
ATOM 1396 C C . ALA A 1 187 ? -8.766 26.281 1.473 1 92.88 187 ALA A C 1
ATOM 1398 O O . ALA A 1 187 ? -7.531 26.25 1.446 1 92.88 187 ALA A O 1
ATOM 1399 N N . ASP A 1 188 ? -9.453 26.344 0.369 1 87.38 188 ASP A N 1
ATOM 1400 C CA . ASP A 1 188 ? -8.773 25.938 -0.86 1 87.38 188 ASP A CA 1
ATOM 1401 C C . ASP A 1 188 ? -8.875 27.031 -1.923 1 87.38 188 ASP A C 1
ATOM 1403 O O . ASP A 1 188 ? -8.656 26.781 -3.107 1 87.38 188 ASP A O 1
ATOM 1407 N N . ASP A 1 189 ? -9.258 28.25 -1.521 1 91.94 189 ASP A N 1
ATOM 1408 C CA . ASP A 1 189 ? -9.211 29.359 -2.473 1 91.94 189 ASP A CA 1
ATOM 1409 C C . ASP A 1 189 ? -8.297 30.469 -1.967 1 91.94 189 ASP A C 1
ATOM 1411 O O . ASP A 1 189 ? -8.125 30.641 -0.758 1 91.94 189 ASP A O 1
ATOM 1415 N N . ALA A 1 190 ? -7.832 31.297 -2.916 1 95.69 190 ALA A N 1
ATOM 1416 C CA . ALA A 1 190 ? -6.809 32.281 -2.617 1 95.69 190 ALA A CA 1
ATOM 1417 C C . ALA A 1 190 ? -7.336 33.344 -1.637 1 95.69 190 ALA A C 1
ATOM 1419 O O . ALA A 1 190 ? -6.598 33.812 -0.764 1 95.69 190 ALA A O 1
ATOM 1420 N N . GLY A 1 191 ? -8.57 33.719 -1.824 1 95.94 191 GLY A N 1
ATOM 1421 C CA . GLY A 1 191 ? -9.148 34.719 -0.932 1 95.94 191 GLY A CA 1
ATOM 1422 C C . GLY A 1 191 ? -9.219 34.25 0.511 1 95.94 191 GLY A C 1
ATOM 1423 O O . GLY A 1 191 ? -8.82 34.969 1.423 1 95.94 191 GLY A O 1
ATOM 1424 N N . THR A 1 192 ? -9.766 33.062 0.699 1 96.12 192 THR A N 1
ATOM 1425 C CA . THR A 1 192 ? -9.852 32.5 2.033 1 96.12 192 THR A CA 1
ATOM 1426 C C . THR A 1 192 ? -8.461 32.344 2.646 1 96.12 192 THR A C 1
ATOM 1428 O O . THR A 1 192 ? -8.242 32.688 3.807 1 96.12 192 THR A O 1
ATOM 1431 N N . ILE A 1 193 ? -7.512 31.891 1.897 1 97.56 193 ILE A N 1
ATOM 1432 C CA . ILE A 1 193 ? -6.156 31.656 2.383 1 97.56 193 ILE A CA 1
ATOM 1433 C C . ILE A 1 193 ? -5.496 32.969 2.746 1 97.56 193 ILE A C 1
ATOM 1435 O O . ILE A 1 193 ? -4.797 33.094 3.756 1 97.56 193 ILE A O 1
ATOM 1439 N N . ALA A 1 194 ? -5.73 34 1.938 1 97.69 194 ALA A N 1
ATOM 1440 C CA . ALA A 1 194 ? -5.223 35.312 2.254 1 97.69 194 ALA A CA 1
ATOM 1441 C C . ALA A 1 194 ? -5.781 35.812 3.582 1 97.69 194 ALA A C 1
ATOM 1443 O O . ALA A 1 194 ? -5.066 36.438 4.367 1 97.69 194 ALA A O 1
ATOM 1444 N N . GLY A 1 195 ? -7.078 35.625 3.74 1 97.75 195 GLY A N 1
ATOM 1445 C CA . GLY A 1 195 ? -7.695 36 5.004 1 97.75 195 GLY A CA 1
ATOM 1446 C C . GLY A 1 195 ? -7.082 35.281 6.195 1 97.75 195 GLY A C 1
ATOM 1447 O O . GLY A 1 195 ? -6.863 35.875 7.246 1 97.75 195 GLY A O 1
ATOM 1448 N N . LEU A 1 196 ? -6.84 33.969 6.07 1 98.31 196 LEU A N 1
ATOM 1449 C CA . LEU A 1 196 ? -6.184 33.188 7.121 1 98.31 196 LEU A CA 1
ATOM 1450 C C . LEU A 1 196 ? -4.801 33.75 7.422 1 98.31 196 LEU A C 1
ATOM 1452 O O . LEU A 1 196 ? -4.438 33.938 8.586 1 98.31 196 LEU A O 1
ATOM 1456 N N . ARG A 1 197 ? -4.031 34.062 6.367 1 98.06 197 ARG A N 1
ATOM 1457 C CA . ARG A 1 197 ? -2.674 34.562 6.52 1 98.06 197 ARG A CA 1
ATOM 1458 C C . ARG A 1 197 ? -2.672 35.875 7.293 1 98.06 197 ARG A C 1
ATOM 1460 O O . ARG A 1 197 ? -1.803 36.125 8.133 1 98.06 197 ARG A O 1
ATOM 1467 N N . LYS A 1 198 ? -3.609 36.719 7.035 1 98.12 198 LYS A N 1
ATOM 1468 C CA . LYS A 1 198 ? -3.721 38 7.719 1 98.12 198 LYS A CA 1
ATOM 1469 C C . LYS A 1 198 ? -3.947 37.812 9.219 1 98.12 198 LYS A C 1
ATOM 1471 O O . LYS A 1 198 ? -3.492 38.594 10.031 1 98.12 198 LYS A O 1
ATOM 1476 N N . GLY A 1 199 ? -4.625 36.75 9.539 1 98.31 199 GLY A N 1
ATOM 1477 C CA . GLY A 1 199 ? -5.039 36.531 10.922 1 98.31 199 GLY A CA 1
ATOM 1478 C C . GLY A 1 199 ? -4.113 35.625 11.695 1 98.31 199 GLY A C 1
ATOM 1479 O O . GLY A 1 199 ? -4.234 35.5 12.914 1 98.31 199 GLY A O 1
ATOM 1480 N N . ILE A 1 200 ? -3.201 34.938 11.016 1 98.38 200 ILE A N 1
ATOM 1481 C CA . ILE A 1 200 ? -2.334 33.938 11.641 1 98.38 200 ILE A CA 1
ATOM 1482 C C . ILE A 1 200 ? -0.872 34.281 11.383 1 98.38 200 ILE A C 1
ATOM 1484 O O . ILE A 1 200 ? -0.446 34.406 10.227 1 98.38 200 ILE A O 1
ATOM 1488 N N . SER A 1 201 ? -0.019 34.469 12.336 1 95.94 201 SER A N 1
ATOM 1489 C CA . SER A 1 201 ? 1.357 34.906 12.172 1 95.94 201 SER A CA 1
ATOM 1490 C C . SER A 1 201 ? 2.311 33.75 11.977 1 95.94 201 SER A C 1
ATOM 1492 O O . SER A 1 201 ? 3.348 33.875 11.328 1 95.94 201 SER A O 1
ATOM 1494 N N . GLY A 1 202 ? 2.047 32.594 12.445 1 96.62 202 GLY A N 1
ATOM 1495 C CA . GLY A 1 202 ? 2.936 31.453 12.336 1 96.62 202 GLY A CA 1
ATOM 1496 C C . GLY A 1 202 ? 2.715 30.641 11.078 1 96.62 202 GLY A C 1
ATOM 1497 O O . GLY A 1 202 ? 1.919 31.016 10.219 1 96.62 202 GLY A O 1
ATOM 1498 N N . PRO A 1 203 ? 3.576 29.609 10.867 1 98.5 203 PRO A N 1
ATOM 1499 C CA . PRO A 1 203 ? 3.461 28.75 9.68 1 98.5 203 PRO A CA 1
ATOM 1500 C C . PRO A 1 203 ? 2.049 28.203 9.477 1 98.5 203 PRO A C 1
ATOM 1502 O O . PRO A 1 203 ? 1.394 27.812 10.453 1 98.5 203 PRO A O 1
ATOM 1505 N N . ILE A 1 204 ? 1.581 28.234 8.219 1 98.5 204 ILE A N 1
ATOM 1506 C CA . ILE A 1 204 ? 0.276 27.703 7.84 1 98.5 204 ILE A CA 1
ATOM 1507 C C . ILE A 1 204 ? 0.454 26.547 6.871 1 98.5 204 ILE A C 1
ATOM 1509 O O . ILE A 1 204 ? 1.28 26.609 5.957 1 98.5 204 ILE A O 1
ATOM 1513 N N . ASN A 1 205 ? -0.196 25.469 7.184 1 98.69 205 ASN A N 1
ATOM 1514 C CA . ASN A 1 205 ? -0.312 24.297 6.328 1 98.69 205 ASN A CA 1
ATOM 1515 C C . ASN A 1 205 ? -1.679 24.234 5.652 1 98.69 205 ASN A C 1
ATOM 1517 O O . ASN A 1 205 ? -2.711 24.375 6.312 1 98.69 205 ASN A O 1
ATOM 1521 N N . VAL A 1 206 ? -1.711 24.078 4.336 1 97.81 206 VAL A N 1
ATOM 1522 C CA . VAL A 1 206 ? -2.953 23.844 3.602 1 97.81 206 VAL A CA 1
ATOM 1523 C C . VAL A 1 206 ? -2.902 22.5 2.902 1 97.81 206 VAL A C 1
ATOM 1525 O O . VAL A 1 206 ? -1.841 21.875 2.82 1 97.81 206 VAL A O 1
ATOM 1528 N N . LEU A 1 207 ? -4.062 22.016 2.504 1 97.44 207 LEU A N 1
ATOM 1529 C CA . LEU A 1 207 ? -4.191 20.734 1.841 1 97.44 207 LEU A CA 1
ATOM 1530 C C . LEU A 1 207 ? -4.277 20.891 0.327 1 97.44 207 LEU A C 1
ATOM 1532 O O . LEU A 1 207 ? -5.125 21.641 -0.169 1 97.44 207 LEU A O 1
ATOM 1536 N N . ALA A 1 208 ? -3.369 20.172 -0.367 1 95.31 208 ALA A N 1
ATOM 1537 C CA . ALA A 1 208 ? -3.4 20.203 -1.827 1 95.31 208 ALA A CA 1
ATOM 1538 C C . ALA A 1 208 ? -4.668 19.547 -2.365 1 95.31 208 ALA A C 1
ATOM 1540 O O . ALA A 1 208 ? -5.055 18.469 -1.906 1 95.31 208 ALA A O 1
ATOM 1541 N N . GLY A 1 209 ? -5.316 20.172 -3.297 1 88.94 209 GLY A N 1
ATOM 1542 C CA . GLY A 1 209 ? -6.504 19.656 -3.963 1 88.94 209 GLY A CA 1
ATOM 1543 C C . GLY A 1 209 ? -6.738 20.281 -5.328 1 88.94 209 GLY A C 1
ATOM 1544 O O . GLY A 1 209 ? -5.863 20.969 -5.859 1 88.94 209 GLY A O 1
ATOM 1545 N N . SER A 1 210 ? -7.91 19.938 -5.875 1 85.25 210 SER A N 1
ATOM 1546 C CA . SER A 1 210 ? -8.227 20.375 -7.234 1 85.25 210 SER A CA 1
ATOM 1547 C C . SER A 1 210 ? -8.375 21.891 -7.312 1 85.25 210 SER A C 1
ATOM 1549 O O . SER A 1 210 ? -8.133 22.5 -8.359 1 85.25 210 SER A O 1
ATOM 1551 N N . HIS A 1 211 ? -8.656 22.516 -6.191 1 85.75 211 HIS A N 1
ATOM 1552 C CA . HIS A 1 211 ? -8.961 23.938 -6.215 1 85.75 211 HIS A CA 1
ATOM 1553 C C . HIS A 1 211 ? -7.867 24.75 -5.523 1 85.75 211 HIS A C 1
ATOM 1555 O O . HIS A 1 211 ? -7.945 25.984 -5.461 1 85.75 211 HIS A O 1
ATOM 1561 N N . THR A 1 212 ? -6.922 24.078 -4.984 1 88.19 212 THR A N 1
ATOM 1562 C CA . THR A 1 212 ? -5.844 24.766 -4.293 1 88.19 212 THR A CA 1
ATOM 1563 C C . THR A 1 212 ? -5.023 25.609 -5.273 1 88.19 212 THR A C 1
ATOM 1565 O O . THR A 1 212 ? -4.719 25.156 -6.379 1 88.19 212 THR A O 1
ATOM 1568 N N . PRO A 1 213 ? -4.77 26.859 -4.922 1 92 213 PRO A N 1
ATOM 1569 C CA . PRO A 1 213 ? -3.963 27.719 -5.789 1 92 213 PRO A CA 1
ATOM 1570 C C . PRO A 1 213 ? -2.611 27.094 -6.141 1 92 213 PRO A C 1
ATOM 1572 O O . PRO A 1 213 ? -2.199 26.109 -5.523 1 92 213 PRO A O 1
ATOM 1575 N N . SER A 1 214 ? -2.008 27.672 -7.137 1 92.62 214 SER A N 1
ATOM 1576 C CA . SER A 1 214 ? -0.678 27.219 -7.527 1 92.62 214 SER A CA 1
ATOM 1577 C C . SER A 1 214 ? 0.345 27.484 -6.43 1 92.62 214 SER A C 1
ATOM 1579 O O . SER A 1 214 ? 0.112 28.312 -5.543 1 92.62 214 SER A O 1
ATOM 1581 N N . LEU A 1 215 ? 1.466 26.812 -6.504 1 93.25 215 LEU A N 1
ATOM 1582 C CA . LEU A 1 215 ? 2.533 27 -5.527 1 93.25 215 LEU A CA 1
ATOM 1583 C C . LEU A 1 215 ? 3.027 28.453 -5.527 1 93.25 215 LEU A C 1
ATOM 1585 O O . LEU A 1 215 ? 3.402 28.984 -4.484 1 93.25 215 LEU A O 1
ATOM 1589 N N . GLN A 1 216 ? 3.008 29.016 -6.691 1 93.69 216 GLN A N 1
ATOM 1590 C CA . GLN A 1 216 ? 3.43 30.406 -6.809 1 93.69 216 GLN A CA 1
ATOM 1591 C C . GLN A 1 216 ? 2.508 31.328 -6.02 1 93.69 216 GLN A C 1
ATOM 1593 O O . GLN A 1 216 ? 2.977 32.188 -5.258 1 93.69 216 GLN A O 1
ATOM 1598 N N . ILE A 1 217 ? 1.247 31.156 -6.215 1 95.75 217 ILE A N 1
ATOM 1599 C CA . ILE A 1 217 ? 0.269 31.969 -5.516 1 95.75 217 ILE A CA 1
ATOM 1600 C C . ILE A 1 217 ? 0.365 31.734 -4.012 1 95.75 217 ILE A C 1
ATOM 1602 O O . ILE A 1 217 ? 0.324 32.656 -3.215 1 95.75 217 ILE A O 1
ATOM 1606 N N . LEU A 1 218 ? 0.514 30.484 -3.598 1 96.62 218 LEU A N 1
ATOM 1607 C CA . LEU A 1 218 ? 0.629 30.156 -2.182 1 96.62 218 LEU A CA 1
ATOM 1608 C C . LEU A 1 218 ? 1.884 30.766 -1.576 1 96.62 218 LEU A C 1
ATOM 1610 O O . LEU A 1 218 ? 1.868 31.219 -0.426 1 96.62 218 LEU A O 1
ATOM 1614 N N . SER A 1 219 ? 2.938 30.766 -2.381 1 96.06 219 SER A N 1
ATOM 1615 C CA . SER A 1 219 ? 4.168 31.422 -1.945 1 96.06 219 SER A CA 1
ATOM 1616 C C . SER A 1 219 ? 3.949 32.906 -1.717 1 96.06 219 SER A C 1
ATOM 1618 O O . SER A 1 219 ? 4.375 33.469 -0.697 1 96.06 219 SER A O 1
ATOM 1620 N N . GLU A 1 220 ? 3.287 33.5 -2.617 1 96.69 220 GLU A N 1
ATOM 1621 C CA . GLU A 1 220 ? 3.008 34.938 -2.527 1 96.69 220 GLU A CA 1
ATOM 1622 C C . GLU A 1 220 ? 2.127 35.25 -1.322 1 96.69 220 GLU A C 1
ATOM 1624 O O . GLU A 1 220 ? 2.242 36.344 -0.725 1 96.69 220 GLU A O 1
ATOM 1629 N N . LEU A 1 221 ? 1.282 34.344 -0.999 1 96.81 221 LEU A N 1
ATOM 1630 C CA . LEU A 1 221 ? 0.37 34.5 0.127 1 96.81 221 LEU A CA 1
ATOM 1631 C C . LEU A 1 221 ? 1.071 34.219 1.447 1 96.81 221 LEU A C 1
ATOM 1633 O O . LEU A 1 221 ? 0.491 34.406 2.52 1 96.81 221 LEU A O 1
ATOM 1637 N N . GLY A 1 222 ? 2.285 33.719 1.385 1 96.94 222 GLY A N 1
ATOM 1638 C CA . GLY A 1 222 ? 3.066 33.469 2.59 1 96.94 222 GLY A CA 1
ATOM 1639 C C . GLY A 1 222 ? 2.723 32.156 3.271 1 96.94 222 GLY A C 1
ATOM 1640 O O . GLY A 1 222 ? 2.775 32.062 4.5 1 96.94 222 GLY A O 1
ATOM 1641 N N . ILE A 1 223 ? 2.297 31.188 2.473 1 97.44 223 ILE A N 1
ATOM 1642 C CA . ILE A 1 223 ? 2.018 29.859 2.998 1 97.44 223 ILE A CA 1
ATOM 1643 C C . ILE A 1 223 ? 3.309 29.047 3.051 1 97.44 223 ILE A C 1
ATOM 1645 O O . ILE A 1 223 ? 4.125 29.094 2.129 1 97.44 223 ILE A O 1
ATOM 1649 N N . GLU A 1 224 ? 3.506 28.297 4.129 1 98.06 224 GLU A N 1
ATOM 1650 C CA . GLU A 1 224 ? 4.777 27.609 4.332 1 98.06 224 GLU A CA 1
ATOM 1651 C C . GLU A 1 224 ? 4.695 26.156 3.891 1 98.06 224 GLU A C 1
ATOM 1653 O O . GLU A 1 224 ? 5.641 25.625 3.307 1 98.06 224 GLU A O 1
ATOM 1658 N N . ARG A 1 225 ? 3.598 25.453 4.172 1 98.5 225 ARG A N 1
ATOM 1659 C CA . ARG A 1 225 ? 3.5 24.016 3.969 1 98.5 225 ARG A CA 1
ATOM 1660 C C . ARG A 1 225 ? 2.246 23.656 3.178 1 98.5 225 ARG A C 1
ATOM 1662 O O . ARG A 1 225 ? 1.171 24.203 3.424 1 98.5 225 ARG A O 1
ATOM 1669 N N . ILE A 1 226 ? 2.385 22.766 2.178 1 98.19 226 ILE A N 1
ATOM 1670 C CA . ILE A 1 226 ? 1.274 22.188 1.431 1 98.19 226 ILE A CA 1
ATOM 1671 C C . ILE A 1 226 ? 1.3 20.672 1.568 1 98.19 226 ILE A C 1
ATOM 1673 O O . ILE A 1 226 ? 2.197 20 1.041 1 98.19 226 ILE A O 1
ATOM 1677 N N . SER A 1 227 ? 0.38 20.094 2.289 1 98.5 227 SER A N 1
ATOM 1678 C CA . SER A 1 227 ? 0.277 18.641 2.449 1 98.5 227 SER A CA 1
ATOM 1679 C C . SER A 1 227 ? -0.601 18.031 1.363 1 98.5 227 SER A C 1
ATOM 1681 O O . SER A 1 227 ? -1.57 18.641 0.917 1 98.5 227 SER A O 1
ATOM 1683 N N . CYS A 1 228 ? -0.321 16.781 1.026 1 98.25 228 CYS A N 1
ATOM 1684 C CA . CYS A 1 228 ? -1.067 16.141 -0.054 1 98.25 228 CYS A CA 1
ATOM 1685 C C . CYS A 1 228 ? -2.178 15.258 0.496 1 98.25 228 CYS A C 1
ATOM 1687 O O . CYS A 1 228 ? -3.014 14.758 -0.26 1 98.25 228 CYS A O 1
ATOM 1689 N N . GLY A 1 229 ? -2.195 15.055 1.797 1 97.81 229 GLY A N 1
ATOM 1690 C CA . GLY A 1 229 ? -3.227 14.219 2.391 1 97.81 229 GLY A CA 1
ATOM 1691 C C . GLY A 1 229 ? -3.318 12.844 1.756 1 97.81 229 GLY A C 1
ATOM 1692 O O . GLY A 1 229 ? -2.295 12.234 1.438 1 97.81 229 GLY A O 1
ATOM 1693 N N . SER A 1 230 ? -4.543 12.383 1.616 1 97.88 230 SER A N 1
ATOM 1694 C CA . SER A 1 230 ? -4.762 11.031 1.114 1 97.88 230 SER A CA 1
ATOM 1695 C C . SER A 1 230 ? -4.773 11.008 -0.41 1 97.88 230 SER A C 1
ATOM 1697 O O . SER A 1 230 ? -4.953 9.945 -1.015 1 97.88 230 SER A O 1
ATOM 1699 N N . ALA A 1 231 ? -4.543 12.102 -1.06 1 98.12 231 ALA A N 1
ATOM 1700 C CA . ALA A 1 231 ? -4.73 12.195 -2.504 1 98.12 231 ALA A CA 1
ATOM 1701 C C . ALA A 1 231 ? -3.82 11.219 -3.242 1 98.12 231 ALA A C 1
ATOM 1703 O O . ALA A 1 231 ? -4.266 10.5 -4.137 1 98.12 231 ALA A O 1
ATOM 1704 N N . PRO A 1 232 ? -2.516 11.141 -2.885 1 98.75 232 PRO A N 1
ATOM 1705 C CA . PRO A 1 232 ? -1.677 10.172 -3.588 1 98.75 232 PRO A CA 1
ATOM 1706 C C . PRO A 1 232 ? -2.174 8.734 -3.428 1 98.75 232 PRO A C 1
ATOM 1708 O O . PRO A 1 232 ? -2.17 7.961 -4.391 1 98.75 232 PRO A O 1
ATOM 1711 N N . PHE A 1 233 ? -2.602 8.352 -2.211 1 98.75 233 PHE A N 1
ATOM 1712 C CA . PHE A 1 233 ? -3.145 7.02 -1.971 1 98.75 233 PHE A CA 1
ATOM 1713 C C . PHE A 1 233 ? -4.395 6.785 -2.811 1 98.75 233 PHE A C 1
ATOM 1715 O O . PHE A 1 233 ? -4.535 5.738 -3.447 1 98.75 233 PHE A O 1
ATOM 1722 N N . ARG A 1 234 ? -5.266 7.75 -2.791 1 98.31 234 ARG A N 1
ATOM 1723 C CA . ARG A 1 234 ? -6.504 7.621 -3.547 1 98.31 234 ARG A CA 1
ATOM 1724 C C . ARG A 1 234 ? -6.227 7.539 -5.043 1 98.31 234 ARG A C 1
ATOM 1726 O O . ARG A 1 234 ? -6.938 6.848 -5.777 1 98.31 234 ARG A O 1
ATOM 1733 N N . ALA A 1 235 ? -5.242 8.266 -5.477 1 98.69 235 ALA A N 1
ATOM 1734 C CA . ALA A 1 235 ? -4.84 8.148 -6.875 1 98.69 235 ALA A CA 1
ATOM 1735 C C . ALA A 1 235 ? -4.371 6.734 -7.199 1 98.69 235 ALA A C 1
ATOM 1737 O O . ALA A 1 235 ? -4.766 6.164 -8.219 1 98.69 235 ALA A O 1
ATOM 1738 N N . ALA A 1 236 ? -3.512 6.164 -6.363 1 98.62 236 ALA A N 1
ATOM 1739 C CA . ALA A 1 236 ? -3.031 4.797 -6.562 1 98.62 236 ALA A CA 1
ATOM 1740 C C . ALA A 1 236 ? -4.191 3.805 -6.555 1 98.62 236 ALA A C 1
ATOM 1742 O O . ALA A 1 236 ? -4.266 2.926 -7.418 1 98.62 236 ALA A O 1
ATOM 1743 N N . LEU A 1 237 ? -5.066 3.953 -5.559 1 98.12 237 LEU A N 1
ATOM 1744 C CA . LEU A 1 237 ? -6.223 3.068 -5.453 1 98.12 237 LEU A CA 1
ATOM 1745 C C . LEU A 1 237 ? -7.117 3.197 -6.684 1 98.12 237 LEU A C 1
ATOM 1747 O O . LEU A 1 237 ? -7.645 2.199 -7.18 1 98.12 237 LEU A O 1
ATOM 1751 N N . SER A 1 238 ? -7.309 4.422 -7.152 1 98.38 238 SER A N 1
ATOM 1752 C CA . SER A 1 238 ? -8.078 4.66 -8.367 1 98.38 238 SER A CA 1
ATOM 1753 C C . SER A 1 238 ? -7.469 3.924 -9.562 1 98.38 238 SER A C 1
ATOM 1755 O O . SER A 1 238 ? -8.195 3.379 -10.398 1 98.38 238 SER A O 1
ATOM 1757 N N . LEU A 1 239 ? -6.168 3.957 -9.648 1 98.56 239 LEU A N 1
ATOM 1758 C CA . LEU A 1 239 ? -5.496 3.242 -10.727 1 98.56 239 LEU A CA 1
ATOM 1759 C C . LEU A 1 239 ? -5.742 1.741 -10.625 1 98.56 239 LEU A C 1
ATOM 1761 O O . LEU A 1 239 ? -6.004 1.078 -11.625 1 98.56 239 LEU A O 1
ATOM 1765 N N . VAL A 1 240 ? -5.66 1.172 -9.43 1 98.44 240 VAL A N 1
ATOM 1766 C CA . VAL A 1 240 ? -5.906 -0.249 -9.211 1 98.44 240 VAL A CA 1
ATOM 1767 C C . VAL A 1 240 ? -7.324 -0.602 -9.648 1 98.44 240 VAL A C 1
ATOM 1769 O O . VAL A 1 240 ? -7.539 -1.613 -10.32 1 98.44 240 VAL A O 1
ATOM 1772 N N . LYS A 1 241 ? -8.242 0.238 -9.266 1 97.62 241 LYS A N 1
ATOM 1773 C CA . LYS A 1 241 ? -9.625 0.056 -9.695 1 97.62 241 LYS A CA 1
ATOM 1774 C C . LYS A 1 241 ? -9.734 0.04 -11.219 1 97.62 241 LYS A C 1
ATOM 1776 O O . LYS A 1 241 ? -10.391 -0.829 -11.789 1 97.62 241 LYS A O 1
ATOM 1781 N N . LYS A 1 242 ? -9.102 0.964 -11.867 1 98.12 242 LYS A N 1
ATOM 1782 C CA . LYS A 1 242 ? -9.156 1.062 -13.32 1 98.12 242 LYS A CA 1
ATOM 1783 C C . LYS A 1 242 ? -8.508 -0.15 -13.984 1 98.12 242 LYS A C 1
ATOM 1785 O O . LYS A 1 242 ? -8.977 -0.627 -15.016 1 98.12 242 LYS A O 1
ATOM 1790 N N . ILE A 1 243 ? -7.398 -0.637 -13.453 1 98.38 243 ILE A N 1
ATOM 1791 C CA . ILE A 1 243 ? -6.754 -1.855 -13.93 1 98.38 243 ILE A CA 1
ATOM 1792 C C . ILE A 1 243 ? -7.738 -3.02 -13.859 1 98.38 243 ILE A C 1
ATOM 1794 O O . ILE A 1 243 ? -7.918 -3.748 -14.844 1 98.38 243 ILE A O 1
ATOM 1798 N N . GLY A 1 244 ? -8.375 -3.168 -12.672 1 98.19 244 GLY A N 1
ATOM 1799 C CA . GLY A 1 244 ? -9.359 -4.23 -12.523 1 98.19 244 GLY A CA 1
ATOM 1800 C C . GLY A 1 244 ? -10.508 -4.133 -13.516 1 98.19 244 GLY A C 1
ATOM 1801 O O . GLY A 1 244 ? -10.898 -5.129 -14.117 1 98.19 244 GLY A O 1
ATOM 1802 N N . GLU A 1 245 ? -11 -2.934 -13.711 1 97.94 245 GLU A N 1
ATOM 1803 C CA . GLU A 1 245 ? -12.109 -2.707 -14.633 1 97.94 245 GLU A CA 1
ATOM 1804 C C . GLU A 1 245 ? -11.703 -3.039 -16.062 1 97.94 245 GLU A C 1
ATOM 1806 O O . GLU A 1 245 ? -12.477 -3.658 -16.812 1 97.94 245 GLU A O 1
ATOM 1811 N N . ASP A 1 246 ? -10.5 -2.631 -16.469 1 97.19 246 ASP A N 1
ATOM 1812 C CA . ASP A 1 246 ? -10.008 -2.926 -17.812 1 97.19 246 ASP A CA 1
ATOM 1813 C C . ASP A 1 246 ? -9.906 -4.434 -18.031 1 97.19 246 ASP A C 1
ATOM 1815 O O . ASP A 1 246 ? -10.273 -4.93 -19.109 1 97.19 246 ASP A O 1
ATOM 1819 N N . ILE A 1 247 ? -9.445 -5.117 -17.062 1 97 247 ILE A N 1
ATOM 1820 C CA . ILE A 1 247 ? -9.266 -6.559 -17.188 1 97 247 ILE A CA 1
ATOM 1821 C C . ILE A 1 247 ? -10.625 -7.246 -17.281 1 97 247 ILE A C 1
ATOM 1823 O O . ILE A 1 247 ? -10.852 -8.078 -18.156 1 97 247 ILE A O 1
ATOM 1827 N N . ILE A 1 248 ? -11.562 -6.875 -16.375 1 96.69 248 ILE A N 1
ATOM 1828 C CA . ILE A 1 248 ? -12.875 -7.516 -16.312 1 96.69 248 ILE A CA 1
ATOM 1829 C C . ILE A 1 248 ? -13.68 -7.199 -17.562 1 96.69 248 ILE A C 1
ATOM 1831 O O . ILE A 1 248 ? -14.266 -8.094 -18.172 1 96.69 248 ILE A O 1
ATOM 1835 N N . ARG A 1 249 ? -13.625 -5.996 -18.094 1 95.88 249 ARG A N 1
ATOM 1836 C CA . ARG A 1 249 ? -14.5 -5.551 -19.172 1 95.88 249 ARG A CA 1
ATOM 1837 C C . ARG A 1 249 ? -13.891 -5.852 -20.547 1 95.88 249 ARG A C 1
ATOM 1839 O O . ARG A 1 249 ? -14.617 -6.16 -21.484 1 95.88 249 ARG A O 1
ATOM 1846 N N . ARG A 1 250 ? -12.539 -5.781 -20.594 1 94.19 250 ARG A N 1
ATOM 1847 C CA . ARG A 1 250 ? -11.945 -5.797 -21.922 1 94.19 250 ARG A CA 1
ATOM 1848 C C . ARG A 1 250 ? -10.859 -6.867 -22.016 1 94.19 250 ARG A C 1
ATOM 1850 O O . ARG A 1 250 ? -10.312 -7.105 -23.109 1 94.19 250 ARG A O 1
ATOM 1857 N N . GLY A 1 251 ? -10.539 -7.473 -20.922 1 93.69 251 GLY A N 1
ATOM 1858 C CA . GLY A 1 251 ? -9.414 -8.398 -20.953 1 93.69 251 GLY A CA 1
ATOM 1859 C C . GLY A 1 251 ? -8.094 -7.723 -21.297 1 93.69 251 GLY A C 1
ATOM 1860 O O . GLY A 1 251 ? -7.23 -8.328 -21.938 1 93.69 251 GLY A O 1
ATOM 1861 N N . ALA A 1 252 ? -8.008 -6.43 -20.906 1 93.62 252 ALA A N 1
ATOM 1862 C CA . ALA A 1 252 ? -6.848 -5.621 -21.281 1 93.62 252 ALA A CA 1
ATOM 1863 C C . ALA A 1 252 ? -5.895 -5.457 -20.094 1 93.62 252 ALA A C 1
ATOM 1865 O O . ALA A 1 252 ? -6.332 -5.25 -18.969 1 93.62 252 ALA A O 1
ATOM 1866 N N . PHE A 1 253 ? -4.602 -5.598 -20.391 1 95.88 253 PHE A N 1
ATOM 1867 C CA . PHE A 1 253 ? -3.588 -5.527 -19.344 1 95.88 253 PHE A CA 1
ATOM 1868 C C . PHE A 1 253 ? -2.74 -4.27 -19.5 1 95.88 253 PHE A C 1
ATOM 1870 O O . PHE A 1 253 ? -1.876 -3.992 -18.672 1 95.88 253 PHE A O 1
ATOM 1877 N N . ASN A 1 254 ? -2.957 -3.422 -20.453 1 95.06 254 ASN A N 1
ATOM 1878 C CA . ASN A 1 254 ? -2.084 -2.32 -20.844 1 95.06 254 ASN A CA 1
ATOM 1879 C C . ASN A 1 254 ? -1.901 -1.319 -19.703 1 95.06 254 ASN A C 1
ATOM 1881 O O . ASN A 1 254 ? -0.817 -0.76 -19.531 1 95.06 254 ASN A O 1
ATOM 1885 N N . ARG A 1 255 ? -2.928 -1.055 -18.953 1 95.75 255 ARG A N 1
ATOM 1886 C CA . ARG A 1 255 ? -2.848 -0.053 -17.891 1 95.75 255 ARG A CA 1
ATOM 1887 C C . ARG A 1 255 ? -1.83 -0.459 -16.828 1 95.75 255 ARG A C 1
ATOM 1889 O O . ARG A 1 255 ? -1.217 0.397 -16.188 1 95.75 255 ARG A O 1
ATOM 1896 N N . MET A 1 256 ? -1.633 -1.79 -16.641 1 96.88 256 MET A N 1
ATOM 1897 C CA . MET A 1 256 ? -0.678 -2.236 -15.633 1 96.88 256 MET A CA 1
ATOM 1898 C C . MET A 1 256 ? 0.675 -2.551 -16.266 1 96.88 256 MET A C 1
ATOM 1900 O O . MET A 1 256 ? 1.633 -2.875 -15.562 1 96.88 256 MET A O 1
ATOM 1904 N N . THR A 1 257 ? 0.791 -2.451 -17.625 1 95.12 257 THR A N 1
ATOM 1905 C CA . THR A 1 257 ? 2.045 -2.859 -18.25 1 95.12 257 THR A CA 1
ATOM 1906 C C . THR A 1 257 ? 2.705 -1.678 -18.953 1 95.12 257 THR A C 1
ATOM 1908 O O . THR A 1 257 ? 3.934 -1.605 -19.031 1 95.12 257 THR A O 1
ATOM 1911 N N . ASP A 1 258 ? 1.915 -0.733 -19.453 1 95.19 258 ASP A N 1
ATOM 1912 C CA . ASP A 1 258 ? 2.465 0.345 -20.266 1 95.19 258 ASP A CA 1
ATOM 1913 C C . ASP A 1 258 ? 3.049 1.451 -19.391 1 95.19 258 ASP A C 1
ATOM 1915 O O . ASP A 1 258 ? 2.344 2.035 -18.562 1 95.19 258 ASP A O 1
ATOM 1919 N N . GLY A 1 259 ? 4.344 1.771 -19.641 1 94.19 259 GLY A N 1
ATOM 1920 C CA . GLY A 1 259 ? 4.984 2.861 -18.922 1 94.19 259 GLY A CA 1
ATOM 1921 C C . GLY A 1 259 ? 5.113 2.594 -17.438 1 94.19 259 GLY A C 1
ATOM 1922 O O . GLY A 1 259 ? 5.074 3.523 -16.625 1 94.19 259 GLY A O 1
ATOM 1923 N N . VAL A 1 260 ? 5.195 1.365 -17.062 1 96.44 260 VAL A N 1
ATOM 1924 C CA . VAL A 1 260 ? 5.254 0.93 -15.664 1 96.44 260 VAL A CA 1
ATOM 1925 C C . VAL A 1 260 ? 6.66 0.431 -15.336 1 96.44 260 VAL A C 1
ATOM 1927 O O . VAL A 1 260 ? 7.309 -0.204 -16.172 1 96.44 260 VAL A O 1
ATOM 1930 N N . LEU A 1 261 ? 7.121 0.748 -14.141 1 96 261 LEU A N 1
ATOM 1931 C CA . LEU A 1 261 ? 8.414 0.25 -13.68 1 96 261 LEU A CA 1
ATOM 1932 C C . LEU A 1 261 ? 8.523 -1.256 -13.891 1 96 261 LEU A C 1
ATOM 1934 O O . LEU A 1 261 ? 7.582 -1.998 -13.602 1 96 261 LEU A O 1
ATOM 1938 N N . SER A 1 262 ? 9.656 -1.685 -14.453 1 94.44 262 SER A N 1
ATOM 1939 C CA . SER A 1 262 ? 9.938 -3.115 -14.453 1 94.44 262 SER A CA 1
ATOM 1940 C C . SER A 1 262 ? 10.172 -3.637 -13.039 1 94.44 262 SER A C 1
ATOM 1942 O O . SER A 1 262 ? 10.328 -2.854 -12.102 1 94.44 262 SER A O 1
ATOM 1944 N N . TYR A 1 263 ? 10.117 -4.922 -12.922 1 93 263 TYR A N 1
ATOM 1945 C CA . TYR A 1 263 ? 10.438 -5.547 -11.641 1 93 263 TYR A CA 1
ATOM 1946 C C . TYR A 1 263 ? 11.789 -5.07 -11.125 1 93 263 TYR A C 1
ATOM 1948 O O . TYR A 1 263 ? 11.906 -4.66 -9.969 1 93 263 TYR A O 1
ATOM 1956 N N . GLY A 1 264 ? 12.828 -5.121 -11.977 1 91.94 264 GLY A N 1
ATOM 1957 C CA . GLY A 1 264 ? 14.164 -4.688 -11.609 1 91.94 264 GLY A CA 1
ATOM 1958 C C . GLY A 1 264 ? 14.227 -3.232 -11.188 1 91.94 264 GLY A C 1
ATOM 1959 O O . GLY A 1 264 ? 14.875 -2.893 -10.195 1 91.94 264 GLY A O 1
ATOM 1960 N N . GLU A 1 265 ? 13.586 -2.324 -11.938 1 93.69 265 GLU A N 1
ATOM 1961 C CA . GLU A 1 265 ? 13.547 -0.902 -11.609 1 93.69 265 GLU A CA 1
ATOM 1962 C C . GLU A 1 265 ? 12.875 -0.665 -10.258 1 93.69 265 GLU A C 1
ATOM 1964 O O . GLU A 1 265 ? 13.359 0.137 -9.453 1 93.69 265 GLU A O 1
ATOM 1969 N N . ALA A 1 266 ? 11.742 -1.392 -10.023 1 94.62 266 ALA A N 1
ATOM 1970 C CA . ALA A 1 266 ? 11.023 -1.239 -8.758 1 94.62 266 ALA A CA 1
ATOM 1971 C C . ALA A 1 266 ? 11.875 -1.714 -7.59 1 94.62 266 ALA A C 1
ATOM 1973 O O . ALA A 1 266 ? 11.93 -1.058 -6.543 1 94.62 266 ALA A O 1
ATOM 1974 N N . ALA A 1 267 ? 12.523 -2.832 -7.789 1 90.75 267 ALA A N 1
ATOM 1975 C CA . ALA A 1 267 ? 13.414 -3.365 -6.754 1 90.75 267 ALA A CA 1
ATOM 1976 C C . ALA A 1 267 ? 14.523 -2.377 -6.422 1 90.75 267 ALA A C 1
ATOM 1978 O O . ALA A 1 267 ? 14.852 -2.168 -5.254 1 90.75 267 ALA A O 1
ATOM 1979 N N . ASP A 1 268 ? 15.047 -1.786 -7.434 1 88.81 268 ASP A N 1
ATOM 1980 C CA . ASP A 1 268 ? 16.109 -0.804 -7.258 1 88.81 268 ASP A CA 1
ATOM 1981 C C . ASP A 1 268 ? 15.594 0.444 -6.547 1 88.81 268 ASP A C 1
ATOM 1983 O O . ASP A 1 268 ? 16.297 1.03 -5.723 1 88.81 268 ASP A O 1
ATOM 1987 N N . TRP A 1 269 ? 14.445 0.789 -6.934 1 85.25 269 TRP A N 1
ATOM 1988 C CA . TRP A 1 269 ? 13.852 2.004 -6.383 1 85.25 269 TRP A CA 1
ATOM 1989 C C . TRP A 1 269 ? 13.617 1.864 -4.883 1 85.25 269 TRP A C 1
ATOM 1991 O O . TRP A 1 269 ? 13.766 2.83 -4.133 1 85.25 269 TRP A O 1
ATOM 2001 N N . ILE A 1 270 ? 13.156 0.609 -4.461 1 82.81 270 ILE A N 1
ATOM 2002 C CA . ILE A 1 270 ? 12.867 0.381 -3.051 1 82.81 270 ILE A CA 1
ATOM 2003 C C . ILE A 1 270 ? 14.148 0.037 -2.305 1 82.81 270 ILE A C 1
ATOM 2005 O O . ILE A 1 270 ? 14.266 0.298 -1.104 1 82.81 270 ILE A O 1
ATOM 2009 N N . SER A 1 271 ? 15.055 -1.03 -2.979 1 70.25 271 SER A N 1
ATOM 2010 C CA . SER A 1 271 ? 16.297 -1.504 -2.367 1 70.25 271 SER A CA 1
ATOM 2011 C C . SER A 1 271 ? 17.062 -0.358 -1.716 1 70.25 271 SER A C 1
ATOM 2013 O O . SER A 1 271 ? 17.234 0.699 -2.324 1 70.25 271 SER A O 1
ATOM 2015 N N . LEU A 1 272 ? 16.594 -0.13 -0.434 1 52.09 272 LEU A N 1
ATOM 2016 C CA . LEU A 1 272 ? 17.344 0.676 0.523 1 52.09 272 LEU A CA 1
ATOM 2017 C C . LEU A 1 272 ? 18.844 0.64 0.212 1 52.09 272 LEU A C 1
ATOM 2019 O O . LEU A 1 272 ? 19.344 -0.354 -0.316 1 52.09 272 LEU A O 1
ATOM 2023 N N . HIS A 1 273 ? 19.422 1.581 -0.207 1 46.03 273 HIS A N 1
ATOM 2024 C CA . HIS A 1 273 ? 20.828 1.67 0.161 1 46.03 273 HIS A CA 1
ATOM 2025 C C . HIS A 1 273 ? 21.109 0.942 1.473 1 46.03 273 HIS A C 1
ATOM 2027 O O . HIS A 1 273 ? 22.031 1.304 2.207 1 46.03 273 HIS A O 1
ATOM 2033 N N . ARG A 1 274 ? 20.172 0.244 2.062 1 42.47 274 ARG A N 1
ATOM 2034 C CA . ARG A 1 274 ? 20.594 -0.346 3.328 1 42.47 274 ARG A CA 1
ATOM 2035 C C . ARG A 1 274 ? 21.781 -1.271 3.127 1 42.47 274 ARG A C 1
ATOM 2037 O O . ARG A 1 274 ? 21.859 -2.002 2.137 1 42.47 274 ARG A O 1
ATOM 2044 N N . ASP A 1 275 ? 22.812 -0.888 3.629 1 38.84 275 ASP A N 1
ATOM 2045 C CA . ASP A 1 275 ? 24.031 -1.686 3.721 1 38.84 275 ASP A CA 1
ATOM 2046 C C . ASP A 1 275 ? 23.703 -3.158 3.963 1 38.84 275 ASP A C 1
ATOM 2048 O O . ASP A 1 275 ? 23 -3.494 4.918 1 38.84 275 ASP A O 1
ATOM 2052 N N . PRO A 1 276 ? 23.719 -4.016 3.096 1 35.59 276 PRO A N 1
ATOM 2053 C CA . PRO A 1 276 ? 23.562 -5.434 3.436 1 35.59 276 PRO A CA 1
ATOM 2054 C C . PRO A 1 276 ? 24.156 -5.777 4.801 1 35.59 276 PRO A C 1
ATOM 2056 O O . PRO A 1 276 ? 24.031 -6.914 5.266 1 35.59 276 PRO A O 1
ATOM 2059 N N . LYS A 1 277 ? 25.141 -5.125 5.324 1 32.75 277 LYS A N 1
ATOM 2060 C CA . LYS A 1 277 ? 25.844 -5.488 6.547 1 32.75 277 LYS A CA 1
ATOM 2061 C C . LYS A 1 277 ? 24.922 -5.383 7.762 1 32.75 277 LYS A C 1
ATOM 2063 O O . LYS A 1 277 ? 25.328 -5.711 8.883 1 32.75 277 LYS A O 1
ATOM 2068 N N . GLN A 1 278 ? 23.953 -4.602 7.867 1 32.59 278 GLN A N 1
ATOM 2069 C CA . GLN A 1 278 ? 23.328 -4.426 9.172 1 32.59 278 GLN A CA 1
ATOM 2070 C C . GLN A 1 278 ? 22.391 -5.594 9.492 1 32.59 278 GLN A C 1
ATOM 2072 O O . GLN A 1 278 ? 21.922 -5.719 10.625 1 32.59 278 GLN A O 1
ATOM 2077 N N . ASN A 1 279 ? 21.609 -6.168 8.703 1 28.39 279 ASN A N 1
ATOM 2078 C CA . ASN A 1 279 ? 20.875 -7.312 9.234 1 28.39 279 ASN A CA 1
ATOM 2079 C C . ASN A 1 279 ? 21.766 -8.547 9.336 1 28.39 279 ASN A C 1
ATOM 2081 O O . ASN A 1 279 ? 21.281 -9.664 9.508 1 28.39 279 ASN A O 1
ATOM 2085 N N . ARG A 1 280 ? 23 -8.383 9 1 21.41 280 ARG A N 1
ATOM 2086 C CA . ARG A 1 280 ? 23.781 -9.508 9.492 1 21.41 280 ARG A CA 1
ATOM 2087 C C . ARG A 1 280 ? 24.109 -9.336 10.977 1 21.41 280 ARG A C 1
ATOM 2089 O O . ARG A 1 280 ? 24.469 -8.242 11.414 1 21.41 280 ARG A O 1
ATOM 2096 N N . MET B 1 1 ? -15.398 -24.203 7.836 1 52.72 1 MET B N 1
ATOM 2097 C CA . MET B 1 1 ? -16.531 -24.141 6.922 1 52.72 1 MET B CA 1
ATOM 2098 C C . MET B 1 1 ? -16.344 -23.047 5.875 1 52.72 1 MET B C 1
ATOM 2100 O O . MET B 1 1 ? -16.484 -23.297 4.68 1 52.72 1 MET B O 1
ATOM 2104 N N . LYS B 1 2 ? -15.969 -21.828 6.293 1 68.38 2 LYS B N 1
ATOM 2105 C CA . LYS B 1 2 ? -15.789 -20.719 5.352 1 68.38 2 LYS B CA 1
ATOM 2106 C C . LYS B 1 2 ? -14.578 -20.953 4.453 1 68.38 2 LYS B C 1
ATOM 2108 O O . LYS B 1 2 ? -14.633 -20.703 3.248 1 68.38 2 LYS B O 1
ATOM 2113 N N . SER B 1 3 ? -13.68 -21.656 4.996 1 83.94 3 SER B N 1
ATOM 2114 C CA . SER B 1 3 ? -12.453 -21.906 4.25 1 83.94 3 SER B CA 1
ATOM 2115 C C . SER B 1 3 ? -12.664 -23 3.197 1 83.94 3 SER B C 1
ATOM 2117 O O . SER B 1 3 ? -12.148 -22.891 2.084 1 83.94 3 SER B O 1
ATOM 2119 N N . PHE B 1 4 ? -13.438 -23.969 3.463 1 90.5 4 PHE B N 1
ATOM 2120 C CA . PHE B 1 4 ? -13.664 -25.047 2.512 1 90.5 4 PHE B CA 1
ATOM 2121 C C . PHE B 1 4 ? -14.484 -24.562 1.326 1 90.5 4 PHE B C 1
ATOM 2123 O O . PHE B 1 4 ? -14.227 -24.953 0.184 1 90.5 4 PHE B O 1
ATOM 2130 N N . ALA B 1 5 ? -15.477 -23.781 1.626 1 95.19 5 ALA B N 1
ATOM 2131 C CA . ALA B 1 5 ? -16.297 -23.234 0.544 1 95.19 5 ALA B CA 1
ATOM 2132 C C . ALA B 1 5 ? -15.445 -22.375 -0.403 1 95.19 5 ALA B C 1
ATOM 2134 O O . ALA B 1 5 ? -15.594 -22.469 -1.624 1 95.19 5 ALA B O 1
ATOM 2135 N N . LYS B 1 6 ? -14.539 -21.578 0.123 1 97.56 6 LYS B N 1
ATOM 2136 C CA . LYS B 1 6 ? -13.633 -20.781 -0.694 1 97.56 6 LYS B CA 1
ATOM 2137 C C . LYS B 1 6 ? -12.688 -21.656 -1.496 1 97.56 6 LYS B C 1
ATOM 2139 O O . LYS B 1 6 ? -12.398 -21.375 -2.66 1 97.56 6 LYS B O 1
ATOM 2144 N N . TYR B 1 7 ? -12.25 -22.703 -0.844 1 98.06 7 TYR B N 1
ATOM 2145 C CA . TYR B 1 7 ? -11.375 -23.656 -1.515 1 98.06 7 TYR B CA 1
ATOM 2146 C C . TYR B 1 7 ? -12.078 -24.297 -2.711 1 98.06 7 TYR B C 1
ATOM 2148 O O . TYR B 1 7 ? -11.508 -24.359 -3.807 1 98.06 7 TYR B O 1
ATOM 2156 N N . GLN B 1 8 ? -13.266 -24.75 -2.549 1 98 8 GLN B N 1
ATOM 2157 C CA . GLN B 1 8 ? -14.008 -25.375 -3.629 1 98 8 GLN B CA 1
ATOM 2158 C C . GLN B 1 8 ? -14.258 -24.406 -4.777 1 98 8 GLN B C 1
ATOM 2160 O O . GLN B 1 8 ? -14.117 -24.766 -5.945 1 98 8 GLN B O 1
ATOM 2165 N N . THR B 1 9 ? -14.633 -23.203 -4.402 1 98 9 THR B N 1
ATOM 2166 C CA . THR B 1 9 ? -14.812 -22.156 -5.41 1 98 9 THR B CA 1
ATOM 2167 C C . THR B 1 9 ? -13.531 -21.969 -6.219 1 98 9 THR B C 1
ATOM 2169 O O . THR B 1 9 ? -13.57 -21.875 -7.445 1 98 9 THR B O 1
ATOM 2172 N N . PHE B 1 10 ? -12.438 -21.906 -5.512 1 98.69 10 PHE B N 1
ATOM 2173 C CA . PHE B 1 10 ? -11.148 -21.703 -6.164 1 98.69 10 PHE B CA 1
ATOM 2174 C C . PHE B 1 10 ? -10.789 -22.891 -7.055 1 98.69 10 PHE B C 1
ATOM 2176 O O . PHE B 1 10 ? -10.305 -22.703 -8.172 1 98.69 10 PHE B O 1
ATOM 2183 N N . LEU B 1 11 ? -11.023 -24.062 -6.598 1 98.25 11 LEU B N 1
ATOM 2184 C CA . LEU B 1 11 ? -10.797 -25.281 -7.363 1 98.25 11 LEU B CA 1
ATOM 2185 C C . LEU B 1 11 ? -11.633 -25.281 -8.641 1 98.25 11 LEU B C 1
ATOM 2187 O O . LEU B 1 11 ? -11.125 -25.609 -9.711 1 98.25 11 LEU B O 1
ATOM 2191 N N . ASP B 1 12 ? -12.836 -24.891 -8.555 1 98.19 12 ASP B N 1
ATOM 2192 C CA . ASP B 1 12 ? -13.75 -24.859 -9.688 1 98.19 12 ASP B CA 1
ATOM 2193 C C . ASP B 1 12 ? -13.266 -23.891 -10.766 1 98.19 12 ASP B C 1
ATOM 2195 O O . ASP B 1 12 ? -13.438 -24.156 -11.961 1 98.19 12 ASP B O 1
ATOM 2199 N N . LEU B 1 13 ? -12.695 -22.781 -10.336 1 98.25 13 LEU B N 1
ATOM 2200 C CA . LEU B 1 13 ? -12.164 -21.812 -11.289 1 98.25 13 LEU B CA 1
ATOM 2201 C C . LEU B 1 13 ? -11.086 -22.453 -12.172 1 98.25 13 LEU B C 1
ATOM 2203 O O . LEU B 1 13 ? -10.953 -22.094 -13.344 1 98.25 13 LEU B O 1
ATOM 2207 N N . HIS B 1 14 ? -10.328 -23.406 -11.656 1 98.31 14 HIS B N 1
ATOM 2208 C CA . HIS B 1 14 ? -9.227 -24.031 -12.383 1 98.31 14 HIS B CA 1
ATOM 2209 C C . HIS B 1 14 ? -9.734 -25.109 -13.32 1 98.31 14 HIS B C 1
ATOM 2211 O O . HIS B 1 14 ? -8.992 -25.609 -14.164 1 98.31 14 HIS B O 1
ATOM 2217 N N . HIS B 1 15 ? -10.992 -25.469 -13.203 1 96.69 15 HIS B N 1
ATOM 2218 C CA . HIS B 1 15 ? -11.508 -26.594 -13.977 1 96.69 15 HIS B CA 1
ATOM 22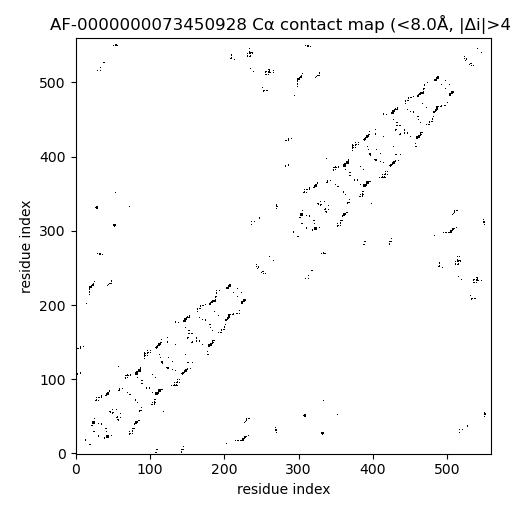19 C C . HIS B 1 15 ? -12.664 -26.156 -14.875 1 96.69 15 HIS B C 1
ATOM 2221 O O . HIS B 1 15 ? -13.312 -27 -15.508 1 96.69 15 HIS B O 1
ATOM 2227 N N . GLN B 1 16 ? -12.922 -24.906 -14.922 1 94.25 16 GLN B N 1
ATOM 2228 C CA . GLN B 1 16 ? -13.938 -24.391 -15.844 1 94.25 16 GLN B CA 1
ATOM 2229 C C . GLN B 1 16 ? -13.359 -24.203 -17.234 1 94.25 16 GLN B C 1
ATOM 2231 O O . GLN B 1 16 ? -12.148 -24.297 -17.438 1 94.25 16 GLN B O 1
ATOM 2236 N N . SER B 1 17 ? -14.195 -23.953 -18.203 1 89.88 17 SER B N 1
ATOM 2237 C CA . SER B 1 17 ? -13.812 -23.906 -19.609 1 89.88 17 SER B CA 1
ATOM 2238 C C . SER B 1 17 ? -13.055 -22.625 -19.938 1 89.88 17 SER B C 1
ATOM 2240 O O . SER B 1 17 ? -12.062 -22.656 -20.672 1 89.88 17 SER B O 1
ATOM 2242 N N . ASP B 1 18 ? -13.445 -21.516 -19.406 1 92.19 18 ASP B N 1
ATOM 2243 C CA . ASP B 1 18 ? -12.812 -20.234 -19.688 1 92.19 18 ASP B CA 1
ATOM 2244 C C . ASP B 1 18 ? -11.711 -19.938 -18.688 1 92.19 18 ASP B C 1
ATOM 2246 O O . ASP B 1 18 ? -11.844 -20.25 -17.5 1 92.19 18 ASP B O 1
ATOM 2250 N N . PRO B 1 19 ? -10.609 -19.391 -19.25 1 96.19 19 PRO B N 1
ATOM 2251 C CA . PRO B 1 19 ? -9.578 -18.969 -18.297 1 96.19 19 PRO B CA 1
ATOM 2252 C C . PRO B 1 19 ? -10.062 -17.875 -17.359 1 96.19 19 PRO B C 1
ATOM 2254 O O . PRO B 1 19 ? -11.047 -17.203 -17.641 1 96.19 19 PRO B O 1
ATOM 2257 N N . PHE B 1 20 ? -9.484 -17.781 -16.203 1 97.81 20 PHE B N 1
ATOM 2258 C CA . PHE B 1 20 ? -9.766 -16.672 -15.297 1 97.81 20 PHE B CA 1
ATOM 2259 C C . PHE B 1 20 ? -8.484 -15.914 -14.969 1 97.81 20 PHE B C 1
ATOM 2261 O O . PHE B 1 20 ? -7.395 -16.484 -14.977 1 97.81 20 PHE B O 1
ATOM 2268 N N . VAL B 1 21 ? -8.641 -14.625 -14.789 1 98.31 21 VAL B N 1
ATOM 2269 C CA . VAL B 1 21 ? -7.539 -13.766 -14.391 1 98.31 21 VAL B CA 1
ATOM 2270 C C . VAL B 1 21 ? -7.488 -13.664 -12.867 1 98.31 21 VAL B C 1
ATOM 2272 O O . VAL B 1 21 ? -8.523 -13.5 -12.211 1 98.31 21 VAL B O 1
ATOM 2275 N N . LEU B 1 22 ? -6.332 -13.836 -12.344 1 98.81 22 LEU B N 1
ATOM 2276 C CA . LEU B 1 22 ? -6.07 -13.68 -10.914 1 98.81 22 LEU B CA 1
ATOM 2277 C C . LEU B 1 22 ? -5.234 -12.438 -10.648 1 98.81 22 LEU B C 1
ATOM 2279 O O . LEU B 1 22 ? -4.008 -12.477 -10.727 1 98.81 22 LEU B O 1
ATOM 2283 N N . PRO B 1 23 ? -5.941 -11.289 -10.336 1 98.81 23 PRO B N 1
ATOM 2284 C CA . PRO B 1 23 ? -5.16 -10.109 -9.953 1 98.81 23 PRO B CA 1
ATOM 2285 C C . PRO B 1 23 ? -4.418 -10.305 -8.633 1 98.81 23 PRO B C 1
ATOM 2287 O O . PRO B 1 23 ? -4.91 -10.992 -7.734 1 98.81 23 PRO B O 1
ATOM 2290 N N . ASN B 1 24 ? -3.232 -9.758 -8.516 1 98.88 24 ASN B N 1
ATOM 2291 C CA . ASN B 1 24 ? -2.432 -9.945 -7.309 1 98.88 24 ASN B CA 1
ATOM 2292 C C . ASN B 1 24 ? -2.416 -8.688 -6.445 1 98.88 24 ASN B C 1
ATOM 2294 O O . ASN B 1 24 ? -1.975 -7.629 -6.895 1 98.88 24 ASN B O 1
ATOM 2298 N N . ALA B 1 25 ? -2.836 -8.805 -5.266 1 98.81 25 ALA B N 1
ATOM 2299 C CA . ALA B 1 25 ? -2.941 -7.734 -4.281 1 98.81 25 ALA B CA 1
ATOM 2300 C C . ALA B 1 25 ? -1.73 -7.723 -3.352 1 98.81 25 ALA B C 1
ATOM 2302 O O . ALA B 1 25 ? -0.987 -8.703 -3.279 1 98.81 25 ALA B O 1
ATOM 2303 N N . TRP B 1 26 ? -1.514 -6.582 -2.611 1 98.88 26 TRP B N 1
ATOM 2304 C CA . TRP B 1 26 ? -0.401 -6.492 -1.673 1 98.88 26 TRP B CA 1
ATOM 2305 C C . TRP B 1 26 ? -0.864 -5.941 -0.329 1 98.88 26 TRP B C 1
ATOM 2307 O O . TRP B 1 26 ? -0.077 -5.848 0.615 1 98.88 26 TRP B O 1
ATOM 2317 N N . ASP B 1 27 ? -2.078 -5.562 -0.196 1 98.56 27 ASP B N 1
ATOM 2318 C CA . ASP B 1 27 ? -2.695 -5.117 1.051 1 98.56 27 ASP B CA 1
ATOM 2319 C C . ASP B 1 27 ? -4.215 -5.25 0.991 1 98.56 27 ASP B C 1
ATOM 2321 O O . ASP B 1 27 ? -4.762 -5.746 0.002 1 98.56 27 ASP B O 1
ATOM 2325 N N . ALA B 1 28 ? -4.914 -4.883 2.098 1 97.94 28 ALA B N 1
ATOM 2326 C CA . ALA B 1 28 ? -6.363 -5.043 2.189 1 97.94 28 ALA B CA 1
ATOM 2327 C C . ALA B 1 28 ? -7.074 -4.18 1.153 1 97.94 28 ALA B C 1
ATOM 2329 O O . ALA B 1 28 ? -8.039 -4.621 0.521 1 97.94 28 ALA B O 1
ATOM 2330 N N . ALA B 1 29 ? -6.621 -2.969 0.92 1 97.81 29 ALA B N 1
ATOM 2331 C CA . ALA B 1 29 ? -7.285 -2.037 0.012 1 97.81 29 ALA B CA 1
ATOM 2332 C C . ALA B 1 29 ? -7.223 -2.539 -1.429 1 97.81 29 ALA B C 1
ATOM 2334 O O . ALA B 1 29 ? -8.227 -2.494 -2.15 1 97.81 29 ALA B O 1
ATOM 2335 N N . SER B 1 30 ? -6.051 -2.986 -1.881 1 98.5 30 SER B N 1
ATOM 2336 C CA . SER B 1 30 ? -5.938 -3.488 -3.246 1 98.5 30 SER B CA 1
ATOM 2337 C C . SER B 1 30 ? -6.754 -4.762 -3.436 1 98.5 30 SER B C 1
ATOM 2339 O O . SER B 1 30 ? -7.367 -4.961 -4.488 1 98.5 30 SER B O 1
ATOM 2341 N N . ALA B 1 31 ? -6.773 -5.676 -2.455 1 98.5 31 ALA B N 1
ATOM 2342 C CA . ALA B 1 31 ? -7.594 -6.883 -2.531 1 98.5 31 ALA B CA 1
ATOM 2343 C C . ALA B 1 31 ? -9.07 -6.531 -2.656 1 98.5 31 ALA B C 1
ATOM 2345 O O . ALA B 1 31 ? -9.781 -7.09 -3.5 1 98.5 31 ALA B O 1
ATOM 2346 N N . LYS B 1 32 ? -9.5 -5.621 -1.82 1 97.38 32 LYS B N 1
ATOM 2347 C CA . LYS B 1 32 ? -10.891 -5.188 -1.841 1 97.38 32 LYS B CA 1
ATOM 2348 C C . LYS B 1 32 ? -11.25 -4.547 -3.178 1 97.38 32 LYS B C 1
ATOM 2350 O O . LYS B 1 32 ? -12.336 -4.77 -3.709 1 97.38 32 LYS B O 1
ATOM 2355 N N . ALA B 1 33 ? -10.344 -3.738 -3.699 1 97.06 33 ALA B N 1
ATOM 2356 C CA . ALA B 1 33 ? -10.562 -3.119 -5.004 1 97.06 33 ALA B CA 1
ATOM 2357 C C . ALA B 1 33 ? -10.82 -4.176 -6.074 1 97.06 33 ALA B C 1
ATOM 2359 O O . ALA B 1 33 ? -11.766 -4.055 -6.855 1 97.06 33 ALA B O 1
ATOM 2360 N N . PHE B 1 34 ? -10.039 -5.234 -6.094 1 98.06 34 PHE B N 1
ATOM 2361 C CA . PHE B 1 34 ? -10.195 -6.285 -7.09 1 98.06 34 PHE B CA 1
ATOM 2362 C C . PHE B 1 34 ? -11.508 -7.039 -6.883 1 98.06 34 PHE B C 1
ATOM 2364 O O . PHE B 1 34 ? -12.211 -7.348 -7.848 1 98.06 34 PHE B O 1
ATOM 2371 N N . GLN B 1 35 ? -11.82 -7.336 -5.594 1 97.69 35 GLN B N 1
ATOM 2372 C CA . GLN B 1 35 ? -13.109 -7.969 -5.324 1 97.69 35 GLN B CA 1
ATOM 2373 C C . GLN B 1 35 ? -14.258 -7.109 -5.832 1 97.69 35 GLN B C 1
ATOM 2375 O O . GLN B 1 35 ? -15.172 -7.617 -6.488 1 97.69 35 GLN B O 1
ATOM 2380 N N . ASN B 1 36 ? -14.18 -5.809 -5.555 1 96.25 36 ASN B N 1
ATOM 2381 C CA . ASN B 1 36 ? -15.25 -4.891 -5.926 1 96.25 36 ASN B CA 1
ATOM 2382 C C . ASN B 1 36 ? -15.391 -4.785 -7.441 1 96.25 36 ASN B C 1
ATOM 2384 O O . ASN B 1 36 ? -16.484 -4.516 -7.949 1 96.25 36 ASN B O 1
ATOM 2388 N N . CYS B 1 37 ? -14.312 -4.984 -8.18 1 96.94 37 CYS B N 1
ATOM 2389 C CA . CYS B 1 37 ? -14.352 -4.961 -9.641 1 96.94 37 CYS B CA 1
ATOM 2390 C C . CYS B 1 37 ? -15.07 -6.188 -10.188 1 96.94 37 CYS B C 1
ATOM 2392 O O . CYS B 1 37 ? -15.477 -6.207 -11.352 1 96.94 37 CYS B O 1
ATOM 2394 N N . GLY B 1 38 ? -15.133 -7.312 -9.336 1 97.69 38 GLY B N 1
ATOM 2395 C CA . GLY B 1 38 ? -15.875 -8.484 -9.773 1 97.69 38 GLY B CA 1
ATOM 2396 C C . GLY B 1 38 ? -15 -9.711 -9.953 1 97.69 38 GLY B C 1
ATOM 2397 O O . GLY B 1 38 ? -15.461 -10.742 -10.445 1 97.69 38 GLY B O 1
ATOM 2398 N N . PHE B 1 39 ? -13.766 -9.648 -9.602 1 98.5 39 PHE B N 1
ATOM 2399 C CA . PHE B 1 39 ? -12.914 -10.836 -9.68 1 98.5 39 PHE B CA 1
ATOM 2400 C C . PHE B 1 39 ? -13.406 -11.922 -8.734 1 98.5 39 PHE B C 1
ATOM 2402 O O . PHE B 1 39 ? -13.875 -11.625 -7.633 1 98.5 39 PHE B O 1
ATOM 2409 N N . LYS B 1 40 ? -13.234 -13.141 -9.102 1 98.12 40 LYS B N 1
ATOM 2410 C CA . LYS B 1 40 ? -13.758 -14.266 -8.336 1 98.12 40 LYS B CA 1
ATOM 2411 C C . LYS B 1 40 ? -12.727 -14.797 -7.348 1 98.12 40 LYS B C 1
ATOM 2413 O O . LYS B 1 40 ? -13.047 -15.586 -6.457 1 98.12 40 LYS B O 1
ATOM 2418 N N . ALA B 1 41 ? -11.5 -14.398 -7.457 1 98.75 41 ALA B N 1
ATOM 2419 C CA . ALA B 1 41 ? -10.375 -14.711 -6.582 1 98.75 41 ALA B CA 1
ATOM 2420 C C . ALA B 1 41 ? -9.273 -13.664 -6.711 1 98.75 41 ALA B C 1
ATOM 2422 O O . ALA B 1 41 ? -9.242 -12.906 -7.68 1 98.75 41 ALA B O 1
ATOM 2423 N N . VAL B 1 42 ? -8.445 -13.594 -5.691 1 98.81 42 VAL B N 1
ATOM 2424 C CA . VAL B 1 42 ? -7.297 -12.695 -5.723 1 98.81 42 VAL B CA 1
ATOM 2425 C C . VAL B 1 42 ? -6.043 -13.438 -5.266 1 98.81 42 VAL B C 1
ATOM 2427 O O . VAL B 1 42 ? -6.125 -14.375 -4.473 1 98.81 42 VAL B O 1
ATOM 2430 N N . GLY B 1 43 ? -4.934 -13.156 -5.895 1 98.88 43 GLY B N 1
ATOM 2431 C CA . GLY B 1 43 ? -3.635 -13.594 -5.414 1 98.88 43 GLY B CA 1
ATOM 2432 C C . GLY B 1 43 ? -2.885 -12.523 -4.652 1 98.88 43 GLY B C 1
ATOM 2433 O O . GLY B 1 43 ? -3.312 -11.367 -4.613 1 98.88 43 GLY B O 1
ATOM 2434 N N . THR B 1 44 ? -1.825 -12.93 -4.004 1 98.94 44 THR B N 1
ATOM 2435 C CA . THR B 1 44 ? -0.92 -11.93 -3.439 1 98.94 44 THR B CA 1
ATOM 2436 C C . THR B 1 44 ? 0.363 -11.844 -4.258 1 98.94 44 THR B C 1
ATOM 2438 O O . THR B 1 44 ? 0.745 -12.797 -4.934 1 98.94 44 THR B O 1
ATOM 2441 N N . THR B 1 45 ? 0.936 -10.734 -4.312 1 98.75 45 THR B N 1
ATOM 2442 C CA . THR B 1 45 ? 2.256 -10.516 -4.895 1 98.75 45 THR B CA 1
ATOM 2443 C C . THR B 1 45 ? 3.324 -10.461 -3.807 1 98.75 45 THR B C 1
ATOM 2445 O O . THR B 1 45 ? 3.316 -9.555 -2.969 1 98.75 45 THR B O 1
ATOM 2448 N N . SER B 1 46 ? 4.238 -11.453 -3.807 1 98.06 46 SER B N 1
ATOM 2449 C CA . SER B 1 46 ? 5.32 -11.438 -2.826 1 98.06 46 SER B CA 1
ATOM 2450 C C . SER B 1 46 ? 6.172 -10.18 -2.957 1 98.06 46 SER B C 1
ATOM 2452 O O . SER B 1 46 ? 6.5 -9.539 -1.957 1 98.06 46 SER B O 1
ATOM 2454 N N . ALA B 1 47 ? 6.5 -9.805 -4.203 1 97.25 47 ALA B N 1
ATOM 2455 C CA . ALA B 1 47 ? 7.312 -8.609 -4.441 1 97.25 47 ALA B CA 1
ATOM 2456 C C . ALA B 1 47 ? 6.609 -7.359 -3.928 1 97.25 47 ALA B C 1
ATOM 2458 O O . ALA B 1 47 ? 7.219 -6.539 -3.232 1 97.25 47 ALA B O 1
ATOM 2459 N N . GLY B 1 48 ? 5.312 -7.168 -4.285 1 98.19 48 GLY B N 1
ATOM 2460 C CA . GLY B 1 48 ? 4.559 -6.008 -3.84 1 98.19 48 GLY B CA 1
ATOM 2461 C C . GLY B 1 48 ? 4.469 -5.898 -2.328 1 98.19 48 GLY B C 1
ATOM 2462 O O . GLY B 1 48 ? 4.648 -4.816 -1.769 1 98.19 48 GLY B O 1
ATOM 2463 N N . ILE B 1 49 ? 4.156 -7.031 -1.669 1 98.62 49 ILE B N 1
ATOM 2464 C CA . ILE B 1 49 ? 4.062 -7.043 -0.213 1 98.62 49 ILE B CA 1
ATOM 2465 C C . ILE B 1 49 ? 5.418 -6.684 0.393 1 98.62 49 ILE B C 1
ATOM 2467 O O . ILE B 1 49 ? 5.504 -5.809 1.259 1 98.62 49 ILE B O 1
ATOM 2471 N N . ALA B 1 50 ? 6.492 -7.352 -0.058 1 97.56 50 ALA B N 1
ATOM 2472 C CA . ALA B 1 50 ? 7.828 -7.094 0.478 1 97.56 50 ALA B CA 1
ATOM 2473 C C . ALA B 1 50 ? 8.211 -5.629 0.306 1 97.56 50 ALA B C 1
ATOM 2475 O O . ALA B 1 50 ? 8.594 -4.961 1.272 1 97.56 50 ALA B O 1
ATOM 2476 N N . MET B 1 51 ? 8.047 -5.082 -0.897 1 97.06 51 MET B N 1
ATOM 2477 C CA . MET B 1 51 ? 8.461 -3.711 -1.193 1 97.06 51 MET B CA 1
ATOM 2478 C C . MET B 1 51 ? 7.625 -2.711 -0.398 1 97.06 51 MET B C 1
ATOM 2480 O O . MET B 1 51 ? 8.148 -1.71 0.092 1 97.06 51 MET B O 1
ATOM 2484 N N . SER B 1 52 ? 6.32 -2.957 -0.268 1 97.94 52 SER B N 1
ATOM 2485 C CA . SER B 1 52 ? 5.469 -2.051 0.498 1 97.94 52 SER B CA 1
ATOM 2486 C C . SER B 1 52 ? 5.941 -1.938 1.942 1 97.94 52 SER B C 1
ATOM 2488 O O . SER B 1 52 ? 5.664 -0.942 2.615 1 97.94 52 SER B O 1
ATOM 2490 N N . LEU B 1 53 ? 6.684 -2.932 2.42 1 97.25 53 LEU B N 1
ATOM 2491 C CA . LEU B 1 53 ? 7.109 -2.971 3.814 1 97.25 53 LEU B CA 1
ATOM 2492 C C . LEU B 1 53 ? 8.609 -2.705 3.93 1 97.25 53 LEU B C 1
ATOM 2494 O O . LEU B 1 53 ? 9.188 -2.867 5.004 1 97.25 53 LEU B O 1
ATOM 2498 N N . GLY B 1 54 ? 9.211 -2.387 2.82 1 94.69 54 GLY B N 1
ATOM 2499 C CA . GLY B 1 54 ? 10.602 -1.946 2.84 1 94.69 54 GLY B CA 1
ATOM 2500 C C . GLY B 1 54 ? 11.594 -3.09 2.738 1 94.69 54 GLY B C 1
ATOM 2501 O O . GLY B 1 54 ? 12.758 -2.943 3.107 1 94.69 54 GLY B O 1
ATOM 2502 N N . TYR B 1 55 ? 11.164 -4.262 2.334 1 95.62 55 TYR B N 1
ATOM 2503 C CA . TYR B 1 55 ? 12.031 -5.414 2.139 1 95.62 55 TYR B CA 1
ATOM 2504 C C . TYR B 1 55 ? 12.211 -5.719 0.656 1 95.62 55 TYR B C 1
ATOM 2506 O O . TYR B 1 55 ? 11.328 -5.445 -0.153 1 95.62 55 TYR B O 1
ATOM 2514 N N . PRO B 1 56 ? 13.375 -6.242 0.279 1 94.19 56 PRO B N 1
ATOM 2515 C CA . PRO B 1 56 ? 13.484 -6.824 -1.062 1 94.19 56 PRO B CA 1
ATOM 2516 C C . PRO B 1 56 ? 12.656 -8.102 -1.216 1 94.19 56 PRO B C 1
ATOM 2518 O O . PRO B 1 56 ? 12.383 -8.781 -0.228 1 94.19 56 PRO B O 1
ATOM 2521 N N . ASP B 1 57 ? 12.242 -8.375 -2.443 1 93.75 57 ASP B N 1
ATOM 2522 C CA . ASP B 1 57 ? 11.648 -9.672 -2.766 1 93.75 57 ASP B CA 1
ATOM 2523 C C . ASP B 1 57 ? 12.625 -10.812 -2.494 1 93.75 57 ASP B C 1
ATOM 2525 O O . ASP B 1 57 ? 13.828 -10.578 -2.348 1 93.75 57 ASP B O 1
ATOM 2529 N N . GLY B 1 58 ? 12.102 -12.055 -2.34 1 94.06 58 GLY B N 1
ATOM 2530 C CA . GLY B 1 58 ? 13 -13.188 -2.176 1 94.06 58 GLY B CA 1
ATOM 2531 C C . GLY B 1 58 ? 13.07 -13.688 -0.745 1 94.06 58 GLY B C 1
ATOM 2532 O O . GLY B 1 58 ? 14.141 -14.07 -0.272 1 94.06 58 GLY B O 1
ATOM 2533 N N . GLU B 1 59 ? 12.016 -13.578 -0.064 1 96.56 59 GLU B N 1
ATOM 2534 C CA . GLU B 1 59 ? 11.852 -14.148 1.271 1 96.56 59 GLU B CA 1
ATOM 2535 C C . GLU B 1 59 ? 12.695 -13.398 2.297 1 96.56 59 GLU B C 1
ATOM 2537 O O . GLU B 1 59 ? 13.117 -13.977 3.303 1 96.56 59 GLU B O 1
ATOM 2542 N N . HIS B 1 60 ? 12.992 -12.148 2.029 1 94.88 60 HIS B N 1
ATOM 2543 C CA . HIS B 1 60 ? 13.648 -11.305 3.023 1 94.88 60 HIS B CA 1
ATOM 2544 C C . HIS B 1 60 ? 12.641 -10.773 4.043 1 94.88 60 HIS B C 1
ATOM 2546 O O . HIS B 1 60 ? 13.023 -10.391 5.148 1 94.88 60 HIS B O 1
ATOM 2552 N N . LEU B 1 61 ? 11.367 -10.656 3.645 1 96.75 61 LEU B N 1
ATOM 2553 C CA . LEU B 1 61 ? 10.305 -10.344 4.594 1 96.75 61 LEU B CA 1
ATOM 2554 C C . LEU B 1 61 ? 10.141 -11.469 5.613 1 96.75 61 LEU B C 1
ATOM 2556 O O . LEU B 1 61 ? 10 -12.633 5.238 1 96.75 61 LEU B O 1
ATOM 2560 N N . PRO B 1 62 ? 10.219 -11.18 6.914 1 97.88 62 PRO B N 1
ATOM 2561 C CA . PRO B 1 62 ? 9.992 -12.234 7.898 1 97.88 62 PRO B CA 1
ATOM 2562 C C . PRO B 1 62 ? 8.664 -12.961 7.699 1 97.88 62 PRO B C 1
ATOM 2564 O O . PRO B 1 62 ? 7.645 -12.312 7.434 1 97.88 62 PRO B O 1
ATOM 2567 N N . PHE B 1 63 ? 8.711 -14.266 7.832 1 98.56 63 PHE B N 1
ATOM 2568 C CA . PHE B 1 63 ? 7.539 -15.07 7.512 1 98.56 63 PHE B CA 1
ATOM 2569 C C . PHE B 1 63 ? 6.355 -14.688 8.391 1 98.56 63 PHE B C 1
ATOM 2571 O O . PHE B 1 63 ? 5.211 -14.664 7.926 1 98.56 63 PHE B O 1
ATOM 2578 N N . GLU B 1 64 ? 6.59 -14.367 9.688 1 98.25 64 GLU B N 1
ATOM 2579 C CA . GLU B 1 64 ? 5.504 -13.977 10.586 1 98.25 64 GLU B CA 1
ATOM 2580 C C . GLU B 1 64 ? 4.836 -12.688 10.109 1 98.25 64 GLU B C 1
ATOM 2582 O O . GLU B 1 64 ? 3.623 -12.523 10.266 1 98.25 64 GLU B O 1
ATOM 2587 N N . THR B 1 65 ? 5.656 -11.797 9.602 1 98.19 65 THR B N 1
ATOM 2588 C CA . THR B 1 65 ? 5.109 -10.57 9.031 1 98.19 65 THR B CA 1
ATOM 2589 C C . THR B 1 65 ? 4.246 -10.883 7.812 1 98.19 65 THR B C 1
ATOM 2591 O O . THR B 1 65 ? 3.158 -10.32 7.66 1 98.19 65 THR B O 1
ATOM 2594 N N . LEU B 1 66 ? 4.73 -11.766 6.973 1 98.75 66 LEU B N 1
ATOM 2595 C CA . LEU B 1 66 ? 3.934 -12.188 5.828 1 98.75 66 LEU B CA 1
ATOM 2596 C C . LEU B 1 66 ? 2.596 -12.766 6.277 1 98.75 66 LEU B C 1
ATOM 2598 O O . LEU B 1 66 ? 1.551 -12.43 5.711 1 98.75 66 LEU B O 1
ATOM 2602 N N . LEU B 1 67 ? 2.605 -13.617 7.32 1 98.81 67 LEU B N 1
ATOM 2603 C CA . LEU B 1 67 ? 1.38 -14.227 7.816 1 98.81 67 LEU B CA 1
ATOM 2604 C C . LEU B 1 67 ? 0.381 -13.164 8.258 1 98.81 67 LEU B C 1
ATOM 2606 O O . LEU B 1 67 ? -0.82 -13.289 8.008 1 98.81 67 LEU B O 1
ATOM 2610 N N . SER B 1 68 ? 0.87 -12.125 8.891 1 98.31 68 SER B N 1
ATOM 2611 C CA . SER B 1 68 ? 0.006 -11.031 9.328 1 98.31 68 SER B CA 1
ATOM 2612 C C . SER B 1 68 ? -0.624 -10.312 8.141 1 98.31 68 SER B C 1
ATOM 2614 O O . SER B 1 68 ? -1.806 -9.969 8.172 1 98.31 68 SER B O 1
ATOM 2616 N N . VAL B 1 69 ? 0.137 -10.125 7.094 1 98.69 69 VAL B N 1
ATOM 2617 C CA . VAL B 1 69 ? -0.369 -9.484 5.883 1 98.69 69 VAL B CA 1
ATOM 2618 C C . VAL B 1 69 ? -1.424 -10.375 5.227 1 98.69 69 VAL B C 1
ATOM 2620 O O . VAL B 1 69 ? -2.484 -9.891 4.824 1 98.69 69 VAL B O 1
ATOM 2623 N N . LEU B 1 70 ? -1.118 -11.648 5.148 1 98.75 70 LEU B N 1
ATOM 2624 C CA . LEU B 1 70 ? -2.07 -12.586 4.559 1 98.75 70 LEU B CA 1
ATOM 2625 C C . LEU B 1 70 ? -3.393 -12.562 5.316 1 98.75 70 LEU B C 1
ATOM 2627 O O . LEU B 1 70 ? -4.465 -12.539 4.703 1 98.75 70 LEU B O 1
ATOM 2631 N N . LYS B 1 71 ? -3.291 -12.555 6.621 1 98.5 71 LYS B N 1
ATOM 2632 C CA . LYS B 1 71 ? -4.504 -12.516 7.434 1 98.5 71 LYS B CA 1
ATOM 2633 C C . LYS B 1 71 ? -5.301 -11.242 7.168 1 98.5 71 LYS B C 1
ATOM 2635 O O . LYS B 1 71 ? -6.527 -11.289 7.035 1 98.5 71 LYS B O 1
ATOM 2640 N N . THR B 1 72 ? -4.617 -10.141 7.102 1 97.81 72 THR B N 1
ATOM 2641 C CA . THR B 1 72 ? -5.254 -8.859 6.82 1 97.81 72 THR B CA 1
ATOM 2642 C C . THR B 1 72 ? -5.98 -8.898 5.48 1 97.81 72 THR B C 1
ATOM 2644 O O . THR B 1 72 ? -7.113 -8.43 5.367 1 97.81 72 THR B O 1
ATOM 2647 N N . ILE B 1 73 ? -5.375 -9.477 4.449 1 98.44 73 ILE B N 1
ATOM 2648 C CA . ILE B 1 73 ? -5.941 -9.547 3.104 1 98.44 73 ILE B CA 1
ATOM 2649 C C . ILE B 1 73 ? -7.125 -10.508 3.088 1 98.44 73 ILE B C 1
ATOM 2651 O O . ILE B 1 73 ? -8.188 -10.188 2.559 1 98.44 73 ILE B O 1
ATOM 2655 N N . THR B 1 74 ? -6.98 -11.703 3.736 1 98.38 74 THR B N 1
ATOM 2656 C CA . THR B 1 74 ? -8.055 -12.688 3.73 1 98.38 74 THR B CA 1
ATOM 2657 C C . THR B 1 74 ? -9.258 -12.188 4.527 1 98.38 74 THR B C 1
ATOM 2659 O O . THR B 1 74 ? -10.398 -12.5 4.195 1 98.38 74 THR B O 1
ATOM 2662 N N . ASP B 1 75 ? -9.023 -11.375 5.566 1 96.62 75 ASP B N 1
ATOM 2663 C CA . ASP B 1 75 ? -10.102 -10.797 6.359 1 96.62 75 ASP B CA 1
ATOM 2664 C C . ASP B 1 75 ? -10.844 -9.719 5.578 1 96.62 75 ASP B C 1
ATOM 2666 O O . ASP B 1 75 ? -12.016 -9.438 5.855 1 96.62 75 ASP B O 1
ATOM 2670 N N . ALA B 1 76 ? -10.211 -9.148 4.598 1 95.81 76 ALA B N 1
ATOM 2671 C CA . ALA B 1 76 ? -10.742 -7.98 3.904 1 95.81 76 ALA B CA 1
ATOM 2672 C C . ALA B 1 76 ? -11.688 -8.391 2.779 1 95.81 76 ALA B C 1
ATOM 2674 O O . ALA B 1 76 ? -12.469 -7.574 2.291 1 95.81 76 ALA B O 1
ATOM 2675 N N . VAL B 1 77 ? -11.617 -9.641 2.316 1 96.75 77 VAL B N 1
ATOM 2676 C CA . VAL B 1 77 ? -12.383 -10.031 1.141 1 96.75 77 VAL B CA 1
ATOM 2677 C C . VAL B 1 77 ? -13.156 -11.312 1.433 1 96.75 77 VAL B C 1
ATOM 2679 O O . VAL B 1 77 ? -12.789 -12.086 2.322 1 96.75 77 VAL B O 1
ATOM 2682 N N . ASP B 1 78 ? -14.172 -11.547 0.648 1 96.31 78 ASP B N 1
ATOM 2683 C CA . ASP B 1 78 ? -15.008 -12.742 0.782 1 96.31 78 ASP B CA 1
ATOM 2684 C C . ASP B 1 78 ? -14.656 -13.781 -0.274 1 96.31 78 ASP B C 1
ATOM 2686 O O . ASP B 1 78 ? -15.156 -14.906 -0.233 1 96.31 78 ASP B O 1
ATOM 2690 N N . ILE B 1 79 ? -13.82 -13.453 -1.177 1 98.12 79 ILE B N 1
ATOM 2691 C CA . ILE B 1 79 ? -13.445 -14.352 -2.268 1 98.12 79 ILE B CA 1
ATOM 2692 C C . ILE B 1 79 ? -12.156 -15.094 -1.912 1 98.12 79 ILE B C 1
ATOM 2694 O O . ILE B 1 79 ? -11.43 -14.688 -1 1 98.12 79 ILE B O 1
ATOM 2698 N N . PRO B 1 80 ? -11.828 -16.188 -2.602 1 98.81 80 PRO B N 1
ATOM 2699 C CA . PRO B 1 80 ? -10.602 -16.953 -2.361 1 98.81 80 PRO B CA 1
ATOM 2700 C C . PRO B 1 80 ? -9.336 -16.109 -2.531 1 98.81 80 PRO B C 1
ATOM 2702 O O . PRO B 1 80 ? -9.266 -15.273 -3.43 1 98.81 80 PRO B O 1
ATOM 2705 N N . VAL B 1 81 ? -8.391 -16.375 -1.647 1 98.88 81 VAL B N 1
ATOM 2706 C CA . VAL B 1 81 ? -7.082 -15.727 -1.726 1 98.88 81 VAL B CA 1
ATOM 2707 C C . VAL B 1 81 ? -5.992 -16.781 -1.907 1 98.88 81 VAL B C 1
ATOM 2709 O O . VAL B 1 81 ? -5.945 -17.766 -1.162 1 98.88 81 VAL B O 1
ATOM 2712 N N . SER B 1 82 ? -5.184 -16.641 -2.941 1 98.94 82 SER B N 1
ATOM 2713 C CA . SER B 1 82 ? -4 -17.469 -3.168 1 98.94 82 SER B CA 1
ATOM 2714 C C . SER B 1 82 ? -2.727 -16.719 -2.799 1 98.94 82 SER B C 1
ATOM 2716 O O . SER B 1 82 ? -2.484 -15.617 -3.295 1 98.94 82 SER B O 1
ATOM 2718 N N . ALA B 1 83 ? -1.893 -17.266 -1.973 1 98.88 83 ALA B N 1
ATOM 2719 C CA . ALA B 1 83 ? -0.695 -16.578 -1.483 1 98.88 83 ALA B CA 1
ATOM 2720 C C . ALA B 1 83 ? 0.525 -16.953 -2.324 1 98.88 83 ALA B C 1
ATOM 2722 O O . ALA B 1 83 ? 0.703 -18.109 -2.695 1 98.88 83 ALA B O 1
ATOM 2723 N N . ASP B 1 84 ? 1.282 -16 -2.646 1 98.81 84 ASP B N 1
ATOM 2724 C CA . ASP B 1 84 ? 2.621 -16.25 -3.168 1 98.81 84 ASP B CA 1
ATOM 2725 C C . ASP B 1 84 ? 3.613 -16.5 -2.035 1 98.81 84 ASP B C 1
ATOM 2727 O O . ASP B 1 84 ? 4.051 -15.562 -1.37 1 98.81 84 ASP B O 1
ATOM 2731 N N . LEU B 1 85 ? 4.066 -17.734 -1.875 1 98.69 85 LEU B N 1
ATOM 2732 C CA . LEU B 1 85 ? 4.977 -18.109 -0.798 1 98.69 85 LEU B CA 1
ATOM 2733 C C . LEU B 1 85 ? 6.398 -18.281 -1.322 1 98.69 85 LEU B C 1
ATOM 2735 O O . LEU B 1 85 ? 7.23 -18.922 -0.674 1 98.69 85 LEU B O 1
ATOM 2739 N N . GLU B 1 86 ? 6.594 -17.812 -2.512 1 98.25 86 GLU B N 1
ATOM 2740 C CA . GLU B 1 86 ? 7.906 -17.922 -3.137 1 98.25 86 GLU B CA 1
ATOM 2741 C C . GLU B 1 86 ? 8.43 -19.344 -3.074 1 98.25 86 GLU B C 1
ATOM 2743 O O . GLU B 1 86 ? 7.781 -20.281 -3.559 1 98.25 86 GLU B O 1
ATOM 2748 N N . ALA B 1 87 ? 9.539 -19.609 -2.457 1 97.81 87 ALA B N 1
ATOM 2749 C CA . ALA B 1 87 ? 10.07 -20.969 -2.416 1 97.81 87 ALA B CA 1
ATOM 2750 C C . ALA B 1 87 ? 9.562 -21.734 -1.194 1 97.81 87 ALA B C 1
ATOM 2752 O O . ALA B 1 87 ? 10.031 -22.828 -0.889 1 97.81 87 ALA B O 1
ATOM 2753 N N . GLY B 1 88 ? 8.633 -21.156 -0.489 1 98.19 88 GLY B N 1
ATOM 2754 C CA . GLY B 1 88 ? 8 -21.828 0.634 1 98.19 88 GLY B CA 1
ATOM 2755 C C . GLY B 1 88 ? 8.547 -21.391 1.979 1 98.19 88 GLY B C 1
ATOM 2756 O O . GLY B 1 88 ? 8.164 -21.922 3.018 1 98.19 88 GLY B O 1
ATOM 2757 N N . TYR B 1 89 ? 9.516 -20.375 1.999 1 97.75 89 TYR B N 1
ATOM 2758 C CA . TYR B 1 89 ? 10.102 -19.828 3.215 1 97.75 89 TYR B CA 1
ATOM 2759 C C . TYR B 1 89 ? 10.742 -20.922 4.059 1 97.75 89 TYR B C 1
ATOM 2761 O O . TYR B 1 89 ? 10.578 -20.953 5.277 1 97.75 89 TYR B O 1
ATOM 2769 N N . GLY B 1 90 ? 11.32 -21.828 3.398 1 96.31 90 GLY B N 1
ATOM 2770 C CA . GLY B 1 90 ? 12 -22.938 4.059 1 96.31 90 GLY B CA 1
ATOM 2771 C C . GLY B 1 90 ? 12.891 -23.734 3.127 1 96.31 90 GLY B C 1
ATOM 2772 O O . GLY B 1 90 ? 12.602 -23.859 1.934 1 96.31 90 GLY B O 1
ATOM 2773 N N . GLN B 1 91 ? 13.844 -24.438 3.697 1 94.31 91 GLN B N 1
ATOM 2774 C CA . GLN B 1 91 ? 14.797 -25.203 2.898 1 94.31 91 GLN B CA 1
ATOM 2775 C C . GLN B 1 91 ? 14.383 -26.672 2.812 1 94.31 91 GLN B C 1
ATOM 2777 O O . GLN B 1 91 ? 14.711 -27.359 1.847 1 94.31 91 GLN B O 1
ATOM 2782 N N . THR B 1 92 ? 13.641 -27.109 3.793 1 97.81 92 THR B N 1
ATOM 2783 C CA . THR B 1 92 ? 13.258 -28.516 3.842 1 97.81 92 THR B CA 1
ATOM 2784 C C . THR B 1 92 ? 11.766 -28.688 3.562 1 97.81 92 THR B C 1
ATOM 2786 O O . THR B 1 92 ? 10.977 -27.781 3.83 1 97.81 92 THR B O 1
ATOM 2789 N N . PRO B 1 93 ? 11.414 -29.875 3.025 1 98.56 93 PRO B N 1
ATOM 2790 C CA . PRO B 1 93 ? 9.992 -30.156 2.826 1 98.56 93 PRO B CA 1
ATOM 2791 C C . PRO B 1 93 ? 9.172 -29.984 4.102 1 98.56 93 PRO B C 1
ATOM 2793 O O . PRO B 1 93 ? 8.055 -29.453 4.062 1 98.56 93 PRO B O 1
ATOM 2796 N N . GLU B 1 94 ? 9.734 -30.359 5.23 1 98.38 94 GLU B N 1
ATOM 2797 C CA . GLU B 1 94 ? 9.039 -30.266 6.508 1 98.38 94 GLU B CA 1
ATOM 2798 C C . GLU B 1 94 ? 8.75 -28.812 6.879 1 98.38 94 GLU B C 1
ATOM 2800 O O . GLU B 1 94 ? 7.648 -28.484 7.316 1 98.38 94 GLU B O 1
ATOM 2805 N N . THR B 1 95 ? 9.727 -27.969 6.734 1 98.62 95 THR B N 1
ATOM 2806 C CA . THR B 1 95 ? 9.555 -26.562 7.055 1 98.62 95 THR B CA 1
ATOM 2807 C C . THR B 1 95 ? 8.531 -25.922 6.121 1 98.62 95 THR B C 1
ATOM 2809 O O . THR B 1 95 ? 7.688 -25.125 6.555 1 98.62 95 THR B O 1
ATOM 2812 N N . VAL B 1 96 ? 8.609 -26.25 4.867 1 98.75 96 VAL B N 1
ATOM 2813 C CA . VAL B 1 96 ? 7.68 -25.703 3.885 1 98.75 96 VAL B CA 1
ATOM 2814 C C . VAL B 1 96 ? 6.258 -26.156 4.219 1 98.75 96 VAL B C 1
ATOM 2816 O O . VAL B 1 96 ? 5.32 -25.359 4.145 1 98.75 96 VAL B O 1
ATOM 2819 N N . ALA B 1 97 ? 6.121 -27.391 4.574 1 98.75 97 ALA B N 1
ATOM 2820 C CA . ALA B 1 97 ? 4.809 -27.906 4.961 1 98.75 97 ALA B CA 1
ATOM 2821 C C . ALA B 1 97 ? 4.277 -27.188 6.191 1 98.75 97 ALA B C 1
ATOM 2823 O O . ALA B 1 97 ? 3.094 -26.844 6.254 1 98.75 97 ALA B O 1
ATOM 2824 N N . GLU B 1 98 ? 5.117 -26.969 7.176 1 98.75 98 GLU B N 1
ATOM 2825 C CA . GLU B 1 98 ? 4.715 -26.234 8.375 1 98.75 98 GLU B CA 1
ATOM 2826 C C . GLU B 1 98 ? 4.285 -24.812 8.031 1 98.75 98 GLU B C 1
ATOM 2828 O O . GLU B 1 98 ? 3.289 -24.312 8.562 1 98.75 98 GLU B O 1
ATOM 2833 N N . ASN B 1 99 ? 5.055 -24.156 7.219 1 98.81 99 ASN B N 1
ATOM 2834 C CA . ASN B 1 99 ? 4.719 -22.812 6.797 1 98.81 99 ASN B CA 1
ATOM 2835 C C . ASN B 1 99 ? 3.416 -22.766 6.008 1 98.81 99 ASN B C 1
ATOM 2837 O O . ASN B 1 99 ? 2.621 -21.844 6.156 1 98.81 99 ASN B O 1
ATOM 2841 N N . ALA B 1 100 ? 3.207 -23.781 5.176 1 98.69 100 ALA B N 1
ATOM 2842 C CA . ALA B 1 100 ? 1.95 -23.891 4.438 1 98.69 100 ALA B CA 1
ATOM 2843 C C . ALA B 1 100 ? 0.765 -24 5.395 1 98.69 100 ALA B C 1
ATOM 2845 O O . ALA B 1 100 ? -0.284 -23.391 5.164 1 98.69 100 ALA B O 1
ATOM 2846 N N . LYS B 1 101 ? 0.963 -24.781 6.41 1 98.69 101 LYS B N 1
ATOM 2847 C CA . LYS B 1 101 ? -0.077 -24.938 7.426 1 98.69 101 LYS B CA 1
ATOM 2848 C C . LYS B 1 101 ? -0.417 -23.594 8.07 1 98.69 101 LYS B C 1
ATOM 2850 O O . LYS B 1 101 ? -1.591 -23.266 8.25 1 98.69 101 LYS B O 1
ATOM 2855 N N . LYS B 1 102 ? 0.595 -22.844 8.422 1 98.81 102 LYS B N 1
ATOM 2856 C CA . LYS B 1 102 ? 0.402 -21.531 9.016 1 98.81 102 LYS B CA 1
ATOM 2857 C C . LYS B 1 102 ? -0.29 -20.578 8.047 1 98.81 102 LYS B C 1
ATOM 2859 O O . LYS B 1 102 ? -1.17 -19.812 8.438 1 98.81 102 LYS B O 1
ATOM 2864 N N . ALA B 1 103 ? 0.089 -20.625 6.758 1 98.69 103 ALA B N 1
ATOM 2865 C CA . ALA B 1 103 ? -0.545 -19.781 5.75 1 98.69 103 ALA B CA 1
ATOM 2866 C C . ALA B 1 103 ? -2.016 -20.156 5.57 1 98.69 103 ALA B C 1
ATOM 2868 O O . ALA B 1 103 ? -2.873 -19.281 5.453 1 98.69 103 ALA B O 1
ATOM 2869 N N . ALA B 1 104 ? -2.307 -21.438 5.551 1 98.62 104 ALA B N 1
ATOM 2870 C CA . ALA B 1 104 ? -3.693 -21.891 5.469 1 98.62 104 ALA B CA 1
ATOM 2871 C C . ALA B 1 104 ? -4.508 -21.391 6.656 1 98.62 104 ALA B C 1
ATOM 2873 O O . ALA B 1 104 ? -5.664 -20.984 6.5 1 98.62 104 ALA B O 1
ATOM 2874 N N . ALA B 1 105 ? -3.895 -21.422 7.812 1 98.38 105 ALA B N 1
ATOM 2875 C CA . ALA B 1 105 ? -4.559 -20.938 9.023 1 98.38 105 ALA B CA 1
ATOM 2876 C C . ALA B 1 105 ? -4.852 -19.453 8.93 1 98.38 105 ALA B C 1
ATOM 2878 O O . ALA B 1 105 ? -5.805 -18.953 9.539 1 98.38 105 ALA B O 1
ATOM 2879 N N . ALA B 1 106 ? -4.066 -18.75 8.125 1 98.25 106 ALA B N 1
ATOM 2880 C CA . ALA B 1 106 ? -4.289 -17.328 7.906 1 98.25 106 ALA B CA 1
ATOM 2881 C C . ALA B 1 106 ? -5.43 -17.094 6.914 1 98.25 106 ALA B C 1
ATOM 2883 O O . ALA B 1 106 ? -5.828 -15.945 6.672 1 98.25 106 ALA B O 1
ATOM 2884 N N . GLY B 1 107 ? -5.926 -18.125 6.266 1 98.19 107 GLY B N 1
ATOM 2885 C CA . GLY B 1 107 ? -7.16 -18.031 5.5 1 98.19 107 GLY B CA 1
ATOM 2886 C C . GLY B 1 107 ? -6.953 -18.219 4.008 1 98.19 107 GLY B C 1
ATOM 2887 O O . GLY B 1 107 ? -7.91 -18.172 3.232 1 98.19 107 GLY B O 1
ATOM 2888 N N . VAL B 1 108 ? -5.738 -18.484 3.537 1 98.56 108 VAL B N 1
ATOM 2889 C CA . VAL B 1 108 ? -5.508 -18.625 2.104 1 98.56 108 VAL B CA 1
ATOM 2890 C C . VAL B 1 108 ? -5.957 -20 1.635 1 98.56 108 VAL B C 1
ATOM 2892 O O . VAL B 1 108 ? -5.926 -20.969 2.404 1 98.56 108 VAL B O 1
ATOM 2895 N N . VAL B 1 109 ? -6.34 -20.109 0.35 1 98.81 109 VAL B N 1
ATOM 2896 C CA . VAL B 1 109 ? -6.832 -21.391 -0.172 1 98.81 109 VAL B CA 1
ATOM 2897 C C . VAL B 1 109 ? -6.035 -21.766 -1.417 1 98.81 109 VAL B C 1
ATOM 2899 O O . VAL B 1 109 ? -6.43 -22.672 -2.154 1 98.81 109 VAL B O 1
ATOM 2902 N N . GLY B 1 110 ? -5.004 -21.094 -1.713 1 98.75 110 GLY B N 1
ATOM 2903 C CA . GLY B 1 110 ? -4.004 -21.359 -2.732 1 98.75 110 GLY B CA 1
ATOM 2904 C C . GLY B 1 110 ? -2.611 -20.891 -2.346 1 98.75 110 GLY B C 1
ATOM 2905 O O . GLY B 1 110 ? -2.461 -19.953 -1.565 1 98.75 110 GLY B O 1
ATOM 2906 N N . MET B 1 111 ? -1.609 -21.562 -2.91 1 98.56 111 MET B N 1
ATOM 2907 C CA . MET B 1 111 ? -0.231 -21.172 -2.613 1 98.56 111 MET B CA 1
ATOM 2908 C C . MET B 1 111 ? 0.665 -21.391 -3.828 1 98.56 111 MET B C 1
ATOM 2910 O O . MET B 1 111 ? 0.554 -22.406 -4.516 1 98.56 111 MET B O 1
ATOM 2914 N N . ASN B 1 112 ? 1.4 -20.391 -4.102 1 98.69 112 ASN B N 1
ATOM 2915 C CA . ASN B 1 112 ? 2.525 -20.562 -5.016 1 98.69 112 ASN B CA 1
ATOM 2916 C C . ASN B 1 112 ? 3.766 -21.078 -4.297 1 98.69 112 ASN B C 1
ATOM 2918 O O . ASN B 1 112 ? 4.121 -20.578 -3.229 1 98.69 112 ASN B O 1
ATOM 2922 N N . ILE B 1 113 ? 4.406 -22.078 -4.812 1 98.62 113 ILE B N 1
ATOM 2923 C CA . ILE B 1 113 ? 5.734 -22.531 -4.41 1 98.62 113 ILE B CA 1
ATOM 2924 C C . ILE B 1 113 ? 6.641 -22.609 -5.637 1 98.62 113 ILE B C 1
ATOM 2926 O O . ILE B 1 113 ? 6.289 -23.25 -6.637 1 98.62 113 ILE B O 1
ATOM 2930 N N . GLU B 1 114 ? 7.75 -21.984 -5.551 1 98.69 114 GLU B N 1
ATOM 2931 C CA . GLU B 1 114 ? 8.555 -21.875 -6.766 1 98.69 114 GLU B CA 1
ATOM 2932 C C . GLU B 1 114 ? 9.875 -22.641 -6.621 1 98.69 114 GLU B C 1
ATOM 2934 O O . GLU B 1 114 ? 10.312 -22.922 -5.504 1 98.69 114 GLU B O 1
ATOM 2939 N N . ASP B 1 115 ? 10.531 -22.969 -7.742 1 98.31 115 ASP B N 1
ATOM 2940 C CA . ASP B 1 115 ? 11.773 -23.734 -7.73 1 98.31 115 ASP B CA 1
ATOM 2941 C C . ASP B 1 115 ? 12.977 -22.859 -8.031 1 98.31 115 ASP B C 1
ATOM 2943 O O . ASP B 1 115 ? 14.109 -23.344 -8.094 1 98.31 115 ASP B O 1
ATOM 2947 N N . GLY B 1 116 ? 12.719 -21.562 -8.219 1 97 116 GLY B N 1
ATOM 2948 C CA . GLY B 1 116 ? 13.828 -20.641 -8.367 1 97 116 GLY B CA 1
ATOM 2949 C C . GLY B 1 116 ? 14.602 -20.406 -7.086 1 97 116 GLY B C 1
ATOM 2950 O O . GLY B 1 116 ? 14.016 -20.344 -6.004 1 97 116 GLY B O 1
ATOM 2951 N N . THR B 1 117 ? 15.945 -20.281 -7.102 1 92.69 117 THR B N 1
ATOM 2952 C CA . THR B 1 117 ? 16.75 -20.188 -5.895 1 92.69 117 THR B CA 1
ATOM 2953 C C . THR B 1 117 ? 17.281 -18.766 -5.707 1 92.69 117 THR B C 1
ATOM 2955 O O . THR B 1 117 ? 17.781 -18.422 -4.637 1 92.69 117 THR B O 1
ATOM 2958 N N . LYS B 1 118 ? 17.203 -17.906 -6.602 1 83.44 118 LYS B N 1
ATOM 2959 C CA . LYS B 1 118 ? 17.75 -16.547 -6.586 1 83.44 118 LYS B CA 1
ATOM 2960 C C . LYS B 1 118 ? 19.281 -16.578 -6.617 1 83.44 118 LYS B C 1
ATOM 2962 O O . LYS B 1 118 ? 19.922 -15.531 -6.508 1 83.44 118 LYS B O 1
ATOM 2967 N N . ASP B 1 119 ? 19.859 -17.75 -6.617 1 87.62 119 ASP B N 1
ATOM 2968 C CA . ASP B 1 119 ? 21.281 -17.938 -6.832 1 87.62 119 ASP B CA 1
ATOM 2969 C C . ASP B 1 119 ? 21.609 -18.031 -8.32 1 87.62 119 ASP B C 1
ATOM 2971 O O . ASP B 1 119 ? 21.234 -19.016 -8.977 1 87.62 119 ASP B O 1
ATOM 2975 N N . PRO B 1 120 ? 22.312 -17.078 -8.766 1 86.12 120 PRO B N 1
ATOM 2976 C CA . PRO B 1 120 ? 22.609 -17.078 -10.203 1 86.12 120 PRO B CA 1
ATOM 2977 C C . PRO B 1 120 ? 23.375 -18.328 -10.641 1 86.12 120 PRO B C 1
ATOM 2979 O O . PRO B 1 120 ? 23.266 -18.75 -11.797 1 86.12 120 PRO B O 1
ATOM 2982 N N . CYS B 1 121 ? 24.156 -18.891 -9.734 1 90.44 121 CYS B N 1
ATOM 2983 C CA . CYS B 1 121 ? 24.969 -20.062 -10.062 1 90.44 121 CYS B CA 1
ATOM 2984 C C . CYS B 1 121 ? 24.125 -21.328 -10.055 1 90.44 121 CYS B C 1
ATOM 2986 O O . CYS B 1 121 ? 24.531 -22.344 -10.625 1 90.44 121 CYS B O 1
ATOM 2988 N N . ARG B 1 122 ? 23.062 -21.266 -9.398 1 92.12 122 ARG B N 1
ATOM 2989 C CA . ARG B 1 122 ? 22.094 -22.359 -9.336 1 92.12 122 ARG B CA 1
ATOM 2990 C C . ARG B 1 122 ? 20.672 -21.828 -9.375 1 92.12 122 ARG B C 1
ATOM 2992 O O . ARG B 1 122 ? 19.953 -21.859 -8.367 1 92.12 122 ARG B O 1
ATOM 2999 N N . PRO B 1 123 ? 20.312 -21.438 -10.523 1 93.81 123 PRO B N 1
ATOM 3000 C CA . PRO B 1 123 ? 19.078 -20.656 -10.617 1 93.81 123 PRO B CA 1
ATOM 3001 C C . PRO B 1 123 ? 17.844 -21.453 -10.234 1 93.81 123 PRO B C 1
ATOM 3003 O O . PRO B 1 123 ? 16.875 -20.891 -9.703 1 93.81 123 PRO B O 1
ATOM 3006 N N . LEU B 1 124 ? 17.891 -22.812 -10.461 1 97 124 LEU B N 1
ATOM 3007 C CA . LEU B 1 124 ? 16.75 -23.656 -10.125 1 97 124 LEU B CA 1
ATOM 3008 C C . LEU B 1 124 ? 17.125 -24.688 -9.062 1 97 124 LEU B C 1
ATOM 3010 O O . LEU B 1 124 ? 18.234 -25.234 -9.086 1 97 124 LEU B O 1
ATOM 3014 N N . SER B 1 125 ? 16.25 -24.906 -8.164 1 96.62 125 SER B N 1
ATOM 3015 C CA . SER B 1 125 ? 16.453 -25.984 -7.215 1 96.62 125 SER B CA 1
ATOM 3016 C C . SER B 1 125 ? 16.312 -27.344 -7.891 1 96.62 125 SER B C 1
ATOM 3018 O O . SER B 1 125 ? 15.781 -27.438 -9 1 96.62 125 SER B O 1
ATOM 3020 N N . ASP B 1 126 ? 16.812 -28.328 -7.219 1 96.38 126 ASP B N 1
ATOM 3021 C CA . ASP B 1 126 ? 16.594 -29.688 -7.684 1 96.38 126 ASP B CA 1
ATOM 3022 C C . ASP B 1 126 ? 15.109 -30.016 -7.801 1 96.38 126 ASP B C 1
ATOM 3024 O O . ASP B 1 126 ? 14.328 -29.703 -6.902 1 96.38 126 ASP B O 1
ATOM 3028 N N . ALA B 1 127 ? 14.766 -30.594 -8.961 1 97.88 127 ALA B N 1
ATOM 3029 C CA . ALA B 1 127 ? 13.359 -30.938 -9.188 1 97.88 127 ALA B CA 1
ATOM 3030 C C . ALA B 1 127 ? 12.852 -31.906 -8.125 1 97.88 127 ALA B C 1
ATOM 3032 O O . ALA B 1 127 ? 11.688 -31.828 -7.723 1 97.88 127 ALA B O 1
ATOM 3033 N N . THR B 1 128 ? 13.719 -32.75 -7.684 1 98.56 128 THR B N 1
ATOM 3034 C CA . THR B 1 128 ? 13.336 -33.719 -6.656 1 98.56 128 THR B CA 1
ATOM 3035 C C . THR B 1 128 ? 12.977 -33.031 -5.355 1 98.56 128 THR B C 1
ATOM 3037 O O . THR B 1 128 ? 12.023 -33.406 -4.68 1 98.56 128 THR B O 1
ATOM 3040 N N . LEU B 1 129 ? 13.766 -32.062 -4.977 1 98.31 129 LEU B N 1
ATOM 3041 C CA . LEU B 1 129 ? 13.469 -31.297 -3.771 1 98.31 129 LEU B CA 1
ATOM 3042 C C . LEU B 1 129 ? 12.109 -30.609 -3.885 1 98.31 129 LEU B C 1
ATOM 3044 O O . LEU B 1 129 ? 11.328 -30.609 -2.934 1 98.31 129 LEU B O 1
ATOM 3048 N N . MET B 1 130 ? 11.859 -30.016 -5.004 1 98.56 130 MET B N 1
ATOM 3049 C CA . MET B 1 130 ? 10.57 -29.375 -5.238 1 98.56 130 MET B CA 1
ATOM 3050 C C . MET B 1 130 ? 9.43 -30.375 -5.141 1 98.56 130 MET B C 1
ATOM 3052 O O . MET B 1 130 ? 8.398 -30.094 -4.531 1 98.56 130 MET B O 1
ATOM 3056 N N . GLU B 1 131 ? 9.609 -31.562 -5.742 1 98.81 131 GLU B N 1
ATOM 3057 C CA . GLU B 1 131 ? 8.617 -32.625 -5.625 1 98.81 131 GLU B CA 1
ATOM 3058 C C . GLU B 1 131 ? 8.336 -32.969 -4.164 1 98.81 131 GLU B C 1
ATOM 3060 O O . GLU B 1 131 ? 7.184 -33.125 -3.766 1 98.81 131 GLU B O 1
ATOM 3065 N N . GLU B 1 132 ? 9.383 -33.062 -3.426 1 98.88 132 GLU B N 1
ATOM 3066 C CA . GLU B 1 132 ? 9.266 -33.406 -2.014 1 98.88 132 GLU B CA 1
ATOM 3067 C C . GLU B 1 132 ? 8.531 -32.344 -1.236 1 98.88 132 GLU B C 1
ATOM 3069 O O . GLU B 1 132 ? 7.73 -32.625 -0.344 1 98.88 132 GLU B O 1
ATOM 3074 N N . LYS B 1 133 ? 8.789 -31.094 -1.509 1 98.81 133 LYS B N 1
ATOM 3075 C CA . LYS B 1 133 ? 8.086 -29.984 -0.877 1 98.81 133 LYS B CA 1
ATOM 3076 C C . LYS B 1 133 ? 6.59 -30.031 -1.182 1 98.81 133 LYS B C 1
ATOM 3078 O O . LYS B 1 133 ? 5.762 -29.922 -0.276 1 98.81 133 LYS B O 1
ATOM 3083 N N . ILE B 1 134 ? 6.25 -30.234 -2.449 1 98.81 134 ILE B N 1
ATOM 3084 C CA . ILE B 1 134 ? 4.855 -30.312 -2.879 1 98.81 134 ILE B CA 1
ATOM 3085 C C . ILE B 1 134 ? 4.156 -31.469 -2.172 1 98.81 134 ILE B C 1
ATOM 3087 O O . ILE B 1 134 ? 3.078 -31.281 -1.599 1 98.81 134 ILE B O 1
ATOM 3091 N N . THR B 1 135 ? 4.809 -32.625 -2.221 1 98.81 135 THR B N 1
ATOM 3092 C CA . THR B 1 135 ? 4.242 -33.812 -1.603 1 98.81 135 THR B CA 1
ATOM 3093 C C . THR B 1 135 ? 4.023 -33.594 -0.108 1 98.81 135 THR B C 1
ATOM 3095 O O . THR B 1 135 ? 2.99 -34 0.437 1 98.81 135 THR B O 1
ATOM 3098 N N . ALA B 1 136 ? 5.016 -32.969 0.569 1 98.81 136 ALA B N 1
ATOM 3099 C CA . ALA B 1 136 ? 4.918 -32.719 2.004 1 98.81 136 ALA B CA 1
ATOM 3100 C C . ALA B 1 136 ? 3.707 -31.844 2.322 1 98.81 136 ALA B C 1
ATOM 3102 O O . ALA B 1 136 ? 3 -32.094 3.303 1 98.81 136 ALA B O 1
ATOM 3103 N N . VAL B 1 137 ? 3.455 -30.828 1.557 1 98.75 137 VAL B N 1
ATOM 3104 C CA . VAL B 1 137 ? 2.311 -29.953 1.775 1 98.75 137 VAL B CA 1
ATOM 3105 C C . VAL B 1 137 ? 1.015 -30.719 1.508 1 98.75 137 VAL B C 1
ATOM 3107 O O . VAL B 1 137 ? 0.06 -30.625 2.281 1 98.75 137 VAL B O 1
ATOM 3110 N N . LYS B 1 138 ? 0.964 -31.516 0.431 1 98.44 138 LYS B N 1
ATOM 3111 C CA . LYS B 1 138 ? -0.24 -32.25 0.041 1 98.44 138 LYS B CA 1
ATOM 3112 C C . LYS B 1 138 ? -0.631 -33.25 1.1 1 98.44 138 LYS B C 1
ATOM 3114 O O . LYS B 1 138 ? -1.817 -33.531 1.318 1 98.44 138 LYS B O 1
ATOM 3119 N N . LYS B 1 139 ? 0.33 -33.781 1.725 1 98.06 139 LYS B N 1
ATOM 3120 C CA . LYS B 1 139 ? 0.092 -34.812 2.74 1 98.06 139 LYS B CA 1
ATOM 3121 C C . LYS B 1 139 ? -0.663 -34.219 3.936 1 98.06 139 LYS B C 1
ATOM 3123 O O . LYS B 1 139 ? -1.28 -34.969 4.703 1 98.06 139 LYS B O 1
ATOM 3128 N N . LEU B 1 140 ? -0.617 -32.969 4.113 1 98 140 LEU B N 1
ATOM 3129 C CA . LEU B 1 140 ? -1.31 -32.312 5.223 1 98 140 LEU B CA 1
ATOM 3130 C C . LEU B 1 140 ? -2.816 -32.312 4.992 1 98 140 LEU B C 1
ATOM 3132 O O . LEU B 1 140 ? -3.59 -32.031 5.914 1 98 140 LEU B O 1
ATOM 3136 N N . ASN B 1 141 ? -3.283 -32.531 3.76 1 97.06 141 ASN B N 1
ATOM 3137 C CA . ASN B 1 141 ? -4.691 -32.562 3.373 1 97.06 141 ASN B CA 1
ATOM 3138 C C . ASN B 1 141 ? -5.402 -31.25 3.734 1 97.06 141 ASN B C 1
ATOM 3140 O O . ASN B 1 141 ? -6.5 -31.266 4.297 1 97.06 141 ASN B O 1
ATOM 3144 N N . LEU B 1 142 ? -4.695 -30.156 3.564 1 96.81 142 LEU B N 1
ATOM 3145 C CA . LEU B 1 142 ? -5.277 -28.828 3.746 1 96.81 142 LEU B CA 1
ATOM 3146 C C . LEU B 1 142 ? -6.172 -28.453 2.566 1 96.81 142 LEU B C 1
ATOM 3148 O O . LEU B 1 142 ? -5.98 -28.969 1.457 1 96.81 142 LEU B O 1
ATOM 3152 N N . PRO B 1 143 ? -7.188 -27.688 2.816 1 97.44 143 PRO B N 1
ATOM 3153 C CA . PRO B 1 143 ? -7.98 -27.156 1.704 1 97.44 143 PRO B CA 1
ATOM 3154 C C . PRO B 1 143 ? -7.27 -26.016 0.967 1 97.44 143 PRO B C 1
ATOM 3156 O O . PRO B 1 143 ? -7.766 -24.891 0.944 1 97.44 143 PRO B O 1
ATOM 3159 N N . VAL B 1 144 ? -6.098 -26.328 0.35 1 98 144 VAL B N 1
ATOM 3160 C CA . VAL B 1 144 ? -5.289 -25.344 -0.37 1 98 144 VAL B CA 1
ATOM 3161 C C . VAL B 1 144 ? -4.82 -25.938 -1.697 1 98 144 VAL B C 1
ATOM 3163 O O . VAL B 1 144 ? -4.465 -27.125 -1.766 1 98 144 VAL B O 1
ATOM 3166 N N . LEU B 1 145 ? -4.969 -25.156 -2.713 1 98.62 145 LEU B N 1
ATOM 3167 C CA . LEU B 1 145 ? -4.422 -25.531 -4.012 1 98.62 145 LEU B CA 1
ATOM 3168 C C . LEU B 1 145 ? -2.943 -25.172 -4.105 1 98.62 145 LEU B C 1
ATOM 3170 O O . LEU B 1 145 ? -2.539 -24.094 -3.662 1 98.62 145 LEU B O 1
ATOM 3174 N N . ILE B 1 146 ? -2.145 -26.062 -4.66 1 98.88 146 ILE B N 1
ATOM 3175 C CA . ILE B 1 146 ? -0.733 -25.766 -4.887 1 98.88 146 ILE B CA 1
ATOM 3176 C C . ILE B 1 146 ? -0.515 -25.359 -6.34 1 98.88 146 ILE B C 1
ATOM 3178 O O . ILE B 1 146 ? -0.794 -26.125 -7.258 1 98.88 146 ILE B O 1
ATOM 3182 N N . ASN B 1 147 ? -0.169 -24.188 -6.531 1 98.88 147 ASN B N 1
ATOM 3183 C CA . ASN B 1 147 ? 0.308 -23.641 -7.797 1 98.88 147 ASN B CA 1
ATOM 3184 C C . ASN B 1 147 ? 1.826 -23.734 -7.914 1 98.88 147 ASN B C 1
ATOM 3186 O O . ASN B 1 147 ? 2.545 -22.828 -7.516 1 98.88 147 ASN B O 1
ATOM 3190 N N . ALA B 1 148 ? 2.344 -24.844 -8.43 1 98.88 148 ALA B N 1
ATOM 3191 C CA . ALA B 1 148 ? 3.779 -25.094 -8.492 1 98.88 148 ALA B CA 1
ATOM 3192 C C . ALA B 1 148 ? 4.43 -24.297 -9.617 1 98.88 148 ALA B C 1
ATOM 3194 O O . ALA B 1 148 ? 4.023 -24.406 -10.781 1 98.88 148 ALA B O 1
ATOM 3195 N N . ARG B 1 149 ? 5.379 -23.531 -9.273 1 98.88 149 ARG B N 1
ATOM 3196 C CA . ARG B 1 149 ? 6.016 -22.625 -10.219 1 98.88 149 ARG B CA 1
ATOM 3197 C C . ARG B 1 149 ? 7.391 -23.141 -10.625 1 98.88 149 ARG B C 1
ATOM 3199 O O . ARG B 1 149 ? 8.195 -23.531 -9.773 1 98.88 149 ARG B O 1
ATOM 3206 N N . THR B 1 150 ? 7.637 -23.219 -11.883 1 98.56 150 THR B N 1
ATOM 3207 C CA . THR B 1 150 ? 9 -23.406 -12.367 1 98.56 150 THR B CA 1
ATOM 3208 C C . THR B 1 150 ? 9.516 -22.141 -13.039 1 98.56 150 THR B C 1
ATOM 3210 O O . THR B 1 150 ? 8.836 -21.562 -13.891 1 98.56 150 THR B O 1
ATOM 3213 N N . ASP B 1 151 ? 10.703 -21.75 -12.688 1 97.69 151 ASP B N 1
ATOM 3214 C CA . ASP B 1 151 ? 11.273 -20.484 -13.133 1 97.69 151 ASP B CA 1
ATOM 3215 C C . ASP B 1 151 ? 12.203 -20.688 -14.328 1 97.69 151 ASP B C 1
ATOM 3217 O O . ASP B 1 151 ? 13.086 -19.859 -14.586 1 97.69 151 ASP B O 1
ATOM 3221 N N . VAL B 1 152 ? 12.031 -21.75 -15.062 1 97.12 152 VAL B N 1
ATOM 3222 C CA . VAL B 1 152 ? 12.867 -22.078 -16.219 1 97.12 152 VAL B CA 1
ATOM 3223 C C . VAL B 1 152 ? 12.906 -20.891 -17.172 1 97.12 152 VAL B C 1
ATOM 3225 O O . VAL B 1 152 ? 13.984 -20.453 -17.594 1 97.12 152 VAL B O 1
ATOM 3228 N N . TYR B 1 153 ? 11.773 -20.344 -17.516 1 95.06 153 TYR B N 1
ATOM 3229 C CA . TYR B 1 153 ? 11.719 -19.234 -18.453 1 95.06 153 TYR B CA 1
ATOM 3230 C C . TYR B 1 153 ? 12.023 -17.906 -17.766 1 95.06 153 TYR B C 1
ATOM 3232 O O . TYR B 1 153 ? 12.719 -17.062 -18.328 1 95.06 153 TYR B O 1
ATOM 3240 N N . TRP B 1 154 ? 11.531 -17.75 -16.531 1 93.19 154 TRP B N 1
ATOM 3241 C CA . TRP B 1 154 ? 11.695 -16.5 -15.805 1 93.19 154 TRP B CA 1
ATOM 3242 C C . TRP B 1 154 ? 13.172 -16.172 -15.602 1 93.19 154 TRP B C 1
ATOM 3244 O O . TRP B 1 154 ? 13.578 -15.016 -15.719 1 93.19 154 TRP B O 1
ATOM 3254 N N . LEU B 1 155 ? 13.961 -17.188 -15.359 1 93.38 155 LEU B N 1
ATOM 3255 C CA . LEU B 1 155 ? 15.367 -17.016 -15.031 1 93.38 155 LEU B CA 1
ATOM 3256 C C . LEU B 1 155 ? 16.25 -17.375 -16.219 1 93.38 155 LEU B C 1
ATOM 3258 O O . LEU B 1 155 ? 17.484 -17.391 -16.094 1 93.38 155 LEU B O 1
ATOM 3262 N N . ASN B 1 156 ? 15.688 -17.672 -17.297 1 90.44 156 ASN B N 1
ATOM 3263 C CA . ASN B 1 156 ? 16.438 -18.141 -18.453 1 90.44 156 ASN B CA 1
ATOM 3264 C C . ASN B 1 156 ? 17.406 -19.25 -18.078 1 90.44 156 ASN B C 1
ATOM 3266 O O . ASN B 1 156 ? 18.594 -19.203 -18.438 1 90.44 156 ASN B O 1
ATOM 3270 N N . ALA B 1 157 ? 16.984 -20.234 -17.297 1 86.25 157 ALA B N 1
ATOM 3271 C CA . ALA B 1 157 ? 17.812 -21.234 -16.625 1 86.25 157 ALA B CA 1
ATOM 3272 C C . ALA B 1 157 ? 18.281 -22.312 -17.609 1 86.25 157 ALA B C 1
ATOM 3274 O O . ALA B 1 157 ? 19.125 -23.156 -17.266 1 86.25 157 ALA B O 1
ATOM 3275 N N . ASP B 1 158 ? 17.938 -22.359 -18.875 1 82.25 158 ASP B N 1
ATOM 3276 C CA . ASP B 1 158 ? 18.359 -23.297 -19.906 1 82.25 158 ASP B CA 1
ATOM 3277 C C . ASP B 1 158 ? 18.547 -22.609 -21.25 1 82.25 158 ASP B C 1
ATOM 3279 O O . ASP B 1 158 ? 18.141 -21.453 -21.406 1 82.25 158 ASP B O 1
ATOM 3283 N N . ALA B 1 159 ? 19.25 -23.391 -22.125 1 84.94 159 ALA B N 1
ATOM 3284 C CA . ALA B 1 159 ? 19.375 -22.844 -23.469 1 84.94 159 ALA B CA 1
ATOM 3285 C C . ALA B 1 159 ? 18 -22.656 -24.109 1 84.94 159 ALA B C 1
ATOM 3287 O O . ALA B 1 159 ? 17.078 -23.422 -23.844 1 84.94 159 ALA B O 1
ATOM 3288 N N . PRO B 1 160 ? 17.859 -21.594 -24.875 1 83.56 160 PRO B N 1
ATOM 3289 C CA . PRO B 1 160 ? 16.562 -21.281 -25.469 1 83.56 160 PRO B CA 1
ATOM 3290 C C . PRO B 1 160 ? 15.906 -22.5 -26.141 1 83.56 160 PRO B C 1
ATOM 3292 O O . PRO B 1 160 ? 14.695 -22.703 -26 1 83.56 160 PRO B O 1
ATOM 3295 N N . GLY B 1 161 ? 16.672 -23.25 -26.75 1 86.06 161 GLY B N 1
ATOM 3296 C CA . GLY B 1 161 ? 16.141 -24.375 -27.484 1 86.06 161 GLY B CA 1
ATOM 3297 C C . GLY B 1 161 ? 15.711 -25.531 -26.594 1 86.06 161 GLY B C 1
ATOM 3298 O O . GLY B 1 161 ? 14.961 -26.406 -27.016 1 86.06 161 GLY B O 1
ATOM 3299 N N . SER B 1 162 ? 16.062 -25.516 -25.344 1 93.06 162 SER B N 1
ATOM 3300 C CA . SER B 1 162 ? 15.789 -26.641 -24.453 1 93.06 162 SER B CA 1
ATOM 3301 C C . SER B 1 162 ? 14.836 -26.234 -23.328 1 93.06 162 SER B C 1
ATOM 3303 O O . SER B 1 162 ? 14.422 -27.062 -22.531 1 93.06 162 SER B O 1
ATOM 3305 N N . ARG B 1 163 ? 14.453 -25 -23.297 1 95.56 163 ARG B N 1
ATOM 3306 C CA . ARG B 1 163 ? 13.656 -24.484 -22.188 1 95.56 163 ARG B CA 1
ATOM 3307 C C . ARG B 1 163 ? 12.273 -25.109 -22.156 1 95.56 163 ARG B C 1
ATOM 3309 O O . ARG B 1 163 ? 11.758 -25.438 -21.078 1 95.56 163 ARG B O 1
ATOM 3316 N N . LEU B 1 164 ? 11.734 -25.312 -23.344 1 97.12 164 LEU B N 1
ATOM 3317 C CA . LEU B 1 164 ? 10.391 -25.875 -23.406 1 97.12 164 LEU B CA 1
ATOM 3318 C C . LEU B 1 164 ? 10.367 -27.281 -22.812 1 97.12 164 LEU B C 1
ATOM 3320 O O . LEU B 1 164 ? 9.523 -27.578 -21.953 1 97.12 164 LEU B O 1
ATOM 3324 N N . GLN B 1 165 ? 11.25 -28.078 -23.234 1 97.06 165 GLN B N 1
ATOM 3325 C CA . GLN B 1 165 ? 11.312 -29.453 -22.75 1 97.06 165 GLN B CA 1
ATOM 3326 C C . GLN B 1 165 ? 11.609 -29.484 -21.25 1 97.06 165 GLN B C 1
ATOM 3328 O O . GLN B 1 165 ? 11.031 -30.281 -20.516 1 97.06 165 GLN B O 1
ATOM 3333 N N . ALA B 1 166 ? 12.516 -28.641 -20.844 1 97.25 166 ALA B N 1
ATOM 3334 C CA . ALA B 1 166 ? 12.859 -28.562 -19.422 1 97.25 166 ALA B CA 1
ATOM 3335 C C . ALA B 1 166 ? 11.648 -28.156 -18.594 1 97.25 166 ALA B C 1
ATOM 3337 O O . ALA B 1 166 ? 11.375 -28.781 -17.547 1 97.25 166 ALA B O 1
ATOM 3338 N N . ALA B 1 167 ? 10.945 -27.156 -19.016 1 98.25 167 ALA B N 1
ATOM 3339 C CA . ALA B 1 167 ? 9.758 -26.688 -18.312 1 98.25 167 ALA B CA 1
ATOM 3340 C C . ALA B 1 167 ? 8.688 -27.766 -18.25 1 98.25 167 ALA B C 1
ATOM 3342 O O . ALA B 1 167 ? 8.086 -28 -17.203 1 98.25 167 ALA B O 1
ATOM 3343 N N . VAL B 1 168 ? 8.445 -28.453 -19.375 1 98.5 168 VAL B N 1
ATOM 3344 C CA . VAL B 1 168 ? 7.438 -29.5 -19.453 1 98.5 168 VAL B CA 1
ATOM 3345 C C . VAL B 1 168 ? 7.816 -30.641 -18.516 1 98.5 168 VAL B C 1
ATOM 3347 O O . VAL B 1 168 ? 6.973 -31.172 -17.797 1 98.5 168 VAL B O 1
ATOM 3350 N N . ARG B 1 169 ? 9.078 -31.047 -18.547 1 98.25 169 ARG B N 1
ATOM 3351 C CA . ARG B 1 169 ? 9.555 -32.125 -17.688 1 98.25 169 ARG B CA 1
ATOM 3352 C C . ARG B 1 169 ? 9.32 -31.781 -16.219 1 98.25 169 ARG B C 1
ATOM 3354 O O . ARG B 1 169 ? 8.781 -32.594 -15.469 1 98.25 169 ARG B O 1
ATOM 3361 N N . ARG B 1 170 ? 9.727 -30.656 -15.797 1 98.56 170 ARG B N 1
ATOM 3362 C CA . ARG B 1 170 ? 9.547 -30.234 -14.406 1 98.56 170 ARG B CA 1
ATOM 3363 C C . ARG B 1 170 ? 8.07 -30.125 -14.055 1 98.56 170 ARG B C 1
ATOM 3365 O O . ARG B 1 170 ? 7.645 -30.562 -12.984 1 98.56 170 ARG B O 1
ATOM 3372 N N . ALA B 1 171 ? 7.328 -29.531 -14.953 1 98.69 171 ALA B N 1
ATOM 3373 C CA . ALA B 1 171 ? 5.891 -29.375 -14.742 1 98.69 171 ALA B CA 1
ATOM 3374 C C . ALA B 1 171 ? 5.234 -30.719 -14.469 1 98.69 171 ALA B C 1
ATOM 3376 O O . ALA B 1 171 ? 4.449 -30.859 -13.523 1 98.69 171 ALA B O 1
ATOM 3377 N N . ASN B 1 172 ? 5.535 -31.703 -15.289 1 98.75 172 ASN B N 1
ATOM 3378 C CA . ASN B 1 172 ? 4.93 -33.031 -15.141 1 98.75 172 ASN B CA 1
ATOM 3379 C C . ASN B 1 172 ? 5.355 -33.688 -13.836 1 98.75 172 ASN B C 1
ATOM 3381 O O . ASN B 1 172 ? 4.555 -34.375 -13.188 1 98.75 172 ASN B O 1
ATOM 3385 N N . ARG B 1 173 ? 6.609 -33.5 -13.477 1 98.75 173 ARG B N 1
ATOM 3386 C CA . ARG B 1 173 ? 7.086 -34 -12.195 1 98.75 173 ARG B CA 1
ATOM 3387 C C . ARG B 1 173 ? 6.32 -33.375 -11.039 1 98.75 173 ARG B C 1
ATOM 3389 O O . ARG B 1 173 ? 5.926 -34.062 -10.094 1 98.75 173 ARG B O 1
ATOM 3396 N N . TYR B 1 174 ? 6.109 -32.094 -11.07 1 98.88 174 TYR B N 1
ATOM 3397 C CA . TYR B 1 174 ? 5.406 -31.375 -10.008 1 98.88 174 TYR B CA 1
ATOM 3398 C C . TYR B 1 174 ? 3.939 -31.781 -9.953 1 98.88 174 TYR B C 1
ATOM 3400 O O . TYR B 1 174 ? 3.369 -31.938 -8.867 1 98.88 174 TYR B O 1
ATOM 3408 N N . SER B 1 175 ? 3.324 -31.984 -11.141 1 98.69 175 SER B N 1
ATOM 3409 C CA . SER B 1 175 ? 1.954 -32.5 -11.195 1 98.69 175 SER B CA 1
ATOM 3410 C C . SER B 1 175 ? 1.842 -33.875 -10.547 1 98.69 175 SER B C 1
ATOM 3412 O O . SER B 1 175 ? 0.918 -34.125 -9.773 1 98.69 175 SER B O 1
ATOM 3414 N N . GLN B 1 176 ? 2.758 -34.719 -10.883 1 98.44 176 GLN B N 1
ATOM 3415 C CA . GLN B 1 176 ? 2.76 -36.062 -10.32 1 98.44 176 GLN B CA 1
ATOM 3416 C C . GLN B 1 176 ? 2.941 -36.031 -8.805 1 98.44 176 GLN B C 1
ATOM 3418 O O . GLN B 1 176 ? 2.398 -36.875 -8.094 1 98.44 176 GLN B O 1
ATOM 3423 N N . ALA B 1 177 ? 3.689 -35 -8.344 1 98.69 177 ALA B N 1
ATOM 3424 C CA . ALA B 1 177 ? 3.934 -34.844 -6.914 1 98.69 177 ALA B CA 1
ATOM 3425 C C . ALA B 1 177 ? 2.693 -34.344 -6.195 1 98.69 177 ALA B C 1
ATOM 3427 O O . ALA B 1 177 ? 2.637 -34.312 -4.965 1 98.69 177 ALA B O 1
ATOM 3428 N N . GLY B 1 178 ? 1.708 -33.844 -6.934 1 98.5 178 GLY B N 1
ATOM 3429 C CA . GLY B 1 178 ? 0.447 -33.469 -6.316 1 98.5 178 GLY B CA 1
ATOM 3430 C C . GLY B 1 178 ? 0.053 -32.031 -6.594 1 98.5 178 GLY B C 1
ATOM 3431 O O . GLY B 1 178 ? -0.982 -31.547 -6.117 1 98.5 178 GLY B O 1
ATOM 3432 N N . ALA B 1 179 ? 0.851 -31.266 -7.355 1 98.75 179 ALA B N 1
ATOM 3433 C CA . ALA B 1 179 ? 0.494 -29.875 -7.688 1 98.75 179 ALA B CA 1
ATOM 3434 C C . ALA B 1 179 ? -0.839 -29.828 -8.43 1 98.75 179 ALA B C 1
ATOM 3436 O O . ALA B 1 179 ? -1.115 -30.656 -9.289 1 98.75 1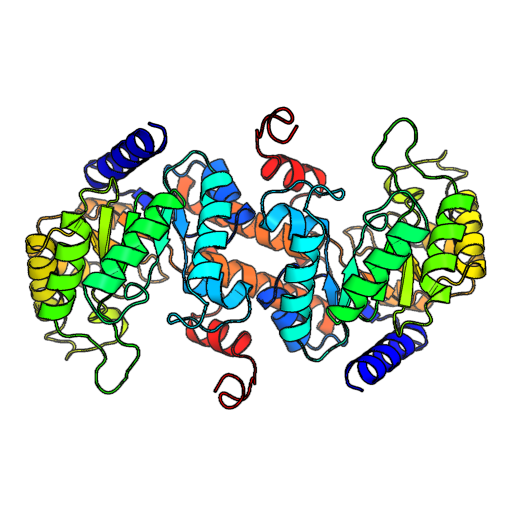79 ALA B O 1
ATOM 3437 N N . ASP B 1 180 ? -1.673 -28.812 -8.078 1 98.69 180 ASP B N 1
ATOM 3438 C CA . ASP B 1 180 ? -2.994 -28.656 -8.68 1 98.69 180 ASP B CA 1
ATOM 3439 C C . ASP B 1 180 ? -2.92 -27.828 -9.961 1 98.69 180 ASP B C 1
ATOM 3441 O O . ASP B 1 180 ? -3.811 -27.906 -10.812 1 98.69 180 ASP B O 1
ATOM 3445 N N . CYS B 1 181 ? -1.974 -27.031 -10.094 1 98.81 181 CYS B N 1
ATOM 3446 C CA . CYS B 1 181 ? -1.735 -26.109 -11.195 1 98.81 181 CYS B CA 1
ATOM 3447 C C . CYS B 1 181 ? -0.244 -25.859 -11.398 1 98.81 181 CYS B C 1
ATOM 3449 O O . CYS B 1 181 ? 0.535 -25.953 -10.445 1 98.81 181 CYS B O 1
ATOM 3451 N N . ILE B 1 182 ? 0.181 -25.688 -12.633 1 98.88 182 ILE B N 1
ATOM 3452 C CA . ILE B 1 182 ? 1.576 -25.422 -12.953 1 98.88 182 ILE B CA 1
ATOM 3453 C C . ILE B 1 182 ? 1.716 -23.969 -13.445 1 98.88 182 ILE B C 1
ATOM 3455 O O . ILE B 1 182 ? 0.986 -23.547 -14.344 1 98.88 182 ILE B O 1
ATOM 3459 N N . PHE B 1 183 ? 2.607 -23.266 -12.789 1 98.88 183 PHE B N 1
ATOM 3460 C CA . PHE B 1 183 ? 2.854 -21.875 -13.102 1 98.88 183 PHE B CA 1
ATOM 3461 C C . PHE B 1 183 ? 4.188 -21.703 -13.812 1 98.88 183 PHE B C 1
ATOM 3463 O O . PHE B 1 183 ? 5.238 -22.047 -13.266 1 98.88 183 PHE B O 1
ATOM 3470 N N . ILE B 1 184 ? 4.176 -21.109 -14.984 1 98.06 184 ILE B N 1
ATOM 3471 C CA . ILE B 1 184 ? 5.398 -20.938 -15.758 1 98.06 184 ILE B CA 1
ATOM 3472 C C . ILE B 1 184 ? 5.531 -19.484 -16.188 1 98.06 184 ILE B C 1
ATOM 3474 O O . ILE B 1 184 ? 5.344 -19.141 -17.359 1 98.06 184 ILE B O 1
ATOM 3478 N N . PRO B 1 185 ? 5.945 -18.594 -15.273 1 97 185 PRO B N 1
ATOM 3479 C CA . PRO B 1 185 ? 6.156 -17.188 -15.648 1 97 185 PRO B CA 1
ATOM 3480 C C . PRO B 1 185 ? 7.277 -17.016 -16.672 1 97 185 PRO B C 1
ATOM 3482 O O . PRO B 1 185 ? 8.273 -17.75 -16.625 1 97 185 PRO B O 1
ATOM 3485 N N . GLY B 1 186 ? 7.105 -16.031 -17.547 1 94.06 186 GLY B N 1
ATOM 3486 C CA . GLY B 1 186 ? 8.109 -15.75 -18.562 1 94.06 186 GLY B CA 1
ATOM 3487 C C . GLY B 1 186 ? 7.801 -16.375 -19.906 1 94.06 186 GLY B C 1
ATOM 3488 O O . GLY B 1 186 ? 8.375 -15.992 -20.938 1 94.06 186 GLY B O 1
ATOM 3489 N N . ALA B 1 187 ? 7.039 -17.453 -19.938 1 92.94 187 ALA B N 1
ATOM 3490 C CA . ALA B 1 187 ? 6.5 -17.969 -21.188 1 92.94 187 ALA B CA 1
ATOM 3491 C C . ALA B 1 187 ? 5.418 -17.062 -21.75 1 92.94 187 ALA B C 1
ATOM 3493 O O . ALA B 1 187 ? 4.246 -17.172 -21.375 1 92.94 187 ALA B O 1
ATOM 3494 N N . ASP B 1 188 ? 5.754 -16.156 -22.625 1 87.31 188 ASP B N 1
ATOM 3495 C CA . ASP B 1 188 ? 4.809 -15.062 -22.859 1 87.31 188 ASP B CA 1
ATOM 3496 C C . ASP B 1 188 ? 4.461 -14.938 -24.328 1 87.31 188 ASP B C 1
ATOM 3498 O O . ASP B 1 188 ? 3.949 -13.898 -24.766 1 87.31 188 ASP B O 1
ATOM 3502 N N . ASP B 1 189 ? 4.77 -15.961 -25.141 1 91.88 189 ASP B N 1
ATOM 3503 C CA . ASP B 1 189 ? 4.297 -15.953 -26.516 1 91.88 189 ASP B CA 1
ATOM 3504 C C . ASP B 1 189 ? 3.424 -17.172 -26.812 1 91.88 189 ASP B C 1
ATOM 3506 O O . ASP B 1 189 ? 3.582 -18.219 -26.172 1 91.88 189 ASP B O 1
ATOM 3510 N N . ALA B 1 190 ? 2.596 -17.047 -27.844 1 95.69 190 ALA B N 1
ATOM 3511 C CA . ALA B 1 190 ? 1.574 -18.047 -28.141 1 95.69 190 ALA B CA 1
ATOM 3512 C C . ALA B 1 190 ? 2.209 -19.391 -28.5 1 95.69 190 ALA B C 1
ATOM 3514 O O . ALA B 1 190 ? 1.695 -20.453 -28.141 1 95.69 190 ALA B O 1
ATOM 3515 N N . GLY B 1 191 ? 3.279 -19.312 -29.25 1 96 191 GLY B N 1
ATOM 3516 C CA . GLY B 1 191 ? 3.941 -20.547 -29.656 1 96 191 GLY B CA 1
ATOM 3517 C C . GLY B 1 191 ? 4.484 -21.344 -28.469 1 96 191 GLY B C 1
ATOM 3518 O O . GLY B 1 191 ? 4.27 -22.547 -28.375 1 96 191 GLY B O 1
ATOM 3519 N N . THR B 1 192 ? 5.211 -20.656 -27.625 1 96.12 192 THR B N 1
ATOM 3520 C CA . THR B 1 192 ? 5.75 -21.281 -26.422 1 96.12 192 THR B CA 1
ATOM 3521 C C . THR B 1 192 ? 4.629 -21.844 -25.562 1 96.12 192 THR B C 1
ATOM 3523 O O . THR B 1 192 ? 4.707 -22.984 -25.094 1 96.12 192 THR B O 1
ATOM 3526 N N . ILE B 1 193 ? 3.574 -21.125 -25.391 1 97.56 193 ILE B N 1
ATOM 3527 C CA . ILE B 1 193 ? 2.463 -21.531 -24.531 1 97.56 193 ILE B CA 1
ATOM 3528 C C . ILE B 1 193 ? 1.759 -22.734 -25.141 1 97.56 193 ILE B C 1
ATOM 3530 O O . ILE B 1 193 ? 1.367 -23.656 -24.422 1 97.56 193 ILE B O 1
ATOM 3534 N N . ALA B 1 194 ? 1.619 -22.734 -26.438 1 97.69 194 ALA B N 1
ATOM 3535 C CA . ALA B 1 194 ? 1.045 -23.891 -27.125 1 97.69 194 ALA B CA 1
ATOM 3536 C C . ALA B 1 194 ? 1.887 -25.141 -26.875 1 97.69 194 ALA B C 1
ATOM 3538 O O . ALA B 1 194 ? 1.348 -26.234 -26.688 1 97.69 194 ALA B O 1
ATOM 3539 N N . GLY B 1 195 ? 3.174 -24.953 -27 1 97.81 195 GLY B N 1
ATOM 3540 C CA . GLY B 1 195 ? 4.074 -26.062 -26.719 1 97.81 195 GLY B CA 1
ATOM 3541 C C . GLY B 1 195 ? 3.93 -26.594 -25.297 1 97.81 195 GLY B C 1
ATOM 3542 O O . GLY B 1 195 ? 3.938 -27.812 -25.078 1 97.81 195 GLY B O 1
ATOM 3543 N N . LEU B 1 196 ? 3.852 -25.703 -24.312 1 98.31 196 LEU B N 1
ATOM 3544 C CA . LEU B 1 196 ? 3.635 -26.094 -22.922 1 98.31 196 LEU B CA 1
ATOM 3545 C C . LEU B 1 196 ? 2.332 -26.875 -22.781 1 98.31 196 LEU B C 1
ATOM 3547 O O . LEU B 1 196 ? 2.299 -27.922 -22.125 1 98.31 196 LEU B O 1
ATOM 3551 N N . ARG B 1 197 ? 1.259 -26.375 -23.406 1 98.06 197 ARG B N 1
ATOM 3552 C CA . ARG B 1 197 ? -0.055 -27 -23.328 1 98.06 197 ARG B CA 1
ATOM 3553 C C . ARG B 1 197 ? -0.018 -28.422 -23.859 1 98.06 197 ARG B C 1
ATOM 3555 O O . ARG B 1 197 ? -0.636 -29.328 -23.297 1 98.06 197 ARG B O 1
ATOM 3562 N N . LYS B 1 198 ? 0.688 -28.625 -24.906 1 98.12 198 LYS B N 1
ATOM 3563 C CA . LYS B 1 198 ? 0.813 -29.953 -25.5 1 98.12 198 LYS B CA 1
ATOM 3564 C C . LYS B 1 198 ? 1.482 -30.938 -24.547 1 98.12 198 LYS B C 1
ATOM 3566 O O . LYS B 1 198 ? 1.171 -32.125 -24.547 1 98.12 198 LYS B O 1
ATOM 3571 N N . GLY B 1 199 ? 2.363 -30.406 -23.75 1 98.31 199 GLY B N 1
ATOM 3572 C CA . GLY B 1 199 ? 3.174 -31.266 -22.906 1 98.31 199 GLY B CA 1
ATOM 3573 C C . GLY B 1 199 ? 2.645 -31.391 -21.484 1 98.31 199 GLY B C 1
ATOM 3574 O O . GLY B 1 199 ? 3.125 -32.219 -20.703 1 98.31 199 GLY B O 1
ATOM 3575 N N . ILE B 1 200 ? 1.676 -30.562 -21.094 1 98.38 200 ILE B N 1
ATOM 3576 C CA . ILE B 1 200 ? 1.166 -30.516 -19.734 1 98.38 200 ILE B CA 1
ATOM 3577 C C . ILE B 1 200 ? -0.343 -30.75 -19.734 1 98.38 200 ILE B C 1
ATOM 3579 O O . ILE B 1 200 ? -1.091 -30 -20.375 1 98.38 200 ILE B O 1
ATOM 3583 N N . SER B 1 201 ? -0.901 -31.688 -19.062 1 95.94 201 SER B N 1
ATOM 3584 C CA . SER B 1 201 ? -2.314 -32.031 -19.125 1 95.94 201 SER B CA 1
ATOM 3585 C C . SER B 1 201 ? -3.117 -31.266 -18.078 1 95.94 201 SER B C 1
ATOM 3587 O O . SER B 1 201 ? -4.305 -31 -18.266 1 95.94 201 SER B O 1
ATOM 3589 N N . GLY B 1 202 ? -2.574 -30.859 -16.984 1 96.69 202 GLY B N 1
ATOM 3590 C CA . GLY B 1 202 ? -3.295 -30.172 -15.93 1 96.69 202 GLY B CA 1
ATOM 3591 C C . GLY B 1 202 ? -3.336 -28.672 -16.125 1 96.69 202 GLY B C 1
ATOM 3592 O O . GLY B 1 202 ? -2.877 -28.156 -17.141 1 96.69 202 GLY B O 1
ATOM 3593 N N . PRO B 1 203 ? -4.074 -27.969 -15.219 1 98.5 203 PRO B N 1
ATOM 3594 C CA . PRO B 1 203 ? -4.188 -26.5 -15.305 1 98.5 203 PRO B CA 1
ATOM 3595 C C . PRO B 1 203 ? -2.83 -25.812 -15.406 1 98.5 203 PRO B C 1
ATOM 3597 O O . PRO B 1 203 ? -1.879 -26.203 -14.727 1 98.5 203 PRO B O 1
ATOM 3600 N N . ILE B 1 204 ? -2.75 -24.812 -16.297 1 98.5 204 ILE B N 1
ATOM 3601 C CA . ILE B 1 204 ? -1.547 -24.016 -16.5 1 98.5 204 ILE B CA 1
ATOM 3602 C C . ILE B 1 204 ? -1.832 -22.562 -16.141 1 98.5 204 ILE B C 1
ATOM 3604 O O . ILE B 1 204 ? -2.885 -22.016 -16.484 1 98.5 204 ILE B O 1
ATOM 3608 N N . ASN B 1 205 ? -0.982 -22.016 -15.328 1 98.69 205 ASN B N 1
ATOM 3609 C CA . ASN B 1 205 ? -0.956 -20.609 -14.977 1 98.69 205 ASN B CA 1
ATOM 3610 C C . ASN B 1 205 ? 0.157 -19.859 -15.719 1 98.69 205 ASN B C 1
ATOM 3612 O O . ASN B 1 205 ? 1.306 -20.312 -15.727 1 98.69 205 ASN B O 1
ATOM 3616 N N . VAL B 1 206 ? -0.165 -18.766 -16.391 1 97.81 206 VAL B N 1
ATOM 3617 C CA . VAL B 1 206 ? 0.834 -17.906 -17 1 97.81 206 VAL B CA 1
ATOM 3618 C C . VAL B 1 206 ? 0.772 -16.516 -16.375 1 97.81 206 VAL B C 1
ATOM 3620 O O . VAL B 1 206 ? -0.175 -16.203 -15.648 1 97.81 206 VAL B O 1
ATOM 3623 N N . LEU B 1 207 ? 1.817 -15.75 -16.562 1 97.38 207 LEU B N 1
ATOM 3624 C CA . LEU B 1 207 ? 1.926 -14.406 -16.016 1 97.38 207 LEU B CA 1
ATOM 3625 C C . LEU B 1 207 ? 1.559 -13.359 -17.062 1 97.38 207 LEU B C 1
ATOM 3627 O O . LEU B 1 207 ? 2.119 -13.344 -18.156 1 97.38 207 LEU B O 1
ATOM 3631 N N . ALA B 1 208 ? 0.603 -12.492 -16.672 1 95.31 208 ALA B N 1
ATOM 3632 C CA . ALA B 1 208 ? 0.216 -11.398 -17.562 1 95.31 208 ALA B CA 1
ATOM 3633 C C . ALA B 1 208 ? 1.356 -10.406 -17.734 1 95.31 208 ALA B C 1
ATOM 3635 O O . ALA B 1 208 ? 2.008 -10.016 -16.766 1 95.31 208 ALA B O 1
ATOM 3636 N N . GLY B 1 209 ? 1.62 -10 -18.938 1 88.75 209 GLY B N 1
ATOM 3637 C CA . GLY B 1 209 ? 2.629 -9.016 -19.281 1 88.75 209 GLY B CA 1
ATOM 3638 C C . GLY B 1 209 ? 2.373 -8.344 -20.625 1 88.75 209 GLY B C 1
ATOM 3639 O O . GLY B 1 209 ? 1.296 -8.492 -21.203 1 88.75 209 GLY B O 1
ATOM 3640 N N . SER B 1 210 ? 3.371 -7.547 -21.016 1 85 210 SER B N 1
ATOM 3641 C CA . SER B 1 210 ? 3.223 -6.746 -22.219 1 85 210 SER B CA 1
ATOM 3642 C C . SER B 1 210 ? 3.133 -7.629 -23.469 1 85 210 SER B C 1
ATOM 3644 O O . SER B 1 210 ? 2.516 -7.25 -24.469 1 85 210 SER B O 1
ATOM 3646 N N . HIS B 1 211 ? 3.635 -8.844 -23.375 1 85.5 211 HIS B N 1
ATOM 3647 C CA . HIS B 1 211 ? 3.715 -9.688 -24.562 1 85.5 211 HIS B CA 1
ATOM 3648 C C . HIS B 1 211 ? 2.766 -10.875 -24.453 1 85.5 211 HIS B C 1
ATOM 3650 O O . HIS B 1 211 ? 2.693 -11.703 -25.359 1 85.5 211 HIS B O 1
ATOM 3656 N N . THR B 1 212 ? 2.107 -10.984 -23.359 1 88.12 212 THR B N 1
ATOM 3657 C CA . THR B 1 212 ? 1.188 -12.094 -23.156 1 88.12 212 THR B CA 1
ATOM 3658 C C . THR B 1 212 ? 0.017 -12 -24.141 1 88.12 212 THR B C 1
ATOM 3660 O O . THR B 1 212 ? -0.528 -10.922 -24.359 1 88.12 212 THR B O 1
ATOM 3663 N N . PRO B 1 213 ? -0.292 -13.102 -24.797 1 91.94 213 PRO B N 1
ATOM 3664 C CA . PRO B 1 213 ? -1.424 -13.109 -25.734 1 91.94 213 PRO B CA 1
ATOM 3665 C C . PRO B 1 213 ? -2.723 -12.633 -25.078 1 91.94 213 PRO B C 1
ATOM 3667 O O . PRO B 1 213 ? -2.805 -12.531 -23.859 1 91.94 213 PRO B O 1
ATOM 3670 N N . SER B 1 214 ? -3.656 -12.336 -25.938 1 92.56 214 SER B N 1
ATOM 3671 C CA . SER B 1 214 ? -4.969 -11.93 -25.438 1 92.56 214 SER B CA 1
ATOM 3672 C C . SER B 1 214 ? -5.66 -13.07 -24.703 1 92.56 214 SER B C 1
ATOM 3674 O O . SER B 1 214 ? -5.301 -14.234 -24.875 1 92.56 214 SER B O 1
ATOM 3676 N N . LEU B 1 215 ? -6.648 -12.734 -23.922 1 93.31 215 LEU B N 1
ATOM 3677 C CA . LEU B 1 215 ? -7.406 -13.742 -23.188 1 93.31 215 LEU B CA 1
ATOM 3678 C C . LEU B 1 215 ? -8.07 -14.727 -24.141 1 93.31 215 LEU B C 1
ATOM 3680 O O . LEU B 1 215 ? -8.203 -15.914 -23.812 1 93.31 215 LEU B O 1
ATOM 3684 N N . GLN B 1 216 ? -8.469 -14.211 -25.25 1 93.69 216 GLN B N 1
ATOM 3685 C CA . GLN B 1 216 ? -9.086 -15.07 -26.25 1 93.69 216 GLN B CA 1
ATOM 3686 C C . GLN B 1 216 ? -8.117 -16.125 -26.75 1 93.69 216 GLN B C 1
ATOM 3688 O O . GLN B 1 216 ? -8.453 -17.312 -26.812 1 93.69 216 GLN B O 1
ATOM 3693 N N . ILE B 1 217 ? -6.949 -15.695 -27.094 1 95.75 217 ILE B N 1
ATOM 3694 C CA . ILE B 1 217 ? -5.934 -16.609 -27.578 1 95.75 217 ILE B CA 1
ATOM 3695 C C . ILE B 1 217 ? -5.559 -17.609 -26.484 1 95.75 217 ILE B C 1
ATOM 3697 O O . ILE B 1 217 ? -5.422 -18.812 -26.75 1 95.75 217 ILE B O 1
ATOM 3701 N N . LEU B 1 218 ? -5.414 -17.156 -25.266 1 96.62 218 LEU B N 1
ATOM 3702 C CA . LEU B 1 218 ? -5.07 -18.031 -24.141 1 96.62 218 LEU B CA 1
ATOM 3703 C C . LEU B 1 218 ? -6.172 -19.062 -23.906 1 96.62 218 LEU B C 1
ATOM 3705 O O . LEU B 1 218 ? -5.887 -20.203 -23.562 1 96.62 218 LEU B O 1
ATOM 3709 N N . SER B 1 219 ? -7.402 -18.578 -24.078 1 96.06 219 SER B N 1
ATOM 3710 C CA . SER B 1 219 ? -8.531 -19.5 -23.953 1 96.06 219 SER B CA 1
ATOM 3711 C C . SER B 1 219 ? -8.469 -20.594 -25.016 1 96.06 219 SER B C 1
ATOM 3713 O O . SER B 1 219 ? -8.656 -21.766 -24.703 1 96.06 219 SER B O 1
ATOM 3715 N N . GLU B 1 220 ? -8.172 -20.203 -26.188 1 96.69 220 GLU B N 1
ATOM 3716 C CA . GLU B 1 220 ? -8.078 -21.156 -27.297 1 96.69 220 GLU B CA 1
ATOM 3717 C C . GLU B 1 220 ? -6.945 -22.141 -27.078 1 96.69 220 GLU B C 1
ATOM 3719 O O . GLU B 1 220 ? -7.031 -23.297 -27.5 1 96.69 220 GLU B O 1
ATOM 3724 N N . LEU B 1 221 ? -5.926 -21.688 -26.438 1 96.81 221 LEU B N 1
ATOM 3725 C CA . LEU B 1 221 ? -4.766 -22.516 -26.156 1 96.81 221 LEU B CA 1
ATOM 3726 C C . LEU B 1 221 ? -5.016 -23.422 -24.953 1 96.81 221 LEU B C 1
ATOM 3728 O O . LEU B 1 221 ? -4.184 -24.266 -24.625 1 96.81 221 LEU B O 1
ATOM 3732 N N . GLY B 1 222 ? -6.117 -23.219 -24.266 1 97 222 GLY B N 1
ATOM 3733 C CA . GLY B 1 222 ? -6.484 -24.078 -23.156 1 97 222 GLY B CA 1
ATOM 3734 C C . GLY B 1 222 ? -5.789 -23.719 -21.859 1 97 222 GLY B C 1
ATOM 3735 O O . GLY B 1 222 ? -5.488 -24.594 -21.047 1 97 222 GLY B O 1
ATOM 3736 N N . ILE B 1 223 ? -5.469 -22.438 -21.734 1 97.44 223 ILE B N 1
ATOM 3737 C CA . ILE B 1 223 ? -4.875 -21.938 -20.5 1 97.44 223 ILE B CA 1
ATOM 3738 C C . ILE B 1 223 ? -5.973 -21.641 -19.469 1 97.44 223 ILE B C 1
ATOM 3740 O O . ILE B 1 223 ? -7.02 -21.094 -19.828 1 97.44 223 ILE B O 1
ATOM 3744 N N . GLU B 1 224 ? -5.746 -22.016 -18.219 1 98.06 224 GLU B N 1
ATOM 3745 C CA . GLU B 1 224 ? -6.801 -21.906 -17.219 1 98.06 224 GLU B CA 1
ATOM 3746 C C . GLU B 1 224 ? -6.648 -20.625 -16.391 1 98.06 224 GLU B C 1
ATOM 3748 O O . GLU B 1 224 ? -7.641 -19.969 -16.062 1 98.06 224 GLU B O 1
ATOM 3753 N N . ARG B 1 225 ? -5.438 -20.25 -16.016 1 98.5 225 ARG B N 1
ATOM 3754 C CA . ARG B 1 225 ? -5.207 -19.156 -15.07 1 98.5 225 ARG B CA 1
ATOM 3755 C C . ARG B 1 225 ? -4.195 -18.156 -15.617 1 98.5 225 ARG B C 1
ATOM 3757 O O . ARG B 1 225 ? -3.18 -18.547 -16.203 1 98.5 225 ARG B O 1
ATOM 3764 N N . ILE B 1 226 ? -4.488 -16.859 -15.484 1 98.19 226 ILE B N 1
ATOM 3765 C CA . ILE B 1 226 ? -3.57 -15.766 -15.805 1 98.19 226 ILE B CA 1
ATOM 3766 C C . ILE B 1 226 ? -3.346 -14.898 -14.562 1 98.19 226 ILE B C 1
ATOM 3768 O O . ILE B 1 226 ? -4.258 -14.195 -14.117 1 98.19 226 ILE B O 1
ATOM 3772 N N . SER B 1 227 ? -2.184 -14.953 -13.977 1 98.5 227 SER B N 1
ATOM 3773 C CA . SER B 1 227 ? -1.843 -14.133 -12.812 1 98.5 227 SER B CA 1
ATOM 3774 C C . SER B 1 227 ? -1.232 -12.805 -13.234 1 98.5 227 SER B C 1
ATOM 3776 O O . SER B 1 227 ? -0.526 -12.727 -14.242 1 98.5 227 SER B O 1
ATOM 3778 N N . CYS B 1 228 ? -1.421 -11.781 -12.398 1 98.25 228 CYS B N 1
ATOM 3779 C CA . CYS B 1 228 ? -0.936 -10.461 -12.766 1 98.25 228 CYS B CA 1
ATOM 3780 C C . CYS B 1 228 ? 0.394 -10.156 -12.086 1 98.25 228 CYS B C 1
ATOM 3782 O O . CYS B 1 228 ? 1.036 -9.148 -12.391 1 98.25 228 CYS B O 1
ATOM 3784 N N . GLY B 1 229 ? 0.813 -11.008 -11.18 1 97.81 229 GLY B N 1
ATOM 3785 C CA . GLY B 1 229 ? 2.074 -10.781 -10.492 1 97.81 229 GLY B CA 1
ATOM 3786 C C . GLY B 1 229 ? 2.166 -9.414 -9.844 1 97.81 229 GLY B C 1
ATOM 3787 O O . GLY B 1 229 ? 1.188 -8.922 -9.273 1 97.81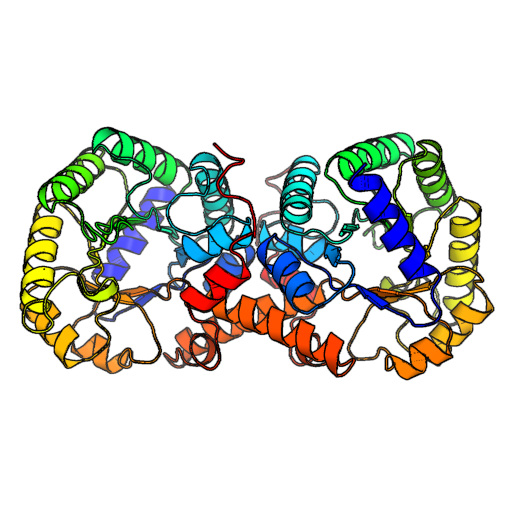 229 GLY B O 1
ATOM 3788 N N . SER B 1 230 ? 3.35 -8.852 -9.93 1 97.94 230 SER B N 1
ATOM 3789 C CA . SER B 1 230 ? 3.598 -7.574 -9.266 1 97.94 230 SER B CA 1
ATOM 3790 C C . SER B 1 230 ? 3.176 -6.402 -10.141 1 97.94 230 SER B C 1
ATOM 3792 O O . SER B 1 230 ? 3.318 -5.242 -9.75 1 97.94 230 SER B O 1
ATOM 3794 N N . ALA B 1 231 ? 2.627 -6.641 -11.289 1 98.12 231 ALA B N 1
ATOM 3795 C CA . ALA B 1 231 ? 2.377 -5.582 -12.266 1 98.12 231 ALA B CA 1
ATOM 3796 C C . ALA B 1 231 ? 1.434 -4.523 -11.695 1 98.12 231 ALA B C 1
ATOM 3798 O O . ALA B 1 231 ? 1.697 -3.326 -11.812 1 98.12 231 ALA B O 1
ATOM 3799 N N . PRO B 1 232 ? 0.308 -4.922 -11.055 1 98.75 232 PRO B N 1
ATOM 3800 C CA . PRO B 1 232 ? -0.557 -3.881 -10.492 1 98.75 232 PRO B CA 1
ATOM 3801 C C . PRO B 1 232 ? 0.157 -3.018 -9.453 1 98.75 232 PRO B C 1
ATOM 3803 O O . PRO B 1 232 ? -0.018 -1.797 -9.438 1 98.75 232 PRO B O 1
ATOM 3806 N N . PHE B 1 233 ? 0.961 -3.637 -8.57 1 98.75 233 PHE B N 1
ATOM 3807 C CA . PHE B 1 233 ? 1.728 -2.895 -7.578 1 98.75 233 PHE B CA 1
ATOM 3808 C C . PHE B 1 233 ? 2.705 -1.938 -8.25 1 98.75 233 PHE B C 1
ATOM 3810 O O . PHE B 1 233 ? 2.799 -0.769 -7.875 1 98.75 233 PHE B O 1
ATOM 3817 N N . ARG B 1 234 ? 3.408 -2.451 -9.227 1 98.31 234 ARG B N 1
ATOM 3818 C CA . ARG B 1 234 ? 4.387 -1.626 -9.922 1 98.31 234 ARG B CA 1
ATOM 3819 C C . ARG B 1 234 ? 3.705 -0.48 -10.664 1 98.31 234 ARG B C 1
ATOM 3821 O O . ARG B 1 234 ? 4.266 0.612 -10.781 1 98.31 234 ARG B O 1
ATOM 3828 N N . ALA B 1 235 ? 2.549 -0.75 -11.18 1 98.69 235 ALA B N 1
ATOM 3829 C CA . ALA B 1 235 ? 1.783 0.325 -11.805 1 98.69 235 ALA B CA 1
ATOM 3830 C C . ALA B 1 235 ? 1.439 1.413 -10.789 1 98.69 235 ALA B C 1
ATOM 3832 O O . ALA B 1 235 ? 1.598 2.604 -11.07 1 98.69 235 ALA B O 1
ATOM 3833 N N . ALA B 1 236 ? 0.941 1.026 -9.617 1 98.62 236 ALA B N 1
ATOM 3834 C CA . ALA B 1 236 ? 0.615 1.982 -8.562 1 98.62 236 ALA B CA 1
ATOM 3835 C C . ALA B 1 236 ? 1.85 2.771 -8.141 1 98.62 236 ALA B C 1
ATOM 3837 O O . ALA B 1 236 ? 1.794 3.996 -8 1 98.62 236 ALA B O 1
ATOM 3838 N N . LEU B 1 237 ? 2.949 2.045 -7.922 1 98.06 237 LEU B N 1
ATOM 3839 C CA . LEU B 1 237 ? 4.195 2.689 -7.523 1 98.06 237 LEU B CA 1
ATOM 3840 C C . LEU B 1 237 ? 4.672 3.66 -8.594 1 98.06 237 LEU B C 1
ATOM 3842 O O . LEU B 1 237 ? 5.168 4.746 -8.281 1 98.06 237 LEU B O 1
ATOM 3846 N N . SER B 1 238 ? 4.551 3.262 -9.852 1 98.38 238 SER B N 1
ATOM 3847 C CA . SER B 1 238 ? 4.898 4.137 -10.969 1 98.38 238 SER B CA 1
ATOM 3848 C C . SER B 1 238 ? 4.082 5.426 -10.93 1 98.38 238 SER B C 1
ATOM 3850 O O . SER B 1 238 ? 4.602 6.504 -11.219 1 98.38 238 SER B O 1
ATOM 3852 N N . LEU B 1 239 ? 2.82 5.293 -10.633 1 98.56 239 LEU B N 1
ATOM 3853 C CA . LEU B 1 239 ? 1.971 6.477 -10.531 1 98.56 239 LEU B CA 1
ATOM 3854 C C . LEU B 1 239 ? 2.438 7.387 -9.398 1 98.56 239 LEU B C 1
ATOM 3856 O O . LEU B 1 239 ? 2.49 8.609 -9.562 1 98.56 239 LEU B O 1
ATOM 3860 N N . VAL B 1 240 ? 2.783 6.828 -8.25 1 98.38 240 VAL B N 1
ATOM 3861 C CA . VAL B 1 240 ? 3.275 7.602 -7.117 1 98.38 240 VAL B CA 1
ATOM 3862 C C . VAL B 1 240 ? 4.543 8.352 -7.512 1 98.38 240 VAL B C 1
ATOM 3864 O O . VAL B 1 240 ? 4.691 9.539 -7.203 1 98.38 240 VAL B O 1
ATOM 3867 N N . LYS B 1 241 ? 5.406 7.652 -8.18 1 97.56 241 LYS B N 1
ATOM 3868 C CA . LYS B 1 241 ? 6.625 8.281 -8.688 1 97.56 241 LYS B CA 1
ATOM 3869 C C . LYS B 1 241 ? 6.293 9.461 -9.602 1 97.56 241 LYS B C 1
ATOM 3871 O O . LYS B 1 241 ? 6.879 10.539 -9.461 1 97.56 241 LYS B O 1
ATOM 3876 N N . LYS B 1 242 ? 5.379 9.281 -10.5 1 98.12 242 LYS B N 1
ATOM 3877 C CA . LYS B 1 242 ? 5.008 10.336 -11.445 1 98.12 242 LYS B CA 1
ATOM 3878 C C . LYS B 1 242 ? 4.367 11.516 -10.727 1 98.12 242 LYS B C 1
ATOM 3880 O O . LYS B 1 242 ? 4.582 12.672 -11.109 1 98.12 242 LYS B O 1
ATOM 3885 N N . ILE B 1 243 ? 3.535 11.266 -9.727 1 98.38 243 ILE B N 1
ATOM 3886 C CA . ILE B 1 243 ? 2.953 12.32 -8.906 1 98.38 243 ILE B CA 1
ATOM 3887 C C . ILE B 1 243 ? 4.066 13.148 -8.258 1 98.38 243 ILE B C 1
ATOM 3889 O O . ILE B 1 243 ? 4.055 14.375 -8.336 1 98.38 243 ILE B O 1
ATOM 3893 N N . GLY B 1 244 ? 5.031 12.43 -7.633 1 98.19 244 GLY B N 1
ATOM 3894 C CA . GLY B 1 244 ? 6.152 13.117 -7.023 1 98.19 244 GLY B CA 1
ATOM 3895 C C . GLY B 1 244 ? 6.941 13.961 -8.008 1 98.19 244 GLY B C 1
ATOM 3896 O O . GLY B 1 244 ? 7.277 15.117 -7.719 1 98.19 244 GLY B O 1
ATOM 3897 N N . GLU B 1 245 ? 7.188 13.422 -9.172 1 97.88 245 GLU B N 1
ATOM 3898 C CA . GLU B 1 245 ? 7.941 14.125 -10.203 1 97.88 245 GLU B CA 1
ATOM 3899 C C . GLU B 1 245 ? 7.199 15.367 -10.68 1 97.88 245 GLU B C 1
ATOM 3901 O O . GLU B 1 245 ? 7.805 16.422 -10.867 1 97.88 245 GLU B O 1
ATOM 3906 N N . ASP B 1 246 ? 5.891 15.242 -10.875 1 97.25 246 ASP B N 1
ATOM 3907 C CA . ASP B 1 246 ? 5.078 16.375 -11.297 1 97.25 246 ASP B CA 1
ATOM 3908 C C . ASP B 1 246 ? 5.125 17.5 -10.266 1 97.25 246 ASP B C 1
ATOM 3910 O O . ASP B 1 246 ? 5.23 18.672 -10.617 1 97.25 246 ASP B O 1
ATOM 3914 N N . ILE B 1 247 ? 5.055 17.156 -9.047 1 97 247 ILE B N 1
ATOM 3915 C CA . ILE B 1 247 ? 5.043 18.141 -7.969 1 97 247 ILE B CA 1
ATOM 3916 C C . ILE B 1 247 ? 6.398 18.828 -7.887 1 97 247 ILE B C 1
ATOM 3918 O O . ILE B 1 247 ? 6.477 20.062 -7.836 1 97 247 ILE B O 1
ATOM 3922 N N . ILE B 1 248 ? 7.5 18.047 -7.906 1 96.69 248 ILE B N 1
ATOM 3923 C CA . ILE B 1 248 ? 8.844 18.578 -7.75 1 96.69 248 ILE B CA 1
ATOM 3924 C C . ILE B 1 248 ? 9.203 19.438 -8.961 1 96.69 248 ILE B C 1
ATOM 3926 O O . ILE B 1 248 ? 9.711 20.547 -8.805 1 96.69 248 ILE B O 1
ATOM 3930 N N . ARG B 1 249 ? 8.844 19.062 -10.164 1 95.88 249 ARG B N 1
ATOM 3931 C CA . ARG B 1 249 ? 9.312 19.719 -11.383 1 95.88 249 ARG B CA 1
ATOM 3932 C C . ARG B 1 249 ? 8.383 20.859 -11.781 1 95.88 249 ARG B C 1
ATOM 3934 O O . ARG B 1 249 ? 8.836 21.875 -12.312 1 95.88 249 ARG B O 1
ATOM 3941 N N . ARG B 1 250 ? 7.066 20.672 -11.492 1 94.25 250 ARG B N 1
ATOM 3942 C CA . ARG B 1 250 ? 6.121 21.609 -12.094 1 94.25 250 ARG B CA 1
ATOM 3943 C C . ARG B 1 250 ? 5.207 22.219 -11.031 1 94.25 250 ARG B C 1
ATOM 3945 O O . ARG B 1 250 ? 4.414 23.109 -11.328 1 94.25 250 ARG B O 1
ATOM 3952 N N . GLY B 1 251 ? 5.305 21.734 -9.844 1 93.75 251 GLY B N 1
ATOM 3953 C CA . GLY B 1 251 ? 4.355 22.188 -8.844 1 93.75 251 GLY B CA 1
ATOM 3954 C C . GLY B 1 251 ? 2.918 21.828 -9.18 1 93.75 251 GLY B C 1
ATOM 3955 O O . GLY B 1 251 ? 1.995 22.578 -8.852 1 93.75 251 GLY B O 1
ATOM 3956 N N . ALA B 1 252 ? 2.768 20.703 -9.891 1 93.69 252 ALA B N 1
ATOM 3957 C CA . ALA B 1 252 ? 1.455 20.297 -10.398 1 93.69 252 ALA B CA 1
ATOM 3958 C C . ALA B 1 252 ? 0.864 19.172 -9.562 1 93.69 252 ALA B C 1
ATOM 3960 O O . ALA B 1 252 ? 1.572 18.234 -9.18 1 93.69 252 ALA B O 1
ATOM 3961 N N . PHE B 1 253 ? -0.431 19.312 -9.258 1 95.94 253 PHE B N 1
ATOM 3962 C CA . PHE B 1 253 ? -1.105 18.328 -8.406 1 95.94 253 PHE B CA 1
ATOM 3963 C C . PHE B 1 253 ? -2.125 17.531 -9.211 1 95.94 253 PHE B C 1
ATOM 3965 O O . PHE B 1 253 ? -2.748 16.609 -8.688 1 95.94 253 PHE B O 1
ATOM 3972 N N . ASN B 1 254 ? -2.305 17.734 -10.469 1 95.12 254 ASN B N 1
ATOM 3973 C CA . ASN B 1 254 ? -3.393 17.219 -11.289 1 95.12 254 ASN B CA 1
ATOM 3974 C C . ASN B 1 254 ? -3.383 15.688 -11.32 1 95.12 254 ASN B C 1
ATOM 3976 O O . ASN B 1 254 ? -4.441 15.062 -11.336 1 95.12 254 ASN B O 1
ATOM 3980 N N . ARG B 1 255 ? -2.23 15.086 -11.375 1 95.75 255 ARG B N 1
ATOM 3981 C CA . ARG B 1 255 ? -2.145 13.633 -11.484 1 95.75 255 ARG B CA 1
ATOM 3982 C C . ARG B 1 255 ? -2.756 12.945 -10.266 1 95.75 255 ARG B C 1
ATOM 3984 O O . ARG B 1 255 ? -3.279 11.836 -10.367 1 95.75 255 ARG B O 1
ATOM 3991 N N . MET B 1 256 ? -2.699 13.633 -9.086 1 96.88 256 MET B N 1
ATOM 3992 C CA . MET B 1 256 ? -3.258 13.023 -7.883 1 96.88 256 MET B CA 1
ATOM 3993 C C . MET B 1 256 ? -4.676 13.516 -7.629 1 96.88 256 MET B C 1
ATOM 3995 O O . MET B 1 256 ? -5.344 13.055 -6.703 1 96.88 256 MET B O 1
ATOM 3999 N N . THR B 1 257 ? -5.18 14.477 -8.477 1 95.12 257 THR B N 1
ATOM 4000 C CA . THR B 1 257 ? -6.492 15.039 -8.18 1 95.12 257 THR B CA 1
ATOM 4001 C C . THR B 1 257 ? -7.48 14.727 -9.297 1 95.12 257 THR B C 1
ATOM 4003 O O . THR B 1 257 ? -8.68 14.578 -9.047 1 95.12 257 THR B O 1
ATOM 4006 N N . ASP B 1 258 ? -7.004 14.602 -10.531 1 95.25 258 ASP B N 1
ATOM 4007 C CA . ASP B 1 258 ? -7.906 14.453 -11.672 1 95.25 258 ASP B CA 1
ATOM 4008 C C . ASP B 1 258 ? -8.367 13.008 -11.82 1 95.25 258 ASP B C 1
ATOM 4010 O O . ASP B 1 258 ? -7.539 12.102 -11.984 1 95.25 258 ASP B O 1
ATOM 4014 N N . GLY B 1 259 ? -9.711 12.812 -11.836 1 94.31 259 GLY B N 1
ATOM 4015 C CA . GLY B 1 259 ? -10.266 11.484 -12.047 1 94.31 259 GLY B CA 1
ATOM 4016 C C . GLY B 1 259 ? -9.93 10.508 -10.938 1 94.31 259 GLY B C 1
ATOM 4017 O O . GLY B 1 259 ? -9.781 9.305 -11.18 1 94.31 259 GLY B O 1
ATOM 4018 N N . VAL B 1 260 ? -9.727 11 -9.766 1 96.44 260 VAL B N 1
ATOM 4019 C CA . VAL B 1 260 ? -9.328 10.211 -8.602 1 96.44 260 VAL B CA 1
ATOM 4020 C C . VAL B 1 260 ? -10.5 10.094 -7.629 1 96.44 260 VAL B C 1
ATOM 4022 O O . VAL B 1 260 ? -11.266 11.047 -7.453 1 96.44 260 VAL B O 1
ATOM 4025 N N . LEU B 1 261 ? -10.633 8.93 -7.027 1 96 261 LEU B N 1
ATOM 4026 C CA . LEU B 1 261 ? -11.656 8.719 -6.012 1 96 261 LEU B CA 1
ATOM 4027 C C . LEU B 1 261 ? -11.625 9.828 -4.965 1 96 261 LEU B C 1
ATOM 4029 O O . LEU B 1 261 ? -10.547 10.219 -4.508 1 96 261 LEU B O 1
ATOM 4033 N N . SER B 1 262 ? -12.789 10.367 -4.648 1 94.38 262 SER B N 1
ATOM 4034 C CA . SER B 1 262 ? -12.875 11.242 -3.486 1 94.38 262 SER B CA 1
ATOM 4035 C C . SER B 1 262 ? -12.609 10.477 -2.195 1 94.38 262 SER B C 1
ATOM 4037 O O . SER B 1 262 ? -12.602 9.242 -2.191 1 94.38 262 SER B O 1
ATOM 4039 N N . TYR B 1 263 ? -12.352 11.211 -1.171 1 92.94 263 TYR B N 1
ATOM 4040 C CA . TYR B 1 263 ? -12.203 10.602 0.145 1 92.94 263 TYR B CA 1
ATOM 4041 C C . TYR B 1 263 ? -13.406 9.727 0.477 1 92.94 263 TYR B C 1
ATOM 4043 O O . TYR B 1 263 ? -13.242 8.57 0.883 1 92.94 263 TYR B O 1
ATOM 4051 N N . GLY B 1 264 ? -14.625 10.258 0.31 1 91.88 264 GLY B N 1
ATOM 4052 C CA . GLY B 1 264 ? -15.852 9.523 0.589 1 91.88 264 GLY B CA 1
ATOM 4053 C C . GLY B 1 264 ? -15.992 8.258 -0.245 1 91.88 264 GLY B C 1
ATOM 4054 O O . GLY B 1 264 ? -16.359 7.207 0.272 1 91.88 264 GLY B O 1
ATOM 4055 N N . GLU B 1 265 ? -15.727 8.328 -1.56 1 93.56 265 GLU B N 1
ATOM 4056 C CA . GLU B 1 265 ? -15.789 7.176 -2.449 1 93.56 265 GLU B CA 1
ATOM 4057 C C . GLU B 1 265 ? -14.797 6.094 -2.021 1 93.56 265 GLU B C 1
ATOM 4059 O O . GLU B 1 265 ? -15.133 4.906 -2.012 1 93.56 265 GLU B O 1
ATOM 4064 N N . ALA B 1 266 ? -13.555 6.539 -1.658 1 94.44 266 ALA B N 1
ATOM 4065 C CA . ALA B 1 266 ? -12.539 5.582 -1.229 1 94.44 266 ALA B CA 1
ATOM 4066 C C . ALA B 1 266 ? -12.945 4.891 0.068 1 94.44 266 ALA B C 1
ATOM 4068 O O . ALA B 1 266 ? -12.781 3.678 0.21 1 94.44 266 ALA B O 1
ATOM 4069 N N . ALA B 1 267 ? -13.461 5.676 0.978 1 90.56 267 ALA B N 1
ATOM 4070 C CA . ALA B 1 267 ? -13.93 5.121 2.246 1 90.56 267 ALA B CA 1
ATOM 4071 C C . ALA B 1 267 ? -15.023 4.086 2.02 1 90.56 267 ALA B C 1
ATOM 4073 O O . ALA B 1 267 ? -15.031 3.029 2.652 1 90.56 267 ALA B O 1
ATOM 4074 N N . ASP B 1 268 ? -15.891 4.391 1.125 1 88.62 268 ASP B N 1
ATOM 4075 C CA . ASP B 1 268 ? -16.984 3.48 0.797 1 88.62 268 ASP B CA 1
ATOM 4076 C C . ASP B 1 268 ? -16.469 2.207 0.137 1 88.62 268 ASP B C 1
ATOM 4078 O O . ASP B 1 268 ? -16.984 1.116 0.383 1 88.62 268 ASP B O 1
ATOM 4082 N N . TRP B 1 269 ? -15.523 2.434 -0.683 1 85.12 269 TRP B N 1
ATOM 4083 C CA . TRP B 1 269 ? -14.969 1.313 -1.433 1 85.12 269 TRP B CA 1
ATOM 4084 C C . TRP B 1 269 ? -14.305 0.309 -0.497 1 85.12 269 TRP B C 1
ATOM 4086 O O . TRP B 1 269 ? -14.367 -0.901 -0.728 1 85.12 269 TRP B O 1
ATOM 4096 N N . ILE B 1 270 ? -13.586 0.863 0.563 1 82.56 270 ILE B N 1
ATOM 4097 C CA . ILE B 1 270 ? -12.875 -0.005 1.497 1 82.56 270 ILE B CA 1
ATOM 4098 C C . ILE B 1 270 ? -13.844 -0.513 2.564 1 82.56 270 ILE B C 1
ATOM 4100 O O . ILE B 1 270 ? -13.641 -1.594 3.127 1 82.56 270 ILE B O 1
ATOM 4104 N N . SER B 1 271 ? -14.773 0.546 3.188 1 70.56 271 SER B N 1
ATOM 4105 C CA . SER B 1 271 ? -15.703 0.231 4.266 1 70.56 271 SER B CA 1
ATOM 4106 C C . SER B 1 271 ? -16.312 -1.16 4.086 1 70.56 271 SER B C 1
ATOM 4108 O O . SER B 1 271 ? -16.797 -1.498 3.008 1 70.56 271 SER B O 1
ATOM 4110 N N . LEU B 1 272 ? -15.414 -2.119 4.598 1 52.69 272 LEU B N 1
ATOM 4111 C CA . LEU B 1 272 ? -15.812 -3.5 4.84 1 52.69 272 LEU B CA 1
ATOM 4112 C C . LEU B 1 272 ? -17.297 -3.586 5.164 1 52.69 272 LEU B C 1
ATOM 4114 O O . LEU B 1 272 ? -17.859 -2.678 5.785 1 52.69 272 LEU B O 1
ATOM 4118 N N . HIS B 1 273 ? -18.047 -3.979 4.363 1 46.44 273 HIS B N 1
ATOM 4119 C CA . HIS B 1 273 ? -19.281 -4.535 4.934 1 46.44 273 HIS B CA 1
ATOM 4120 C C . HIS B 1 273 ? -19.031 -5.074 6.336 1 46.44 273 HIS B C 1
ATOM 4122 O O . HIS B 1 273 ? -19.734 -5.977 6.793 1 46.44 273 HIS B O 1
ATOM 4128 N N . ARG B 1 274 ? -17.859 -4.879 6.902 1 43.28 274 ARG B N 1
ATOM 4129 C CA . ARG B 1 274 ? -17.781 -5.508 8.219 1 43.28 274 ARG B CA 1
ATOM 4130 C C . ARG B 1 274 ? -18.844 -4.934 9.164 1 43.28 274 ARG B C 1
ATOM 4132 O O . ARG B 1 274 ? -19.094 -3.729 9.148 1 43.28 274 ARG B O 1
ATOM 4139 N N . ASP B 1 275 ? -19.719 -5.703 9.469 1 39.5 275 ASP B N 1
ATOM 4140 C CA . ASP B 1 275 ? -20.719 -5.426 10.492 1 39.5 275 ASP B CA 1
ATOM 4141 C C . ASP B 1 275 ? -20.125 -4.613 11.641 1 39.5 275 ASP B C 1
ATOM 4143 O O . ASP B 1 275 ? -19.141 -5.02 12.242 1 39.5 275 ASP B O 1
ATOM 4147 N N . PRO B 1 276 ? -20.266 -3.422 11.75 1 36.06 276 PRO B N 1
ATOM 4148 C CA . PRO B 1 276 ? -19.812 -2.742 12.961 1 36.06 276 PRO B CA 1
ATOM 4149 C C . PRO B 1 276 ? -19.922 -3.619 14.211 1 36.06 276 PRO B C 1
ATOM 4151 O O . PRO B 1 276 ? -19.453 -3.234 15.281 1 36.06 276 PRO B O 1
ATOM 4154 N N . LYS B 1 277 ? -20.828 -4.531 14.32 1 33.28 277 LYS B N 1
ATOM 4155 C CA . LYS B 1 277 ? -21.094 -5.312 15.523 1 33.28 277 LYS B CA 1
ATOM 4156 C C . LYS B 1 277 ? -19.906 -6.211 15.875 1 33.28 277 LYS B C 1
ATOM 4158 O O . LYS B 1 277 ? -19.906 -6.891 16.906 1 33.28 277 LYS B O 1
ATOM 4163 N N . GLN B 1 278 ? -19.078 -6.668 15.062 1 32.94 278 GLN B N 1
ATOM 4164 C CA . GLN B 1 278 ? -18.141 -7.703 15.484 1 32.94 278 GLN B CA 1
ATOM 4165 C C . GLN B 1 278 ? -16.984 -7.105 16.266 1 32.94 278 GLN B C 1
ATOM 4167 O O . GLN B 1 278 ? -16.188 -7.832 16.875 1 32.94 278 GLN B O 1
ATOM 4172 N N . ASN B 1 279 ? -16.375 -6.035 16.016 1 28.55 279 ASN B N 1
ATOM 4173 C CA . ASN B 1 279 ? -15.344 -5.629 16.969 1 28.55 279 ASN B CA 1
ATOM 4174 C C . ASN B 1 279 ? -15.961 -5.062 18.25 1 28.55 279 ASN B C 1
ATOM 4176 O O . ASN B 1 279 ? -15.281 -4.387 19.031 1 28.55 279 ASN B O 1
ATOM 4180 N N . ARG B 1 280 ? -17.234 -5.059 18.312 1 21.61 280 ARG B N 1
ATOM 4181 C CA . ARG B 1 280 ? -17.656 -4.852 19.703 1 21.61 280 ARG B CA 1
ATOM 4182 C C . ARG B 1 280 ? -17.562 -6.145 20.5 1 21.61 280 ARG B C 1
ATOM 4184 O O . ARG B 1 280 ? -17.969 -7.203 20.016 1 21.61 280 ARG B O 1
#